Protein AF-0000000078945118 (afdb_homodimer)

pLDDT: mean 89.94, std 16.76, range [33.03, 98.94]

Structure (mmCIF, N/CA/C/O backbone):
data_AF-0000000078945118-model_v1
#
loop_
_entity.id
_entity.type
_entity.pdbx_description
1 polymer Dehydrogenase
#
loop_
_atom_site.group_PDB
_atom_site.id
_atom_site.type_symbol
_atom_site.label_atom_id
_atom_site.label_alt_id
_atom_site.label_comp_id
_atom_site.label_asym_id
_atom_site.label_entity_id
_atom_site.label_seq_id
_atom_site.pdbx_PDB_ins_code
_atom_site.Cartn_x
_atom_site.Cartn_y
_atom_site.Cartn_z
_atom_site.occupancy
_atom_site.B_iso_or_equiv
_atom_site.auth_seq_id
_atom_site.auth_comp_id
_atom_site.auth_asym_id
_atom_site.auth_atom_id
_atom_site.pdbx_PDB_model_num
ATOM 1 N N . MET A 1 1 ? 12.461 38.656 25.844 1 77.5 1 MET A N 1
ATOM 2 C CA . MET A 1 1 ? 11.203 39.312 25.469 1 77.5 1 MET A CA 1
ATOM 3 C C . MET A 1 1 ? 10.062 38.281 25.469 1 77.5 1 MET A C 1
ATOM 5 O O . MET A 1 1 ? 10.234 37.156 24.984 1 77.5 1 MET A O 1
ATOM 9 N N . GLU A 1 2 ? 9.047 38.625 26.172 1 94.38 2 GLU A N 1
ATOM 10 C CA . GLU A 1 2 ? 7.875 37.75 26.25 1 94.38 2 GLU A CA 1
ATOM 11 C C . GLU A 1 2 ? 6.895 38.031 25.125 1 94.38 2 GLU A C 1
ATOM 13 O O . GLU A 1 2 ? 6.5 39.188 24.891 1 94.38 2 GLU A O 1
ATOM 18 N N . LEU A 1 3 ? 6.543 37.125 24.328 1 98.25 3 LEU A N 1
ATOM 19 C CA . LEU A 1 3 ? 5.617 37.25 23.203 1 98.25 3 LEU A CA 1
ATOM 20 C C . LEU A 1 3 ? 4.172 37.219 23.688 1 98.25 3 LEU A C 1
ATOM 22 O O . LEU A 1 3 ? 3.801 36.344 24.484 1 98.25 3 LEU A O 1
ATOM 26 N N . ARG A 1 4 ? 3.391 38.188 23.281 1 98.56 4 ARG A N 1
ATOM 27 C CA . ARG A 1 4 ? 1.949 38.156 23.516 1 98.56 4 ARG A CA 1
ATOM 28 C C . ARG A 1 4 ? 1.236 37.375 22.438 1 98.56 4 ARG A C 1
ATOM 30 O O . ARG A 1 4 ? 1.329 37.688 21.25 1 98.56 4 ARG A O 1
ATOM 37 N N . VAL A 1 5 ? 0.536 36.375 22.891 1 98.75 5 VAL A N 1
ATOM 38 C CA . VAL A 1 5 ? -0.06 35.438 21.953 1 98.75 5 VAL A CA 1
ATOM 39 C C . VAL A 1 5 ? -1.582 35.531 22 1 98.75 5 VAL A C 1
ATOM 41 O O . VAL A 1 5 ? -2.17 35.594 23.078 1 98.75 5 VAL A O 1
ATOM 44 N N . GLY A 1 6 ? -2.205 35.656 20.875 1 98.88 6 GLY A N 1
ATOM 45 C CA . GLY A 1 6 ? -3.646 35.5 20.734 1 98.88 6 GLY A CA 1
ATOM 46 C C . GLY A 1 6 ? -4.051 34.219 20.031 1 98.88 6 GLY A C 1
ATOM 47 O O . GLY A 1 6 ? -3.455 33.844 19.016 1 98.88 6 GLY A O 1
ATOM 48 N N . VAL A 1 7 ? -5.102 33.562 20.547 1 98.81 7 VAL A N 1
ATOM 49 C CA . VAL A 1 7 ? -5.566 32.312 19.984 1 98.81 7 VAL A CA 1
ATOM 50 C C . VAL A 1 7 ? -6.926 32.5 19.328 1 98.81 7 VAL A C 1
ATOM 52 O O . VAL A 1 7 ? -7.84 33.062 19.922 1 98.81 7 VAL A O 1
ATOM 55 N N . ILE A 1 8 ? -7.008 32.125 18.047 1 98.81 8 ILE A N 1
ATOM 56 C CA . ILE A 1 8 ? -8.289 32.094 17.359 1 98.81 8 ILE A CA 1
ATOM 57 C C . ILE A 1 8 ? -8.742 30.656 17.156 1 98.81 8 ILE A C 1
ATOM 59 O O . ILE A 1 8 ? -8.109 29.906 16.406 1 98.81 8 ILE A O 1
ATOM 63 N N . GLY A 1 9 ? -9.867 30.281 17.688 1 98.38 9 GLY A N 1
ATOM 64 C CA . GLY A 1 9 ? -10.359 28.922 17.672 1 98.38 9 GLY A CA 1
ATOM 65 C C . GLY A 1 9 ? -10.078 28.172 18.969 1 98.38 9 GLY A C 1
ATOM 66 O O . GLY A 1 9 ? -8.945 27.75 19.219 1 98.38 9 GLY A O 1
ATOM 67 N N . CYS A 1 10 ? -11.102 27.969 19.766 1 97.44 10 CYS A N 1
ATOM 68 C CA . CYS A 1 10 ? -10.992 27.281 21.047 1 97.44 10 CYS A CA 1
ATOM 69 C C . CYS A 1 10 ? -11.773 25.969 21.031 1 97.44 10 CYS A C 1
ATOM 71 O O . CYS A 1 10 ? -12.508 25.672 21.969 1 97.44 10 CYS A O 1
ATOM 73 N N . GLY A 1 11 ? -11.648 25.297 19.906 1 93.12 11 GLY A N 1
ATOM 74 C CA . GLY A 1 11 ? -12.359 24.047 19.703 1 93.12 11 GLY A CA 1
ATOM 75 C C . GLY A 1 11 ? -11.562 22.828 20.125 1 93.12 11 GLY A C 1
ATOM 76 O O . GLY A 1 11 ? -10.844 22.859 21.125 1 93.12 11 GLY A O 1
ATOM 77 N N . ASN A 1 12 ? -11.711 21.688 19.406 1 86.06 12 ASN A N 1
ATOM 78 C CA . ASN A 1 12 ? -11.203 20.375 19.797 1 86.06 12 ASN A CA 1
ATOM 79 C C . ASN A 1 12 ? -9.68 20.375 19.875 1 86.06 12 ASN A C 1
ATOM 81 O O . ASN A 1 12 ? -9.109 19.984 20.891 1 86.06 12 ASN A O 1
ATOM 85 N N . ILE A 1 13 ? -9.008 20.812 18.828 1 90 13 ILE A N 1
ATOM 86 C CA . ILE A 1 13 ? -7.559 20.703 18.781 1 90 13 ILE A CA 1
ATOM 87 C C . ILE A 1 13 ? -6.938 21.641 19.812 1 90 13 ILE A C 1
ATOM 89 O O . ILE A 1 13 ? -5.875 21.359 20.375 1 90 13 ILE A O 1
ATOM 93 N N . PHE A 1 14 ? -7.594 22.766 20.078 1 93.81 14 PHE A N 1
ATOM 94 C CA . PHE A 1 14 ? -7.16 23.672 21.141 1 93.81 14 PHE A CA 1
ATOM 95 C C . PHE A 1 14 ? -7.152 22.953 22.484 1 93.81 14 PHE A C 1
ATOM 97 O O . PHE A 1 14 ? -6.145 22.969 23.188 1 93.81 14 PHE A O 1
ATOM 104 N N . ASN A 1 15 ? -8.227 22.312 22.75 1 90.25 15 ASN A N 1
ATOM 105 C CA . ASN A 1 15 ? -8.414 21.672 24.062 1 90.25 15 ASN A CA 1
ATOM 106 C C . ASN A 1 15 ? -7.609 20.375 24.172 1 90.25 15 ASN A C 1
ATOM 108 O O . ASN A 1 15 ? -7.148 20.031 25.266 1 90.25 15 ASN A O 1
ATOM 112 N N . LEU A 1 16 ? -7.422 19.781 23.078 1 85.31 16 LEU A N 1
ATOM 113 C CA . LEU A 1 16 ? -6.754 18.484 23.094 1 85.31 16 LEU A CA 1
ATOM 114 C C . LEU A 1 16 ? -5.242 18.641 23.188 1 85.31 16 LEU A C 1
ATOM 116 O O . LEU A 1 16 ? -4.559 17.812 23.797 1 85.31 16 LEU A O 1
ATOM 120 N N . ALA A 1 17 ? -4.746 19.75 22.578 1 90 17 ALA A N 1
ATOM 121 C CA . ALA A 1 17 ? -3.295 19.734 22.438 1 90 17 ALA A CA 1
ATOM 122 C C . ALA A 1 17 ? -2.709 21.125 22.688 1 90 17 ALA A C 1
ATOM 124 O O . ALA A 1 17 ? -1.807 21.281 23.516 1 90 17 ALA A O 1
ATOM 125 N N . HIS A 1 18 ? -3.24 22.156 22.156 1 94.56 18 HIS A N 1
ATOM 126 C CA . HIS A 1 18 ? -2.561 23.438 22.094 1 94.56 18 HIS A CA 1
ATOM 127 C C . HIS A 1 18 ? -2.641 24.172 23.438 1 94.56 18 HIS A C 1
ATOM 129 O O . HIS A 1 18 ? -1.677 24.812 23.844 1 94.56 18 HIS A O 1
ATOM 135 N N . LYS A 1 19 ? -3.762 23.984 24.109 1 95.31 19 LYS A N 1
ATOM 136 C CA . LYS A 1 19 ? -3.957 24.641 25.406 1 95.31 19 LYS A CA 1
ATOM 137 C C . LYS A 1 19 ? -2.881 24.219 26.406 1 95.31 19 LYS A C 1
ATOM 139 O O . LYS A 1 19 ? -2.246 25.062 27.031 1 95.31 19 LYS A O 1
ATOM 144 N N . ARG A 1 20 ? -2.658 22.984 26.531 1 94 20 ARG A N 1
ATOM 145 C CA . ARG A 1 20 ? -1.658 22.453 27.438 1 94 20 ARG A CA 1
ATOM 146 C C . ARG A 1 20 ? -0.254 22.875 27.031 1 94 20 ARG A C 1
ATOM 148 O O . ARG A 1 20 ? 0.563 23.234 27.891 1 94 20 ARG A O 1
ATOM 155 N N . ALA A 1 21 ? 0.028 22.844 25.781 1 95.31 21 ALA A N 1
ATOM 156 C CA . ALA A 1 21 ? 1.342 23.234 25.281 1 95.31 21 ALA A CA 1
ATOM 157 C C . ALA A 1 21 ? 1.631 24.703 25.594 1 95.31 21 ALA A C 1
ATOM 159 O O . ALA A 1 21 ? 2.703 25.031 26.094 1 95.31 21 ALA A O 1
ATOM 160 N N . LEU A 1 22 ? 0.697 25.578 25.359 1 97.25 22 LEU A N 1
ATOM 161 C CA . LEU A 1 22 ? 0.854 27.016 25.562 1 97.25 22 LEU A CA 1
ATOM 162 C C . LEU A 1 22 ? 1.095 27.328 27.031 1 97.25 22 LEU A C 1
ATOM 164 O O . LEU A 1 22 ? 1.83 28.266 27.359 1 97.25 22 LEU A O 1
ATOM 168 N N . ARG A 1 23 ? 0.552 26.516 27.891 1 95.75 23 ARG A N 1
ATOM 169 C CA . ARG A 1 23 ? 0.695 26.734 29.312 1 95.75 23 ARG A CA 1
ATOM 170 C C . ARG A 1 23 ? 2.102 26.391 29.797 1 95.75 23 ARG A C 1
ATOM 172 O O . ARG A 1 23 ? 2.582 26.922 30.781 1 95.75 23 ARG A O 1
ATOM 179 N N . ARG A 1 24 ? 2.754 25.562 29.062 1 94.5 24 ARG A N 1
ATOM 180 C CA . ARG A 1 24 ? 4.023 25.016 29.531 1 94.5 24 ARG A CA 1
ATOM 181 C C . ARG A 1 24 ? 5.203 25.766 28.922 1 94.5 24 ARG A C 1
ATOM 183 O O . ARG A 1 24 ? 6.336 25.641 29.391 1 94.5 24 ARG A O 1
ATOM 190 N N . ILE A 1 25 ? 4.938 26.516 27.953 1 96.44 25 ILE A N 1
ATOM 191 C CA . ILE A 1 25 ? 6.02 27.172 27.234 1 96.44 25 ILE A CA 1
ATOM 192 C C . ILE A 1 25 ? 6.363 28.5 27.922 1 96.44 25 ILE A C 1
ATOM 194 O O . ILE A 1 25 ? 5.484 29.328 28.156 1 96.44 25 ILE A O 1
ATOM 198 N N . GLU A 1 26 ? 7.625 28.625 28.219 1 95.5 26 GLU A N 1
ATOM 199 C CA . GLU A 1 26 ? 8.102 29.875 28.828 1 95.5 26 GLU A CA 1
ATOM 200 C C . GLU A 1 26 ? 8.375 30.938 27.75 1 95.5 26 GLU A C 1
ATOM 202 O O . GLU A 1 26 ? 8.602 30.594 26.594 1 95.5 26 GLU A O 1
ATOM 207 N N . GLY A 1 27 ? 8.289 32.156 28.156 1 96.12 27 GLY A N 1
ATOM 208 C CA . GLY A 1 27 ? 8.648 33.25 27.266 1 96.12 27 GLY A CA 1
ATOM 209 C C . GLY A 1 27 ? 7.492 33.719 26.391 1 96.12 27 GLY A C 1
ATOM 210 O O . GLY A 1 27 ? 7.688 34.469 25.438 1 96.12 27 GLY A O 1
ATOM 211 N N . ILE A 1 28 ? 6.305 33.219 26.766 1 97.94 28 ILE A N 1
ATOM 212 C CA . ILE A 1 28 ? 5.109 33.688 26.062 1 97.94 28 ILE A CA 1
ATOM 213 C C . ILE A 1 28 ? 3.992 33.938 27.062 1 97.94 28 ILE A C 1
ATOM 215 O O . ILE A 1 28 ? 4.055 33.469 28.203 1 97.94 28 ILE A O 1
ATOM 219 N N . ARG A 1 29 ? 3.047 34.719 26.656 1 97.94 29 ARG A N 1
ATOM 220 C CA . ARG A 1 29 ? 1.834 34.969 27.438 1 97.94 29 ARG A CA 1
ATOM 221 C C . ARG A 1 29 ? 0.608 35 26.531 1 97.94 29 ARG A C 1
ATOM 223 O O . ARG A 1 29 ? 0.537 35.844 25.609 1 97.94 29 ARG A O 1
ATOM 230 N N . VAL A 1 30 ? -0.349 34.125 26.797 1 98.62 30 VAL A N 1
ATOM 231 C CA . VAL A 1 30 ? -1.614 34.188 26.078 1 98.62 30 VAL A CA 1
ATOM 232 C C . VAL A 1 30 ? -2.469 35.344 26.641 1 98.62 30 VAL A C 1
ATOM 234 O O . VAL A 1 30 ? -2.812 35.344 27.812 1 98.62 30 VAL A O 1
ATOM 237 N N . VAL A 1 31 ? -2.877 36.219 25.781 1 98.44 31 VAL A N 1
ATOM 238 C CA . VAL A 1 31 ? -3.52 37.438 26.297 1 98.44 31 VAL A CA 1
ATOM 239 C C . VAL A 1 31 ? -4.973 37.469 25.844 1 98.44 31 VAL A C 1
ATOM 241 O O . VAL A 1 31 ? -5.777 38.25 26.391 1 98.44 31 VAL A O 1
ATOM 244 N N . ALA A 1 32 ? -5.258 36.688 24.812 1 98.69 32 ALA A N 1
ATOM 245 C CA . ALA A 1 32 ? -6.617 36.719 24.281 1 98.69 32 ALA A CA 1
ATOM 246 C C . ALA A 1 32 ? -6.977 35.406 23.609 1 98.69 32 ALA A C 1
ATOM 248 O O . ALA A 1 32 ? -6.113 34.75 23.016 1 98.69 32 ALA A O 1
ATOM 249 N N . CYS A 1 33 ? -8.195 35.062 23.734 1 98.75 33 CYS A N 1
ATOM 250 C CA . CYS A 1 33 ? -8.797 33.938 23 1 98.75 33 CYS A CA 1
ATOM 251 C C . CYS A 1 33 ? -10.055 34.375 22.266 1 98.75 33 CYS A C 1
ATOM 253 O O . CYS A 1 33 ? -10.883 35.125 22.812 1 98.75 33 CYS A O 1
ATOM 255 N N . MET A 1 34 ? -10.117 33.969 21.016 1 98.69 34 MET A N 1
ATOM 256 C CA . MET A 1 34 ? -11.289 34.281 20.203 1 98.69 34 MET A CA 1
ATOM 257 C C . MET A 1 34 ? -11.945 33.031 19.672 1 98.69 34 MET A C 1
ATOM 259 O O . MET A 1 34 ? -11.258 32.062 19.297 1 98.69 34 MET A O 1
ATOM 263 N N . ASP A 1 35 ? -13.234 32.969 19.641 1 98.44 35 ASP A N 1
ATOM 264 C CA . ASP A 1 35 ? -14.078 31.953 19.016 1 98.44 35 ASP A CA 1
ATOM 265 C C . ASP A 1 35 ? -15.438 32.531 18.625 1 98.44 35 ASP A C 1
ATOM 267 O O . ASP A 1 35 ? -15.922 33.469 19.266 1 98.44 35 ASP A O 1
ATOM 271 N N . ILE A 1 36 ? -15.961 31.984 17.562 1 97.25 36 ILE A N 1
ATOM 272 C CA . ILE A 1 36 ? -17.281 32.469 17.172 1 97.25 36 ILE A CA 1
ATOM 273 C C . ILE A 1 36 ? -18.312 32.062 18.219 1 97.25 36 ILE A C 1
ATOM 275 O O . ILE A 1 36 ? -19.344 32.719 18.359 1 97.25 36 ILE A O 1
ATOM 279 N N . ASP A 1 37 ? -18.062 30.953 18.891 1 97.31 37 ASP A N 1
ATOM 280 C CA . ASP A 1 37 ? -18.859 30.547 20.031 1 97.31 37 ASP A CA 1
ATOM 281 C C . ASP A 1 37 ? -18.375 31.219 21.312 1 97.31 37 ASP A C 1
ATOM 283 O O . ASP A 1 37 ? -17.297 30.906 21.812 1 97.31 37 ASP A O 1
ATOM 287 N N . GLU A 1 38 ? -19.172 32.031 21.891 1 97.62 38 GLU A N 1
ATOM 288 C CA . GLU A 1 38 ? -18.797 32.844 23.047 1 97.62 38 GLU A CA 1
ATOM 289 C C . GLU A 1 38 ? -18.375 31.969 24.219 1 97.62 38 GLU A C 1
ATOM 291 O O . GLU A 1 38 ? -17.453 32.312 24.953 1 97.62 38 GLU A O 1
ATOM 296 N N . GLU A 1 39 ? -19.094 30.953 24.438 1 97.81 39 GLU A N 1
ATOM 297 C CA . GLU A 1 39 ? -18.781 30.062 25.562 1 97.81 39 GLU A CA 1
ATOM 298 C C . GLU A 1 39 ? -17.406 29.422 25.391 1 97.81 39 GLU A C 1
ATOM 300 O O . GLU A 1 39 ? -16.641 29.328 26.359 1 97.81 39 GLU A O 1
ATOM 305 N N . ARG A 1 40 ? -17.094 29.047 24.172 1 97.5 40 ARG A N 1
ATOM 306 C CA . ARG A 1 40 ? -15.781 28.469 23.906 1 97.5 40 ARG A CA 1
ATOM 307 C C . ARG A 1 40 ? -14.672 29.484 24.094 1 97.5 40 ARG A C 1
ATOM 309 O O . ARG A 1 40 ? -13.609 29.172 24.625 1 97.5 40 ARG A O 1
ATOM 316 N N . ALA A 1 41 ? -14.938 30.688 23.641 1 98.25 41 ALA A N 1
ATOM 317 C CA . ALA A 1 41 ? -13.961 31.766 23.797 1 98.25 41 ALA A CA 1
ATOM 318 C C . ALA A 1 41 ? -13.672 32.031 25.281 1 98.25 41 ALA A C 1
ATOM 320 O O . ALA A 1 41 ? -12.516 32.156 25.672 1 98.25 41 ALA A O 1
ATOM 321 N N . ARG A 1 42 ? -14.719 32.062 26.078 1 98.25 42 ARG A N 1
ATOM 322 C CA . ARG A 1 42 ? -14.594 32.344 27.516 1 98.25 42 ARG A CA 1
ATOM 323 C C . ARG A 1 42 ? -13.852 31.25 28.234 1 98.25 42 ARG A C 1
ATOM 325 O O . ARG A 1 42 ? -12.984 31.516 29.078 1 98.25 42 ARG A O 1
ATOM 332 N N . GLU A 1 43 ? -14.227 30.094 27.953 1 97.62 43 GLU A N 1
ATOM 333 C CA . GLU A 1 43 ? -13.578 28.953 28.578 1 97.62 43 GLU A CA 1
ATOM 334 C C . GLU A 1 43 ? -12.094 28.891 28.234 1 97.62 43 GLU A C 1
ATOM 336 O O . GLU A 1 43 ? -11.25 28.609 29.094 1 97.62 43 GLU A O 1
ATOM 341 N N . GLY A 1 44 ? -11.812 29.109 26.953 1 97.62 44 GLY A N 1
ATOM 342 C CA . GLY A 1 44 ? -10.422 29.141 26.531 1 97.62 44 GLY A CA 1
ATOM 343 C C . GLY A 1 44 ? -9.625 30.234 27.219 1 97.62 44 GLY A C 1
ATOM 344 O O . GLY A 1 44 ? -8.508 30 27.688 1 97.62 44 GLY A O 1
ATOM 345 N N . ALA A 1 45 ? -10.203 31.359 27.281 1 98.19 45 ALA A N 1
ATOM 346 C CA . ALA A 1 45 ? -9.539 32.531 27.891 1 98.19 45 ALA A CA 1
ATOM 347 C C . ALA A 1 45 ? -9.297 32.281 29.375 1 98.19 45 ALA A C 1
ATOM 349 O O . ALA A 1 45 ? -8.266 32.719 29.922 1 98.19 45 ALA A O 1
ATOM 350 N N . ARG A 1 46 ? -10.18 31.672 30.047 1 97.5 46 ARG A N 1
ATOM 351 C CA . ARG A 1 46 ? -10.086 31.422 31.484 1 97.5 46 ARG A CA 1
ATOM 352 C C . ARG A 1 46 ? -8.836 30.625 31.828 1 97.5 46 ARG A C 1
ATOM 354 O O . ARG A 1 46 ? -8.211 30.844 32.875 1 97.5 46 ARG A O 1
ATOM 361 N N . ALA A 1 47 ? -8.539 29.766 30.969 1 95.38 47 ALA A N 1
ATOM 362 C CA . ALA A 1 47 ? -7.395 28.891 31.188 1 95.38 47 ALA A CA 1
ATOM 363 C C . ALA A 1 47 ? -6.098 29.688 31.281 1 95.38 47 ALA A C 1
ATOM 365 O O . ALA A 1 47 ? -5.109 29.219 31.844 1 95.38 47 ALA A O 1
ATOM 366 N N . PHE A 1 48 ? -6.094 30.922 30.734 1 97.81 48 PHE A N 1
ATOM 367 C CA . PHE A 1 48 ? -4.871 31.719 30.656 1 97.81 48 PHE A CA 1
ATOM 368 C C . PHE A 1 48 ? -5.039 33.062 31.344 1 97.81 48 PHE A C 1
ATOM 370 O O . PHE A 1 48 ? -4.164 33.938 31.25 1 97.81 48 PHE A O 1
ATOM 377 N N . LYS A 1 49 ? -6.176 33.25 32 1 97.44 49 LYS A N 1
ATOM 378 C CA . LYS A 1 49 ? -6.527 34.562 32.531 1 97.44 49 LYS A CA 1
ATOM 379 C C . LYS A 1 49 ? -6.43 35.625 31.453 1 97.44 49 LYS A C 1
ATOM 381 O O . LYS A 1 49 ? -5.879 36.719 31.672 1 97.44 49 LYS A O 1
ATOM 386 N N . ALA A 1 50 ? -6.824 35.281 30.297 1 98.44 50 ALA A N 1
ATOM 387 C CA . ALA A 1 50 ? -6.809 36.156 29.125 1 98.44 50 ALA A CA 1
ATOM 388 C C . ALA A 1 50 ? -8.195 36.719 28.844 1 98.44 50 ALA A C 1
ATOM 390 O O . ALA A 1 50 ? -9.133 36.469 29.609 1 98.44 50 ALA A O 1
ATOM 391 N N . LYS A 1 51 ? -8.312 37.531 27.844 1 98.38 51 LYS A N 1
ATOM 392 C CA . LYS A 1 51 ? -9.586 38.125 27.438 1 98.38 51 LYS A CA 1
ATOM 393 C C . LYS A 1 51 ? -10.258 37.281 26.359 1 98.38 51 LYS A C 1
ATOM 395 O O . LYS A 1 51 ? -9.586 36.719 25.5 1 98.38 51 LYS A O 1
ATOM 400 N N . ALA A 1 52 ? -11.57 37.25 26.406 1 98.56 52 ALA A N 1
ATOM 401 C CA . ALA A 1 52 ? -12.352 36.5 25.422 1 98.56 52 ALA A CA 1
ATOM 402 C C . ALA A 1 52 ? -12.953 37.438 24.391 1 98.56 52 ALA A C 1
ATOM 404 O O . ALA A 1 52 ? -13.422 38.531 24.719 1 98.56 52 ALA A O 1
ATOM 405 N N . PHE A 1 53 ? -12.914 37.062 23.141 1 98.56 53 PHE A N 1
ATOM 406 C CA . PHE A 1 53 ? -13.461 37.875 22.031 1 98.56 53 PHE A CA 1
ATOM 407 C C . PHE A 1 53 ? -14.305 37 21.109 1 98.56 53 PHE A C 1
ATOM 409 O O . PHE A 1 53 ? -14.055 35.781 20.984 1 98.56 53 PHE A O 1
ATOM 416 N N . THR A 1 54 ? -15.266 37.562 20.422 1 98.38 54 THR A N 1
ATOM 417 C CA . THR A 1 54 ? -16.031 36.875 19.375 1 98.38 54 THR A CA 1
ATOM 418 C C . THR A 1 54 ? -15.914 37.625 18.047 1 98.38 54 THR A C 1
ATOM 420 O O . THR A 1 54 ? -16.344 37.156 17 1 98.38 54 THR A O 1
ATOM 423 N N . ASN A 1 55 ? -15.32 38.75 18.172 1 97.62 55 ASN A N 1
ATOM 424 C CA . ASN A 1 55 ? -15.164 39.625 17 1 97.62 55 ASN A CA 1
ATOM 425 C C . ASN A 1 55 ? -13.703 39.719 16.578 1 97.62 55 ASN A C 1
ATOM 427 O O . ASN A 1 55 ? -12.844 40.094 17.375 1 97.62 55 ASN A O 1
ATOM 431 N N . LEU A 1 56 ? -13.492 39.531 15.289 1 98.31 56 LEU A N 1
ATOM 432 C CA . LEU A 1 56 ? -12.125 39.469 14.773 1 98.31 56 LEU A CA 1
ATOM 433 C C . LEU A 1 56 ? -11.461 40.844 14.828 1 98.31 56 LEU A C 1
ATOM 435 O O . LEU A 1 56 ? -10.297 40.969 15.219 1 98.31 56 LEU A O 1
ATOM 439 N N . ASP A 1 57 ? -12.172 41.906 14.438 1 97.62 57 ASP A N 1
ATOM 440 C CA . ASP A 1 57 ? -11.602 43.25 14.398 1 97.62 57 ASP A CA 1
ATOM 441 C C . ASP A 1 57 ? -11.148 43.688 15.789 1 97.62 57 ASP A C 1
ATOM 443 O O . ASP A 1 57 ? -10.055 44.219 15.945 1 97.62 57 ASP A O 1
ATOM 447 N N . GLU A 1 58 ? -12.023 43.438 16.781 1 98 58 GLU A N 1
ATOM 448 C CA . GLU A 1 58 ? -11.68 43.781 18.156 1 98 58 GLU A CA 1
ATOM 449 C C . GLU A 1 58 ? -10.469 43 18.625 1 98 58 GLU A C 1
ATOM 451 O O . GLU A 1 58 ? -9.602 43.531 19.328 1 98 58 GLU A O 1
ATOM 456 N N . PHE A 1 59 ? -10.461 41.75 18.266 1 98.44 59 PHE A N 1
ATOM 457 C CA . PHE A 1 59 ? -9.367 40.875 18.625 1 98.44 59 PHE A CA 1
ATOM 458 C C . PHE A 1 59 ? -8.055 41.344 18.016 1 98.44 59 PHE A C 1
ATOM 460 O O . PHE A 1 59 ? -7.031 41.406 18.703 1 98.44 59 PHE A O 1
ATOM 467 N N . LEU A 1 60 ? -8.031 41.75 16.719 1 98.19 60 LEU A N 1
ATOM 468 C CA . LEU A 1 60 ? -6.824 42.125 15.984 1 98.19 60 LEU A CA 1
ATOM 469 C C . LEU A 1 60 ? -6.344 43.5 16.375 1 98.19 60 LEU A C 1
ATOM 471 O O . LEU A 1 60 ? -5.215 43.906 16.062 1 98.19 60 LEU A O 1
ATOM 475 N N . ASP A 1 61 ? -7.16 44.25 17.094 1 97.5 61 ASP A N 1
ATOM 476 C CA . ASP A 1 61 ? -6.785 45.594 17.578 1 97.5 61 ASP A CA 1
ATOM 477 C C . ASP A 1 61 ? -5.887 45.5 18.797 1 97.5 61 ASP A C 1
ATOM 479 O O . ASP A 1 61 ? -5.246 46.469 19.188 1 97.5 61 ASP A O 1
ATOM 483 N N . LEU A 1 62 ? -5.836 44.375 19.375 1 97.38 62 LEU A N 1
ATOM 484 C CA . LEU A 1 62 ? -5.023 44.156 20.562 1 97.38 62 LEU A CA 1
ATOM 485 C C . LEU A 1 62 ? -3.537 44.188 20.234 1 97.38 62 LEU A C 1
ATOM 487 O O . LEU A 1 62 ? -3.158 43.969 19.078 1 97.38 62 LEU A O 1
ATOM 491 N N . ASP A 1 63 ? -2.773 44.5 21.281 1 96.62 63 ASP A N 1
ATOM 492 C CA . ASP A 1 63 ? -1.323 44.406 21.156 1 96.62 63 ASP A CA 1
ATOM 493 C C . ASP A 1 63 ? -0.856 42.969 21.297 1 96.62 63 ASP A C 1
ATOM 495 O O . ASP A 1 63 ? -0.453 42.531 22.375 1 96.62 63 ASP A O 1
ATOM 499 N N . ILE A 1 64 ? -0.87 42.25 20.203 1 97.38 64 ILE A N 1
ATOM 500 C CA . ILE A 1 64 ? -0.513 40.844 20.094 1 97.38 64 ILE A CA 1
ATOM 501 C C . ILE A 1 64 ? 0.664 40.688 19.125 1 97.38 64 ILE A C 1
ATOM 503 O O . ILE A 1 64 ? 0.72 41.375 18.094 1 97.38 64 ILE A O 1
ATOM 507 N N . ASP A 1 65 ? 1.625 39.875 19.531 1 98.56 65 ASP A N 1
ATOM 508 C CA . ASP A 1 65 ? 2.773 39.594 18.672 1 98.56 65 ASP A CA 1
ATOM 509 C C . ASP A 1 65 ? 2.484 38.469 17.703 1 98.56 65 ASP A C 1
ATOM 511 O O . ASP A 1 65 ? 2.916 38.5 16.547 1 98.56 65 ASP A O 1
ATOM 515 N N . VAL A 1 66 ? 1.81 37.469 18.156 1 98.81 66 VAL A N 1
ATOM 516 C CA . VAL A 1 66 ? 1.594 36.219 17.391 1 98.81 66 VAL A CA 1
ATOM 517 C C . VAL A 1 66 ? 0.126 35.812 17.484 1 98.81 66 VAL A C 1
ATOM 519 O O . VAL A 1 66 ? -0.466 35.844 18.578 1 98.81 66 VAL A O 1
ATOM 522 N N . VAL A 1 67 ? -0.43 35.469 16.391 1 98.88 67 VAL A N 1
ATOM 523 C CA . VAL A 1 67 ? -1.772 34.906 16.375 1 98.88 67 VAL A CA 1
ATOM 524 C C . VAL A 1 67 ? -1.695 33.438 16.016 1 98.88 67 VAL A C 1
ATOM 526 O O . VAL A 1 67 ? -1.1 33.062 15.008 1 98.88 67 VAL A O 1
ATOM 529 N N . GLU A 1 68 ? -2.221 32.594 16.859 1 98.81 68 GLU A N 1
ATOM 530 C CA . GLU A 1 68 ? -2.387 31.172 16.578 1 98.81 68 GLU A CA 1
ATOM 531 C C . GLU A 1 68 ? -3.803 30.859 16.094 1 98.81 68 GLU A C 1
ATOM 533 O O . GLU A 1 68 ? -4.777 31.172 16.781 1 98.81 68 GLU A O 1
ATOM 538 N N . ILE A 1 69 ? -3.877 30.281 14.938 1 98.81 69 ILE A N 1
ATOM 539 C CA . ILE A 1 69 ? -5.164 30 14.312 1 98.81 69 ILE A CA 1
ATOM 540 C C . ILE A 1 69 ? -5.457 28.5 14.367 1 98.81 69 ILE A C 1
ATOM 542 O O . ILE A 1 69 ? -4.75 27.703 13.758 1 98.81 69 ILE A O 1
ATOM 546 N N . LEU A 1 70 ? -6.523 28.094 15.055 1 97.62 70 LEU A N 1
ATOM 547 C CA . LEU A 1 70 ? -6.906 26.719 15.297 1 97.62 70 LEU A CA 1
ATOM 548 C C . LEU A 1 70 ? -8.352 26.469 14.875 1 97.62 70 LEU A C 1
ATOM 550 O O . LEU A 1 70 ? -9.078 25.719 15.539 1 97.62 70 LEU A O 1
ATOM 554 N N . THR A 1 71 ? -8.82 27.141 13.836 1 97.12 71 THR A N 1
ATOM 555 C CA . THR A 1 71 ? -10.188 27.094 13.336 1 97.12 71 THR A CA 1
ATOM 556 C C . THR A 1 71 ? -10.312 26.094 12.188 1 97.12 71 THR A C 1
ATOM 558 O O . THR A 1 71 ? -9.32 25.484 11.789 1 97.12 71 THR A O 1
ATOM 561 N N . PRO A 1 72 ? -11.523 25.844 11.688 1 95.44 72 PRO A N 1
ATOM 562 C CA . PRO A 1 72 ? -11.688 24.969 10.531 1 95.44 72 PRO A CA 1
ATOM 563 C C . PRO A 1 72 ? -10.883 25.422 9.32 1 95.44 72 PRO A C 1
ATOM 565 O O . PRO A 1 72 ? -10.672 26.625 9.133 1 95.44 72 PRO A O 1
ATOM 568 N N . THR A 1 73 ? -10.555 24.531 8.469 1 96.94 73 THR A N 1
ATOM 569 C CA . THR A 1 73 ? -9.602 24.703 7.383 1 96.94 73 THR A CA 1
ATOM 570 C C . THR A 1 73 ? -10.039 25.844 6.465 1 96.94 73 THR A C 1
ATOM 572 O O . THR A 1 73 ? -9.219 26.672 6.062 1 96.94 73 THR A O 1
ATOM 575 N N . TYR A 1 74 ? -11.312 25.938 6.199 1 97.12 74 TYR A N 1
ATOM 576 C CA . TYR A 1 74 ? -11.82 26.875 5.211 1 97.12 74 TYR A CA 1
ATOM 577 C C . TYR A 1 74 ? -11.688 28.312 5.711 1 97.12 74 TYR A C 1
ATOM 579 O O . TYR A 1 74 ? -11.852 29.266 4.941 1 97.12 74 TYR A O 1
ATOM 587 N N . THR A 1 75 ? -11.312 28.531 6.992 1 97.88 75 THR A N 1
ATOM 588 C CA . THR A 1 75 ? -11.211 29.875 7.57 1 97.88 75 THR A CA 1
ATOM 589 C C . THR A 1 75 ? -9.75 30.312 7.641 1 97.88 75 THR A C 1
ATOM 591 O O . THR A 1 75 ? -9.461 31.484 7.863 1 97.88 75 THR A O 1
ATOM 594 N N . HIS A 1 76 ? -8.797 29.422 7.441 1 98.69 76 HIS A N 1
ATOM 595 C CA . HIS A 1 76 ? -7.379 29.656 7.707 1 98.69 76 HIS A CA 1
ATOM 596 C C . HIS A 1 76 ? -6.871 30.875 6.945 1 98.69 76 HIS A C 1
ATOM 598 O O . HIS A 1 76 ? -6.297 31.781 7.543 1 98.69 76 HIS A O 1
ATOM 604 N N . ALA A 1 77 ? -7.16 30.859 5.68 1 98.75 77 ALA A N 1
ATOM 605 C CA . ALA A 1 77 ? -6.547 31.859 4.809 1 98.75 77 ALA A CA 1
ATOM 606 C C . ALA A 1 77 ? -7.004 33.281 5.184 1 98.75 77 ALA A C 1
ATOM 608 O O . ALA A 1 77 ? -6.18 34.156 5.359 1 98.75 77 ALA A O 1
ATOM 609 N N . GLU A 1 78 ? -8.289 33.406 5.332 1 98.62 78 GLU A N 1
ATOM 610 C CA . GLU A 1 78 ? -8.836 34.719 5.648 1 98.62 78 GLU A CA 1
ATOM 611 C C . GLU A 1 78 ? -8.32 35.25 6.992 1 98.62 78 GLU A C 1
ATOM 613 O O . GLU A 1 78 ? -7.906 36.406 7.109 1 98.62 78 GLU A O 1
ATOM 618 N N . LEU A 1 79 ? -8.32 34.406 7.949 1 98.81 79 LEU A N 1
ATOM 619 C CA . LEU A 1 79 ? -7.879 34.781 9.289 1 98.81 79 LEU A CA 1
ATOM 620 C C . LEU A 1 79 ? -6.387 35.094 9.305 1 98.81 79 LEU A C 1
ATOM 622 O O . LEU A 1 79 ? -5.957 36.094 9.914 1 98.81 79 LEU A O 1
ATOM 626 N N . ALA A 1 80 ? -5.621 34.281 8.633 1 98.88 80 ALA A N 1
ATOM 627 C CA . ALA A 1 80 ? -4.172 34.469 8.609 1 98.88 80 ALA A CA 1
ATOM 628 C C . ALA A 1 80 ? -3.793 35.75 7.902 1 98.88 80 ALA A C 1
ATOM 630 O O . ALA A 1 80 ? -2.973 36.531 8.406 1 98.88 80 ALA A O 1
ATOM 631 N N . VAL A 1 81 ? -4.402 35.969 6.777 1 98.88 81 VAL A N 1
ATOM 632 C CA . VAL A 1 81 ? -4.105 37.156 6.004 1 98.88 81 VAL A CA 1
ATOM 633 C C . VAL A 1 81 ? -4.473 38.406 6.816 1 98.88 81 VAL A C 1
ATOM 635 O O . VAL A 1 81 ? -3.717 39.375 6.855 1 98.88 81 VAL A O 1
ATOM 638 N N . ALA A 1 82 ? -5.629 38.406 7.434 1 98.81 82 ALA A N 1
ATOM 639 C CA . ALA A 1 82 ? -6.059 39.531 8.266 1 98.81 82 ALA A CA 1
ATOM 640 C C . ALA A 1 82 ? -5.059 39.781 9.383 1 98.81 82 ALA A C 1
ATOM 642 O O . ALA A 1 82 ? -4.699 40.938 9.641 1 98.81 82 ALA A O 1
ATOM 643 N N . ALA A 1 83 ? -4.609 38.781 10.047 1 98.88 83 ALA A N 1
ATOM 644 C CA . ALA A 1 83 ? -3.65 38.906 11.141 1 98.88 83 ALA A CA 1
ATOM 645 C C . ALA A 1 83 ? -2.318 39.469 10.633 1 98.88 83 ALA A C 1
ATOM 647 O O . ALA A 1 83 ? -1.751 40.375 11.227 1 98.88 83 ALA A O 1
ATOM 648 N N . LEU A 1 84 ? -1.836 38.938 9.562 1 98.81 84 LEU A N 1
ATOM 649 C CA . LEU A 1 84 ? -0.57 39.375 8.977 1 98.81 84 LEU A CA 1
ATOM 650 C C . LEU A 1 84 ? -0.625 40.844 8.578 1 98.81 84 LEU A C 1
ATOM 652 O O . LEU A 1 84 ? 0.315 41.594 8.844 1 98.81 84 LEU A O 1
ATOM 656 N N . LYS A 1 85 ? -1.694 41.219 8.039 1 98.56 85 LYS A N 1
ATOM 657 C CA . LYS A 1 85 ? -1.838 42.594 7.566 1 98.56 85 LYS A CA 1
ATOM 658 C C . LYS A 1 85 ? -1.845 43.562 8.727 1 98.56 85 LYS A C 1
ATOM 660 O O . LYS A 1 85 ? -1.61 44.75 8.539 1 98.56 85 LYS A O 1
ATOM 665 N N . THR A 1 86 ? -2.158 43.125 9.891 1 98.31 86 THR A N 1
ATOM 666 C CA . THR A 1 86 ? -2.168 43.969 11.07 1 98.31 86 THR A CA 1
ATOM 667 C C . THR A 1 86 ? -0.838 43.875 11.812 1 98.31 86 THR A C 1
ATOM 669 O O . THR A 1 86 ? -0.727 44.344 12.953 1 98.31 86 THR A O 1
ATOM 672 N N . GLY A 1 87 ? 0.157 43.219 11.234 1 98.44 87 GLY A N 1
ATOM 673 C CA . GLY A 1 87 ? 1.516 43.219 11.758 1 98.44 87 GLY A CA 1
ATOM 674 C C . GLY A 1 87 ? 1.794 42.125 12.734 1 98.44 87 GLY A C 1
ATOM 675 O O . GLY A 1 87 ? 2.727 42.188 13.539 1 98.44 87 GLY A O 1
ATOM 676 N N . LYS A 1 88 ? 1.05 41.094 12.719 1 98.81 88 LYS A N 1
ATOM 677 C CA . LYS A 1 88 ? 1.198 40 13.672 1 98.81 88 LYS A CA 1
ATOM 678 C C . LYS A 1 88 ? 1.728 38.75 12.984 1 98.81 88 LYS A C 1
ATOM 680 O O . LYS A 1 88 ? 1.307 38.406 11.875 1 98.81 88 LYS A O 1
ATOM 685 N N . HIS A 1 89 ? 2.736 38.031 13.602 1 98.88 89 HIS A N 1
ATOM 686 C CA . HIS A 1 89 ? 3.123 36.719 13.133 1 98.88 89 HIS A CA 1
ATOM 687 C C . HIS A 1 89 ? 1.965 35.719 13.25 1 98.88 89 HIS A C 1
ATOM 689 O O . HIS A 1 89 ? 1.052 35.906 14.055 1 98.88 89 HIS A O 1
ATOM 695 N N . VAL A 1 90 ? 2.021 34.688 12.422 1 98.94 90 VAL A N 1
ATOM 696 C CA . VAL A 1 90 ? 0.903 33.75 12.422 1 98.94 90 VAL A CA 1
ATOM 697 C C . VAL A 1 90 ? 1.427 32.344 12.547 1 98.94 90 VAL A C 1
ATOM 699 O O . VAL A 1 90 ? 2.402 31.969 11.891 1 98.94 90 VAL A O 1
ATOM 702 N N . ILE A 1 91 ? 0.831 31.562 13.422 1 98.81 91 ILE A N 1
ATOM 703 C CA . ILE A 1 91 ? 0.904 30.094 13.492 1 98.81 91 ILE A CA 1
ATOM 704 C C . ILE A 1 91 ? -0.467 29.5 13.188 1 98.81 91 ILE A C 1
ATOM 706 O O . ILE A 1 91 ? -1.449 29.797 13.875 1 98.81 91 ILE A O 1
ATOM 710 N N . VAL A 1 92 ? -0.525 28.719 12.148 1 98.56 92 VAL A N 1
ATOM 711 C CA . VAL A 1 92 ? -1.808 28.141 11.766 1 98.56 92 VAL A CA 1
ATOM 712 C C . VAL A 1 92 ? -1.705 26.625 11.758 1 98.56 92 VAL A C 1
ATOM 714 O O . VAL A 1 92 ? -0.675 26.062 11.367 1 98.56 92 VAL A O 1
ATOM 717 N N . GLU A 1 93 ? -2.695 25.953 12.219 1 96 93 GLU A N 1
ATOM 718 C CA . GLU A 1 93 ? -2.75 24.5 12.148 1 96 93 GLU A CA 1
ATOM 719 C C . GLU A 1 93 ? -2.785 24.016 10.703 1 96 93 GLU A C 1
ATOM 721 O O . GLU A 1 93 ? -3.141 24.766 9.797 1 96 93 GLU A O 1
ATOM 726 N N . LYS A 1 94 ? -2.391 22.812 10.523 1 96.31 94 LYS A N 1
ATOM 727 C CA . LYS A 1 94 ? -2.498 22.219 9.195 1 96.31 94 LYS A CA 1
ATOM 728 C C . LYS A 1 94 ? -3.953 21.922 8.844 1 96.31 94 LYS A C 1
ATOM 730 O O . LYS A 1 94 ? -4.781 21.703 9.734 1 96.31 94 LYS A O 1
ATOM 735 N N . PRO A 1 95 ? -4.309 21.812 7.641 1 97.88 95 PRO A N 1
ATOM 736 C CA . PRO A 1 95 ? -3.537 22.25 6.469 1 97.88 95 PRO A CA 1
ATOM 737 C C . PRO A 1 95 ? -3.375 23.766 6.398 1 97.88 95 PRO A C 1
ATOM 739 O O . PRO A 1 95 ? -4.125 24.5 7.043 1 97.88 95 PRO A O 1
ATOM 742 N N . ILE A 1 96 ? -2.418 24.234 5.637 1 98.69 96 ILE A N 1
ATOM 743 C CA . ILE A 1 96 ? -2.146 25.656 5.551 1 98.69 96 ILE A CA 1
ATOM 744 C C . ILE A 1 96 ? -3.41 26.406 5.121 1 98.69 96 ILE A C 1
ATOM 746 O O . ILE A 1 96 ? -3.76 27.438 5.699 1 98.69 96 ILE A O 1
ATOM 750 N N . ALA A 1 97 ? -4.102 25.875 4.172 1 98.44 97 ALA A N 1
ATOM 751 C CA . ALA A 1 97 ? -5.328 26.453 3.619 1 98.44 97 ALA A CA 1
ATOM 752 C C . ALA A 1 97 ? -6.156 25.375 2.908 1 98.44 97 ALA A C 1
ATOM 754 O O . ALA A 1 97 ? -5.754 24.219 2.846 1 98.44 97 ALA A O 1
ATOM 755 N N . LEU A 1 98 ? -7.309 25.797 2.441 1 97.75 98 LEU A N 1
ATOM 756 C CA . LEU A 1 98 ? -8.18 24.875 1.726 1 97.75 98 LEU A CA 1
ATOM 757 C C . LEU A 1 98 ? -7.672 24.625 0.309 1 97.75 98 LEU A C 1
ATOM 759 O O . LEU A 1 98 ? -7.805 23.531 -0.221 1 97.75 98 LEU A O 1
ATOM 763 N N . THR A 1 99 ? -7.117 25.672 -0.285 1 98 99 THR A N 1
ATOM 764 C CA . THR A 1 99 ? -6.613 25.562 -1.65 1 98 99 THR A CA 1
ATOM 765 C C . THR A 1 99 ? -5.176 26.078 -1.739 1 98 99 THR A C 1
ATOM 767 O O . THR A 1 99 ? -4.73 26.844 -0.89 1 98 99 THR A O 1
ATOM 770 N N . VAL A 1 100 ? -4.543 25.578 -2.771 1 98.56 100 VAL A N 1
ATOM 771 C CA . VAL A 1 100 ? -3.168 26 -3.016 1 98.56 100 VAL A CA 1
ATOM 772 C C . VAL A 1 100 ? -3.123 27.5 -3.25 1 98.56 100 VAL A C 1
ATOM 774 O O . VAL A 1 100 ? -2.219 28.188 -2.766 1 98.56 100 VAL A O 1
ATOM 777 N N . GLU A 1 101 ? -4.066 28.031 -3.916 1 98.5 101 GLU A N 1
ATOM 778 C CA . GLU A 1 101 ? -4.133 29.469 -4.184 1 98.5 101 GLU A CA 1
ATOM 779 C C . GLU A 1 101 ? -4.215 30.266 -2.891 1 98.5 101 GLU A C 1
ATOM 781 O O . GLU A 1 101 ? -3.539 31.297 -2.742 1 98.5 101 GLU A O 1
ATOM 786 N N . GLU A 1 102 ? -5.023 29.828 -1.998 1 98.75 102 GLU A N 1
ATOM 787 C CA . GLU A 1 102 ? -5.152 30.484 -0.701 1 98.75 102 GLU A CA 1
ATOM 788 C C . GLU A 1 102 ? -3.84 30.438 0.079 1 98.75 102 GLU A C 1
ATOM 790 O O . GLU A 1 102 ? -3.436 31.422 0.699 1 98.75 102 GLU A O 1
ATOM 795 N N . GLY A 1 103 ? -3.217 29.281 0.054 1 98.81 103 GLY A N 1
ATOM 796 C CA . GLY A 1 103 ? -1.926 29.141 0.711 1 98.81 103 GLY A CA 1
ATOM 797 C C . GLY A 1 103 ? -0.875 30.094 0.164 1 98.81 103 GLY A C 1
ATOM 798 O O . GLY A 1 103 ? -0.108 30.688 0.926 1 98.81 103 GLY A O 1
ATOM 799 N N . GLU A 1 104 ? -0.845 30.203 -1.151 1 98.81 104 GLU A N 1
ATOM 800 C CA . GLU A 1 104 ? 0.087 31.109 -1.799 1 98.81 104 GLU A CA 1
ATOM 801 C C . GLU A 1 104 ? -0.16 32.562 -1.357 1 98.81 104 GLU A C 1
ATOM 803 O O . GLU A 1 104 ? 0.787 33.312 -1.127 1 98.81 104 GLU A O 1
ATOM 808 N N . ARG A 1 105 ? -1.408 32.875 -1.276 1 98.81 105 ARG A N 1
ATOM 809 C CA . ARG A 1 105 ? -1.775 34.219 -0.822 1 98.81 105 ARG A CA 1
ATOM 810 C C . ARG A 1 105 ? -1.28 34.469 0.598 1 98.81 105 ARG A C 1
ATOM 812 O O . ARG A 1 105 ? -0.781 35.562 0.904 1 98.81 105 ARG A O 1
ATOM 819 N N . MET A 1 106 ? -1.419 33.531 1.433 1 98.88 106 MET A N 1
ATOM 820 C CA . MET A 1 106 ? -0.94 33.625 2.809 1 98.88 106 MET A CA 1
ATOM 821 C C . MET A 1 106 ? 0.565 33.844 2.846 1 98.88 106 MET A C 1
ATOM 823 O O . MET A 1 106 ? 1.037 34.75 3.547 1 98.88 106 MET A O 1
ATOM 827 N N . ILE A 1 107 ? 1.28 33.062 2.094 1 98.88 107 ILE A N 1
ATOM 828 C CA . ILE A 1 107 ? 2.738 33.156 2.072 1 98.88 107 ILE A CA 1
ATOM 829 C C . ILE A 1 107 ? 3.18 34.5 1.528 1 98.88 107 ILE A C 1
ATOM 831 O O . ILE A 1 107 ? 4.051 35.156 2.105 1 98.88 107 ILE A O 1
ATOM 835 N N . ARG A 1 108 ? 2.572 34.906 0.452 1 98.81 108 ARG A N 1
ATOM 836 C CA . ARG A 1 108 ? 2.902 36.188 -0.146 1 98.81 108 ARG A CA 1
ATOM 837 C C . ARG A 1 108 ? 2.672 37.344 0.843 1 98.81 108 ARG A C 1
ATOM 839 O O . ARG A 1 108 ? 3.471 38.281 0.917 1 98.81 108 ARG A O 1
ATOM 846 N N . THR A 1 109 ? 1.567 37.281 1.529 1 98.88 109 THR A N 1
ATOM 847 C CA . THR A 1 109 ? 1.254 38.312 2.51 1 98.88 109 THR A CA 1
ATOM 848 C C . THR A 1 109 ? 2.299 38.344 3.621 1 98.88 109 THR A C 1
ATOM 850 O O . THR A 1 109 ? 2.742 39.406 4.035 1 98.88 109 THR A O 1
ATOM 853 N N . ALA A 1 110 ? 2.666 37.219 4.148 1 98.88 110 ALA A N 1
ATOM 854 C CA . ALA A 1 110 ? 3.691 37.125 5.188 1 98.88 110 ALA A CA 1
ATOM 855 C C . ALA A 1 110 ? 5.004 37.75 4.711 1 98.88 110 ALA A C 1
ATOM 857 O O . ALA A 1 110 ? 5.648 38.5 5.449 1 98.88 110 ALA A O 1
ATOM 858 N N . GLU A 1 111 ? 5.363 37.406 3.5 1 98.62 111 GLU A N 1
ATOM 859 C CA . GLU A 1 111 ? 6.594 37.938 2.914 1 98.62 111 GLU A CA 1
ATOM 860 C C . GLU A 1 111 ? 6.523 39.469 2.773 1 98.62 111 GLU A C 1
ATOM 862 O O . GLU A 1 111 ? 7.477 40.156 3.113 1 98.62 111 GLU A O 1
ATOM 867 N N . LYS A 1 112 ? 5.465 39.906 2.27 1 98.44 112 LYS A N 1
ATOM 868 C CA . LYS A 1 112 ? 5.273 41.344 2.061 1 98.44 112 LYS A CA 1
ATOM 869 C C . LYS A 1 112 ? 5.387 42.125 3.375 1 98.44 112 LYS A C 1
ATOM 871 O O . LYS A 1 112 ? 5.957 43.219 3.418 1 98.44 112 LYS A O 1
ATOM 876 N N . GLU A 1 113 ? 4.805 41.594 4.422 1 98.5 113 GLU A N 1
ATOM 877 C CA . GLU A 1 113 ? 4.773 42.25 5.719 1 98.5 113 GLU A CA 1
ATOM 878 C C . GLU A 1 113 ? 6.027 41.938 6.531 1 98.5 113 GLU A C 1
ATOM 880 O O . GLU A 1 113 ? 6.207 42.469 7.629 1 98.5 113 GLU A O 1
ATOM 885 N N . ASP A 1 114 ? 6.918 41.125 5.965 1 98.44 114 ASP A N 1
ATOM 886 C CA . ASP A 1 114 ? 8.141 40.688 6.629 1 98.44 114 ASP A CA 1
ATOM 887 C C . ASP A 1 114 ? 7.832 40.062 7.984 1 98.44 114 ASP A C 1
ATOM 889 O O . ASP A 1 114 ? 8.391 40.469 9.008 1 98.44 114 ASP A O 1
ATOM 893 N N . LEU A 1 115 ? 6.898 39.156 7.992 1 98.75 115 LEU A N 1
ATOM 894 C CA . LEU A 1 115 ? 6.461 38.438 9.188 1 98.75 115 LEU A CA 1
ATOM 895 C C . LEU A 1 115 ? 6.578 36.938 8.992 1 98.75 115 LEU A C 1
ATOM 897 O O . LEU A 1 115 ? 6.688 36.438 7.859 1 98.75 115 LEU A O 1
ATOM 901 N N . HIS A 1 116 ? 6.559 36.156 10.078 1 98.69 116 HIS A N 1
ATOM 902 C CA . HIS A 1 116 ? 6.605 34.719 10.039 1 98.69 116 HIS A CA 1
ATOM 903 C C . HIS A 1 116 ? 5.211 34.125 9.867 1 98.69 116 HIS A C 1
ATOM 905 O O . HIS A 1 116 ? 4.246 34.625 10.445 1 98.69 116 HIS A O 1
ATOM 911 N N . LEU A 1 117 ? 5.121 33.156 9.023 1 98.88 117 LEU A N 1
ATOM 912 C CA . LEU A 1 117 ? 3.979 32.281 8.867 1 98.88 117 LEU A CA 1
ATOM 913 C C . LEU A 1 117 ? 4.395 30.812 9.062 1 98.88 117 LEU A C 1
ATOM 915 O O . LEU A 1 117 ? 5.18 30.281 8.281 1 98.88 117 LEU A O 1
ATOM 919 N N . PHE A 1 118 ? 3.877 30.203 10.148 1 98.75 118 PHE A N 1
ATOM 920 C CA . PHE A 1 118 ? 4.191 28.812 10.422 1 98.75 118 PHE A CA 1
ATOM 921 C C . PHE A 1 118 ? 2.936 27.953 10.344 1 98.75 118 PHE A C 1
ATOM 923 O O . PHE A 1 118 ? 1.847 28.391 10.711 1 98.75 118 PHE A O 1
ATOM 930 N N . VAL A 1 119 ? 3.078 26.766 9.805 1 98.56 119 VAL A N 1
ATOM 931 C CA . VAL A 1 119 ? 1.994 25.797 9.68 1 98.56 119 VAL A CA 1
ATOM 932 C C . VAL A 1 119 ? 2.299 24.562 10.531 1 98.56 119 VAL A C 1
ATOM 934 O O . VAL A 1 119 ? 3.416 24.047 10.508 1 98.56 119 VAL A O 1
ATOM 937 N N . GLY A 1 120 ? 1.313 24.109 11.203 1 96.38 120 GLY A N 1
ATOM 938 C CA . GLY A 1 120 ? 1.47 23.062 12.219 1 96.38 120 GLY A CA 1
ATOM 939 C C . GLY A 1 120 ? 1.551 21.672 11.633 1 96.38 120 GLY A C 1
ATOM 940 O O . GLY A 1 120 ? 0.651 20.859 11.836 1 96.38 120 GLY A O 1
ATOM 941 N N . HIS A 1 121 ? 2.605 21.297 10.992 1 96.12 121 HIS A N 1
ATOM 942 C CA . HIS A 1 121 ? 2.895 19.922 10.625 1 96.12 121 HIS A CA 1
ATOM 943 C C . HIS A 1 121 ? 3.562 19.172 11.773 1 96.12 121 HIS A C 1
ATOM 945 O O . HIS A 1 121 ? 4.758 18.875 11.711 1 96.12 121 HIS A O 1
ATOM 951 N N . VAL A 1 122 ? 2.801 18.719 12.688 1 94.5 122 VAL A N 1
ATOM 952 C CA . VAL A 1 122 ? 3.223 18.266 14.016 1 94.5 122 VAL A CA 1
ATOM 953 C C . VAL A 1 122 ? 4.062 16.984 13.875 1 94.5 122 VAL A C 1
ATOM 955 O O . VAL A 1 122 ? 4.891 16.688 14.742 1 94.5 122 VAL A O 1
ATOM 958 N N . ARG A 1 123 ? 3.918 16.25 12.773 1 92.75 123 ARG A N 1
ATOM 959 C CA . ARG A 1 123 ? 4.684 15.023 12.578 1 92.75 123 ARG A CA 1
ATOM 960 C C . ARG A 1 123 ? 6.18 15.312 12.547 1 92.75 123 ARG A C 1
ATOM 962 O O . ARG A 1 123 ? 6.988 14.461 12.945 1 92.75 123 ARG A O 1
ATOM 969 N N . ARG A 1 124 ? 6.547 16.469 12.125 1 95.38 124 ARG A N 1
ATOM 970 C CA . ARG A 1 124 ? 7.949 16.859 12.047 1 95.38 124 ARG A CA 1
ATOM 971 C C . ARG A 1 124 ? 8.555 17 13.445 1 95.38 124 ARG A C 1
ATOM 973 O O . ARG A 1 124 ? 9.773 17.047 13.594 1 95.38 124 ARG A O 1
ATOM 980 N N . PHE A 1 125 ? 7.711 17.031 14.414 1 94.75 125 PHE A N 1
ATOM 981 C CA . PHE A 1 125 ? 8.172 17.25 15.781 1 94.75 125 PHE A CA 1
ATOM 982 C C . PHE A 1 125 ? 7.895 16.031 16.641 1 94.75 125 PHE A C 1
ATOM 984 O O . PHE A 1 125 ? 8.07 16.078 17.859 1 94.75 125 PHE A O 1
ATOM 991 N N . ASP A 1 126 ? 7.363 14.977 16.078 1 89.62 126 ASP A N 1
ATOM 992 C CA . ASP A 1 126 ? 7.172 13.688 16.734 1 89.62 126 ASP A CA 1
ATOM 993 C C . ASP A 1 126 ? 8.477 12.898 16.781 1 89.62 126 ASP A C 1
ATOM 995 O O . ASP A 1 126 ? 9.055 12.578 15.734 1 89.62 126 ASP A O 1
ATOM 999 N N . LYS A 1 127 ? 8.922 12.531 17.953 1 86.38 127 LYS A N 1
ATOM 1000 C CA . LYS A 1 127 ? 10.227 11.906 18.141 1 86.38 127 LYS A CA 1
ATOM 1001 C C . LYS A 1 127 ? 10.312 10.578 17.406 1 86.38 127 LYS A C 1
ATOM 1003 O O . LYS A 1 127 ? 11.406 10.156 17 1 86.38 127 LYS A O 1
ATOM 1008 N N . ARG A 1 128 ? 9.219 9.867 17.172 1 84.38 128 ARG A N 1
ATOM 1009 C CA . ARG A 1 128 ? 9.211 8.625 16.406 1 84.38 128 ARG A CA 1
ATOM 1010 C C . ARG A 1 128 ? 9.781 8.836 15.008 1 84.38 128 ARG A C 1
ATOM 1012 O O . ARG A 1 128 ? 10.625 8.062 14.555 1 84.38 128 ARG A O 1
ATOM 1019 N N . TRP A 1 129 ? 9.344 9.906 14.445 1 90.19 129 TRP A N 1
ATOM 1020 C CA . TRP A 1 129 ? 9.695 10.141 13.047 1 90.19 129 TRP A CA 1
ATOM 1021 C C . TRP A 1 129 ? 11.055 10.836 12.938 1 90.19 129 TRP A C 1
ATOM 1023 O O . TRP A 1 129 ? 11.852 10.516 12.047 1 90.19 129 TRP A O 1
ATOM 1033 N N . THR A 1 130 ? 11.305 11.797 13.898 1 90.94 130 THR A N 1
ATOM 1034 C CA . THR A 1 130 ? 12.594 12.477 13.852 1 90.94 130 THR A CA 1
ATOM 1035 C C . THR A 1 130 ? 13.734 11.5 14.109 1 90.94 130 THR A C 1
ATOM 1037 O O . THR A 1 130 ? 14.773 11.562 13.453 1 90.94 130 THR A O 1
ATOM 1040 N N . GLN A 1 131 ? 13.539 10.594 15 1 86.62 131 GLN A N 1
ATOM 1041 C CA . GLN A 1 131 ? 14.555 9.586 15.289 1 86.62 131 GLN A CA 1
ATOM 1042 C C . GLN A 1 131 ? 14.711 8.617 14.125 1 86.62 131 GLN A C 1
ATOM 1044 O O . GLN A 1 131 ? 15.836 8.211 13.797 1 86.62 131 GLN A O 1
ATOM 1049 N N . MET A 1 132 ? 13.625 8.227 13.562 1 87.62 132 MET A N 1
ATOM 1050 C CA . MET A 1 132 ? 13.688 7.355 12.383 1 87.62 132 MET A CA 1
ATOM 1051 C C . MET A 1 132 ? 14.492 8.008 11.266 1 87.62 132 MET A C 1
ATOM 1053 O O . MET A 1 132 ? 15.32 7.355 10.633 1 87.62 132 MET A O 1
ATOM 1057 N N . LYS A 1 133 ? 14.219 9.219 11.031 1 91.38 133 LYS A N 1
ATOM 1058 C CA . LYS A 1 133 ? 14.938 9.945 10 1 91.38 133 LYS A CA 1
ATOM 1059 C C . LYS A 1 133 ? 16.438 9.992 10.297 1 91.38 133 LYS A C 1
ATOM 1061 O O . LYS A 1 133 ? 17.266 9.867 9.391 1 91.38 133 LYS A O 1
ATOM 1066 N N . GLU A 1 134 ? 16.766 10.211 11.578 1 89.06 134 GLU A N 1
ATOM 1067 C CA . GLU A 1 134 ? 18.156 10.203 11.984 1 89.06 134 GLU A CA 1
ATOM 1068 C C . GLU A 1 134 ? 18.812 8.859 11.703 1 89.06 134 GLU A C 1
ATOM 1070 O O . GLU A 1 134 ? 19.953 8.805 11.234 1 89.06 134 GLU A O 1
ATOM 1075 N N . VAL A 1 135 ? 18.109 7.836 11.938 1 85.19 135 VAL A N 1
ATOM 1076 C CA . VAL A 1 135 ? 18.625 6.492 11.695 1 85.19 135 VAL A CA 1
ATOM 1077 C C . VAL A 1 135 ? 18.844 6.281 10.195 1 85.19 135 VAL A C 1
ATOM 1079 O O . VAL A 1 135 ? 19.844 5.699 9.781 1 85.19 135 VAL A O 1
ATOM 1082 N N . ILE A 1 136 ? 17.922 6.723 9.43 1 89.56 136 ILE A N 1
ATOM 1083 C CA . ILE A 1 136 ? 18.016 6.609 7.977 1 89.56 136 ILE A CA 1
ATOM 1084 C C . ILE A 1 136 ? 19.312 7.266 7.484 1 89.56 136 ILE A C 1
ATOM 1086 O O . ILE A 1 136 ? 20.031 6.695 6.664 1 89.56 136 ILE A O 1
ATOM 1090 N N . LYS A 1 137 ? 19.594 8.422 8.039 1 91.31 137 LYS A N 1
ATOM 1091 C CA . LYS A 1 137 ? 20.781 9.156 7.652 1 91.31 137 LYS A CA 1
ATOM 1092 C C . LYS A 1 137 ? 22.047 8.461 8.156 1 91.31 137 LYS A C 1
ATOM 1094 O O . LYS A 1 137 ? 22.984 8.227 7.395 1 91.31 137 LYS A O 1
ATOM 1099 N N . LYS A 1 138 ? 22.062 8.133 9.391 1 88.56 138 LYS A N 1
ATOM 1100 C CA . LYS A 1 138 ? 23.234 7.535 10.039 1 88.56 138 LYS A CA 1
ATOM 1101 C C . LYS A 1 138 ? 23.594 6.203 9.391 1 88.56 138 LYS A C 1
ATOM 1103 O O . LYS A 1 138 ? 24.781 5.879 9.242 1 88.56 138 LYS A O 1
ATOM 1108 N N . ARG A 1 139 ? 22.594 5.5 8.977 1 85.81 139 ARG A N 1
ATOM 1109 C CA . ARG A 1 139 ? 22.828 4.156 8.445 1 85.81 139 ARG A CA 1
ATOM 1110 C C . ARG A 1 139 ? 22.828 4.16 6.926 1 85.81 139 ARG A C 1
ATOM 1112 O O . ARG A 1 139 ? 22.891 3.1 6.297 1 85.81 139 ARG A O 1
ATOM 1119 N N . ASN A 1 140 ? 22.688 5.289 6.375 1 91.25 140 ASN A N 1
ATOM 1120 C CA . ASN A 1 140 ? 22.734 5.445 4.926 1 91.25 140 ASN A CA 1
ATOM 1121 C C . ASN A 1 140 ? 21.75 4.508 4.234 1 91.25 140 ASN A C 1
ATOM 1123 O O . ASN A 1 140 ? 22.109 3.777 3.311 1 91.25 140 ASN A O 1
ATOM 1127 N N . ILE A 1 141 ? 20.531 4.469 4.684 1 89.25 141 ILE A N 1
ATOM 1128 C CA . ILE A 1 141 ? 19.5 3.566 4.172 1 89.25 141 ILE A CA 1
ATOM 1129 C C . ILE A 1 141 ? 19.172 3.932 2.729 1 89.25 141 ILE A C 1
ATOM 1131 O O . ILE A 1 141 ? 18.891 3.053 1.91 1 89.25 141 ILE A O 1
ATOM 1135 N N . LEU A 1 142 ? 19.188 5.234 2.295 1 92.81 142 LEU A N 1
ATOM 1136 C CA . LEU A 1 142 ? 18.875 5.762 0.971 1 92.81 142 LEU A CA 1
ATOM 1137 C C . LEU A 1 142 ? 17.516 5.277 0.5 1 92.81 142 LEU A C 1
ATOM 1139 O O . LEU A 1 142 ? 17.422 4.508 -0.459 1 92.81 142 LEU A O 1
ATOM 1143 N N . PRO A 1 143 ? 16.438 5.836 1.089 1 94.81 143 PRO A N 1
ATOM 1144 C CA . PRO A 1 143 ? 15.07 5.383 0.797 1 94.81 143 PRO A CA 1
ATOM 1145 C C . PRO A 1 143 ? 14.719 5.496 -0.684 1 94.81 143 PRO A C 1
ATOM 1147 O O . PRO A 1 143 ? 15.023 6.508 -1.319 1 94.81 143 PRO A O 1
ATOM 1150 N N . MET A 1 144 ? 14.086 4.43 -1.26 1 96.06 144 MET A N 1
ATOM 1151 C CA . MET A 1 144 ? 13.602 4.402 -2.637 1 96.06 144 MET A CA 1
ATOM 1152 C C . MET A 1 144 ? 12.078 4.285 -2.678 1 96.06 144 MET A C 1
ATOM 1154 O O . MET A 1 144 ? 11.445 4.75 -3.621 1 96.06 144 MET A O 1
ATOM 1158 N N . HIS A 1 145 ? 11.562 3.596 -1.72 1 96.38 145 HIS A N 1
ATOM 1159 C CA . HIS A 1 145 ? 10.125 3.385 -1.587 1 96.38 145 HIS A CA 1
ATOM 1160 C C . HIS A 1 145 ? 9.68 3.527 -0.135 1 96.38 145 HIS A C 1
ATOM 1162 O O . HIS A 1 145 ? 10.273 2.922 0.763 1 96.38 145 HIS A O 1
ATOM 1168 N N . ILE A 1 146 ? 8.68 4.367 0.096 1 97 146 ILE A N 1
ATOM 1169 C CA . ILE A 1 146 ? 8.117 4.543 1.434 1 97 146 ILE A CA 1
ATOM 1170 C C . ILE A 1 146 ? 6.602 4.371 1.386 1 97 146 ILE A C 1
ATOM 1172 O O . ILE A 1 146 ? 5.93 4.965 0.536 1 97 146 ILE A O 1
ATOM 1176 N N . ARG A 1 147 ? 6.125 3.559 2.217 1 95.12 147 ARG A N 1
ATOM 1177 C CA . ARG A 1 147 ? 4.691 3.482 2.479 1 95.12 147 ARG A CA 1
ATOM 1178 C C . ARG A 1 147 ? 4.352 4.07 3.844 1 95.12 147 ARG A C 1
ATOM 1180 O O . ARG A 1 147 ? 4.949 3.691 4.855 1 95.12 147 ARG A O 1
ATOM 1187 N N . LYS A 1 148 ? 3.479 4.973 3.846 1 95.25 148 LYS A N 1
ATOM 1188 C CA . LYS A 1 148 ? 3.006 5.602 5.074 1 95.25 148 LYS A CA 1
ATOM 1189 C C . LYS A 1 148 ? 1.48 5.613 5.133 1 95.25 148 LYS A C 1
ATOM 1191 O O . LYS A 1 148 ? 0.822 6.09 4.207 1 95.25 148 LYS A O 1
ATOM 1196 N N . ALA A 1 149 ? 0.961 5.027 6.215 1 91.81 149 ALA A N 1
ATOM 1197 C CA . ALA A 1 149 ? -0.484 5.035 6.426 1 91.81 149 ALA A CA 1
ATOM 1198 C C . ALA A 1 149 ? -0.846 5.762 7.719 1 91.81 149 ALA A C 1
ATOM 1200 O O . ALA A 1 149 ? -0.158 5.613 8.734 1 91.81 149 ALA A O 1
ATOM 1201 N N . GLU A 1 150 ? -1.752 6.629 7.656 1 90.75 150 GLU A N 1
ATOM 1202 C CA . GLU A 1 150 ? -2.441 7.203 8.805 1 90.75 150 GLU A CA 1
ATOM 1203 C C . GLU A 1 150 ? -3.951 7.012 8.703 1 90.75 150 GLU A C 1
ATOM 1205 O O . GLU A 1 150 ? -4.609 7.656 7.883 1 90.75 150 GLU A O 1
ATOM 1210 N N . VAL A 1 151 ? -4.441 6.16 9.531 1 87.25 151 VAL A N 1
ATOM 1211 C CA . VAL A 1 151 ? -5.832 5.75 9.375 1 87.25 151 VAL A CA 1
ATOM 1212 C C . VAL A 1 151 ? -6.555 5.84 10.719 1 87.25 151 VAL A C 1
ATOM 1214 O O . VAL A 1 151 ? -5.949 5.629 11.766 1 87.25 151 VAL A O 1
ATOM 1217 N N . GLN A 1 152 ? -7.785 6.281 10.609 1 83.5 152 GLN A N 1
ATOM 1218 C CA . GLN A 1 152 ? -8.633 6.418 11.789 1 83.5 152 GLN A CA 1
ATOM 1219 C C . GLN A 1 152 ? -10.102 6.238 11.43 1 83.5 152 GLN A C 1
ATOM 1221 O O . GLN A 1 152 ? -10.445 6.062 10.258 1 83.5 152 GLN A O 1
ATOM 1226 N N . ASN A 1 153 ? -10.883 6.129 12.492 1 82.75 153 ASN A N 1
ATOM 1227 C CA . ASN A 1 153 ? -12.328 6.246 12.352 1 82.75 153 ASN A CA 1
ATOM 1228 C C . ASN A 1 153 ? -12.812 7.652 12.688 1 82.75 153 ASN A C 1
ATOM 1230 O O . ASN A 1 153 ? -12.562 8.156 13.781 1 82.75 153 ASN A O 1
ATOM 1234 N N . LEU A 1 154 ? -13.422 8.289 11.742 1 81.81 154 LEU A N 1
ATOM 1235 C CA . LEU A 1 154 ? -14.031 9.586 12.031 1 81.81 154 LEU A CA 1
ATOM 1236 C C . LEU A 1 154 ? -15.414 9.414 12.641 1 81.81 154 LEU A C 1
ATOM 1238 O O . LEU A 1 154 ? -16.359 9.008 11.953 1 81.81 154 LEU A O 1
ATOM 1242 N N . PRO A 1 155 ? -15.5 9.75 13.922 1 80.19 155 PRO A N 1
ATOM 1243 C CA . PRO A 1 155 ? -16.75 9.469 14.633 1 80.19 155 PRO A CA 1
ATOM 1244 C C . PRO A 1 155 ? -17.734 10.625 14.562 1 80.19 155 PRO A C 1
ATOM 1246 O O . PRO A 1 155 ? -18.328 10.992 15.578 1 80.19 155 PRO A O 1
ATOM 1249 N N . PHE A 1 156 ? -17.969 11.242 13.398 1 85.94 156 PHE A N 1
ATOM 1250 C CA . PHE A 1 156 ? -18.859 12.383 13.289 1 85.94 156 PHE A CA 1
ATOM 1251 C C . PHE A 1 156 ? -20.062 12.047 12.414 1 85.94 156 PHE A C 1
ATOM 1253 O O . PHE A 1 156 ? -19.953 11.25 11.484 1 85.94 156 PHE A O 1
ATOM 1260 N N . PRO A 1 157 ? -21.203 12.633 12.781 1 90 157 PRO A N 1
ATOM 1261 C CA . PRO A 1 157 ? -22.391 12.422 11.938 1 90 157 PRO A CA 1
ATOM 1262 C C . PRO A 1 157 ? -22.234 13.039 10.555 1 90 157 PRO A C 1
ATOM 1264 O O . PRO A 1 157 ? -21.344 13.852 10.328 1 90 157 PRO A O 1
ATOM 1267 N N . LYS A 1 158 ? -23.125 12.641 9.656 1 91.31 158 LYS A N 1
ATOM 1268 C CA . LYS A 1 158 ? -23.016 12.984 8.242 1 91.31 158 LYS A CA 1
ATOM 1269 C C . LYS A 1 158 ? -23.078 14.492 8.031 1 91.31 158 LYS A C 1
ATOM 1271 O O . LYS A 1 158 ? -22.562 15.008 7.031 1 91.31 158 LYS A O 1
ATOM 1276 N N . ASP A 1 159 ? -23.609 15.211 8.992 1 92.31 159 ASP A N 1
ATOM 1277 C CA . ASP A 1 159 ? -23.797 16.641 8.797 1 92.31 159 ASP A CA 1
ATOM 1278 C C . ASP A 1 159 ? -22.625 17.438 9.359 1 92.31 159 ASP A C 1
ATOM 1280 O O . ASP A 1 159 ? -22.578 18.656 9.234 1 92.31 159 ASP A O 1
ATOM 1284 N N . TYR A 1 160 ? -21.719 16.781 9.906 1 90.12 160 TYR A N 1
ATOM 1285 C CA . TYR A 1 160 ? -20.531 17.453 10.43 1 90.12 160 TYR A CA 1
ATOM 1286 C C . TYR A 1 160 ? -19.672 18 9.297 1 90.12 160 TYR A C 1
ATOM 1288 O O . TYR A 1 160 ? -19.547 17.375 8.242 1 90.12 160 TYR A O 1
ATOM 1296 N N . TRP A 1 161 ? -19 19.109 9.523 1 89.12 161 TRP A N 1
ATOM 1297 C CA . TRP A 1 161 ? -18.359 19.891 8.461 1 89.12 161 TRP A CA 1
ATOM 1298 C C . TRP A 1 161 ? -17.203 19.109 7.836 1 89.12 161 TRP A C 1
ATOM 1300 O O . TRP A 1 161 ? -16.812 19.375 6.699 1 89.12 161 TRP A O 1
ATOM 1310 N N . TYR A 1 162 ? -16.641 18.141 8.484 1 89.62 162 TYR A N 1
ATOM 1311 C CA . TYR A 1 162 ? -15.539 17.344 7.977 1 89.62 162 TYR A CA 1
ATOM 1312 C C . TYR A 1 162 ? -15.922 16.609 6.699 1 89.62 162 TYR A C 1
ATOM 1314 O O . TYR A 1 162 ? -15.086 16.375 5.824 1 89.62 162 TYR A O 1
ATOM 1322 N N . TRP A 1 163 ? -17.188 16.281 6.641 1 93.75 163 TRP A N 1
ATOM 1323 C CA . TRP A 1 163 ? -17.641 15.484 5.504 1 93.75 163 TRP A CA 1
ATOM 1324 C C . TRP A 1 163 ? -17.875 16.375 4.281 1 93.75 163 TRP A C 1
ATOM 1326 O O . TRP A 1 163 ? -18.031 15.867 3.168 1 93.75 163 TRP A O 1
ATOM 1336 N N . ASP A 1 164 ? -17.891 17.688 4.488 1 95.69 164 ASP A N 1
ATOM 1337 C CA . ASP A 1 164 ? -18.031 18.656 3.404 1 95.69 164 ASP A CA 1
ATOM 1338 C C . ASP A 1 164 ? -16.672 19.078 2.867 1 95.69 164 ASP A C 1
ATOM 1340 O O . ASP A 1 164 ? -15.953 19.859 3.504 1 95.69 164 ASP A O 1
ATOM 1344 N N . GLU A 1 165 ? -16.344 18.625 1.686 1 94.69 165 GLU A N 1
ATOM 1345 C CA . GLU A 1 165 ? -15.016 18.891 1.114 1 94.69 165 GLU A CA 1
ATOM 1346 C C . GLU A 1 165 ? -14.797 20.375 0.896 1 94.69 165 GLU A C 1
ATOM 1348 O O . GLU A 1 165 ? -13.648 20.844 0.853 1 94.69 165 GLU A O 1
ATOM 1353 N N . ARG A 1 166 ? -15.875 21.172 0.804 1 95.12 166 ARG A N 1
ATOM 1354 C CA . ARG A 1 166 ? -15.758 22.609 0.628 1 95.12 166 ARG A CA 1
ATOM 1355 C C . ARG A 1 166 ? -15.305 23.281 1.918 1 95.12 166 ARG A C 1
ATOM 1357 O O . ARG A 1 166 ? -14.914 24.453 1.909 1 95.12 166 ARG A O 1
ATOM 1364 N N . LYS A 1 167 ? -15.234 22.484 2.93 1 96.06 167 LYS A N 1
ATOM 1365 C CA . LYS A 1 167 ? -14.836 23.031 4.223 1 96.06 167 LYS A CA 1
ATOM 1366 C C . LYS A 1 167 ? -13.562 22.359 4.734 1 96.06 167 LYS A C 1
ATOM 1368 O O . LYS A 1 167 ? -12.648 23.031 5.207 1 96.06 167 LYS A O 1
ATOM 1373 N N . SER A 1 168 ? -13.477 21.078 4.613 1 94.88 168 SER A N 1
ATOM 1374 C CA . SER A 1 168 ? -12.375 20.328 5.215 1 94.88 168 SER A CA 1
ATOM 1375 C C . SER A 1 168 ? -11.312 19.984 4.184 1 94.88 168 SER A C 1
ATOM 1377 O O . SER A 1 168 ? -10.18 19.656 4.539 1 94.88 168 SER A O 1
ATOM 1379 N N . GLY A 1 169 ? -11.672 20.031 2.885 1 96.5 169 GLY A N 1
ATOM 1380 C CA . GLY A 1 169 ? -10.805 19.531 1.83 1 96.5 169 GLY A CA 1
ATOM 1381 C C . GLY A 1 169 ? -10.859 18.016 1.67 1 96.5 169 GLY A C 1
ATOM 1382 O O . GLY A 1 169 ? -10.289 17.469 0.728 1 96.5 169 GLY A O 1
ATOM 1383 N N . GLY A 1 170 ? -11.648 17.344 2.559 1 96.88 170 GLY A N 1
ATOM 1384 C CA . GLY A 1 170 ? -11.75 15.898 2.504 1 96.88 170 GLY A CA 1
ATOM 1385 C C . GLY A 1 170 ? -10.57 15.195 3.158 1 96.88 170 GLY A C 1
ATOM 1386 O O . GLY A 1 170 ? -9.594 15.844 3.549 1 96.88 170 GLY A O 1
ATOM 1387 N N . VAL A 1 171 ? -10.641 13.875 3.197 1 96.75 171 VAL A N 1
ATOM 1388 C CA . VAL A 1 171 ? -9.648 13.07 3.893 1 96.75 171 VAL A CA 1
ATOM 1389 C C . VAL A 1 171 ? -8.281 13.242 3.229 1 96.75 171 VAL A C 1
ATOM 1391 O O . VAL A 1 171 ? -7.25 13.227 3.902 1 96.75 171 VAL A O 1
ATOM 1394 N N . ALA A 1 172 ? -8.258 13.445 1.924 1 97.69 172 ALA A N 1
ATOM 1395 C CA . ALA A 1 172 ? -7.023 13.602 1.163 1 97.69 172 ALA A CA 1
ATOM 1396 C C . ALA A 1 172 ? -6.27 14.852 1.599 1 97.69 172 ALA A C 1
ATOM 1398 O O . ALA A 1 172 ? -5.035 14.898 1.533 1 97.69 172 ALA A O 1
ATOM 1399 N N . VAL A 1 173 ? -7.004 15.836 2.041 1 97.81 173 VAL A N 1
ATOM 1400 C CA . VAL A 1 173 ? -6.371 17.078 2.471 1 97.81 173 VAL A CA 1
ATOM 1401 C C . VAL A 1 173 ? -6.191 17.078 3.986 1 97.81 173 VAL A C 1
ATOM 1403 O O . VAL A 1 173 ? -5.082 17.25 4.488 1 97.81 173 VAL A O 1
ATOM 1406 N N . ASP A 1 174 ? -7.215 16.766 4.66 1 94.88 174 ASP A N 1
ATOM 1407 C CA . ASP A 1 174 ? -7.195 16.859 6.117 1 94.88 174 ASP A CA 1
ATOM 1408 C C . ASP A 1 174 ? -6.133 15.938 6.711 1 94.88 174 ASP A C 1
ATOM 1410 O O . ASP A 1 174 ? -5.301 16.375 7.508 1 94.88 174 ASP A O 1
ATOM 1414 N N . LEU A 1 175 ? -6.176 14.688 6.34 1 93.81 175 LEU A N 1
ATOM 1415 C CA . LEU A 1 175 ? -5.191 13.727 6.828 1 93.81 175 LEU A CA 1
ATOM 1416 C C . LEU A 1 175 ? -4.023 13.602 5.859 1 93.81 175 LEU A C 1
ATOM 1418 O O . LEU A 1 175 ? -2.893 13.328 6.27 1 93.81 175 LEU A O 1
ATOM 1422 N N . GLY A 1 176 ? -4.332 13.773 4.625 1 97.62 176 GLY A N 1
ATOM 1423 C CA . GLY A 1 176 ? -3.355 13.523 3.576 1 97.62 176 GLY A CA 1
ATOM 1424 C C . GLY A 1 176 ? -2.129 14.414 3.678 1 97.62 176 GLY A C 1
ATOM 1425 O O . GLY A 1 176 ? -1.013 13.969 3.396 1 97.62 176 GLY A O 1
ATOM 1426 N N . VAL A 1 177 ? -2.309 15.617 4.109 1 98.19 177 VAL A N 1
ATOM 1427 C CA . VAL A 1 177 ? -1.196 16.562 4.121 1 98.19 177 VAL A CA 1
ATOM 1428 C C . VAL A 1 177 ? -0.152 16.125 5.145 1 98.19 177 VAL A C 1
ATOM 1430 O O . VAL A 1 177 ? 1.035 16.422 4.996 1 98.19 177 VAL A O 1
ATOM 1433 N N . HIS A 1 178 ? -0.578 15.398 6.215 1 96.56 178 HIS A N 1
ATOM 1434 C CA . HIS A 1 178 ? 0.387 14.828 7.145 1 96.56 178 HIS A CA 1
ATOM 1435 C C . HIS A 1 178 ? 1.325 13.852 6.434 1 96.56 178 HIS A C 1
ATOM 1437 O O . HIS A 1 178 ? 2.539 13.891 6.648 1 96.56 178 HIS A O 1
ATOM 1443 N N . VAL A 1 179 ? 0.775 13.086 5.551 1 98 179 VAL A N 1
ATOM 1444 C CA . VAL A 1 179 ? 1.528 12 4.93 1 98 179 VAL A CA 1
ATOM 1445 C C . VAL A 1 179 ? 2.33 12.539 3.748 1 98 179 VAL A C 1
ATOM 1447 O O . VAL A 1 179 ? 3.479 12.141 3.535 1 98 179 VAL A O 1
ATOM 1450 N N . THR A 1 180 ? 1.682 13.453 2.99 1 98.75 180 THR A N 1
ATOM 1451 C CA . THR A 1 180 ? 2.408 14.031 1.864 1 98.75 180 THR A CA 1
ATOM 1452 C C . THR A 1 180 ? 3.609 14.836 2.352 1 98.75 180 THR A C 1
ATOM 1454 O O . THR A 1 180 ? 4.688 14.773 1.758 1 98.75 180 THR A O 1
ATOM 1457 N N . ASP A 1 181 ? 3.439 15.562 3.455 1 98.62 181 ASP A N 1
ATOM 1458 C CA . ASP A 1 181 ? 4.566 16.266 4.055 1 98.62 181 ASP A CA 1
ATOM 1459 C C . ASP A 1 181 ? 5.625 15.289 4.555 1 98.62 181 ASP A C 1
ATOM 1461 O O . ASP A 1 181 ? 6.824 15.5 4.348 1 98.62 181 ASP A O 1
ATOM 1465 N N . PHE A 1 182 ? 5.176 14.258 5.191 1 97.81 182 PHE A N 1
ATOM 1466 C CA . PHE A 1 182 ? 6.055 13.219 5.723 1 97.81 182 PHE A CA 1
ATOM 1467 C C . PHE A 1 182 ? 6.922 12.625 4.621 1 97.81 182 PHE A C 1
ATOM 1469 O O . PHE A 1 182 ? 8.141 12.516 4.77 1 97.81 182 PHE A O 1
ATOM 1476 N N . LEU A 1 183 ? 6.312 12.242 3.561 1 98.69 183 LEU A N 1
ATOM 1477 C CA . LEU A 1 183 ? 7.02 11.602 2.459 1 98.69 183 LEU A CA 1
ATOM 1478 C C . LEU A 1 183 ? 8.055 12.539 1.856 1 98.69 183 LEU A C 1
ATOM 1480 O O . LEU A 1 183 ? 9.195 12.141 1.609 1 98.69 183 LEU A O 1
ATOM 1484 N N . ARG A 1 184 ? 7.66 13.773 1.608 1 98.62 184 ARG A N 1
ATOM 1485 C CA . ARG A 1 184 ? 8.602 14.75 1.073 1 98.62 184 ARG A CA 1
ATOM 1486 C C . ARG A 1 184 ? 9.773 14.961 2.029 1 98.62 184 ARG A C 1
ATOM 1488 O O . ARG A 1 184 ? 10.93 15.031 1.6 1 98.62 184 ARG A O 1
ATOM 1495 N N . TRP A 1 185 ? 9.484 15.039 3.314 1 98.31 185 TRP A N 1
ATOM 1496 C CA . TRP A 1 185 ? 10.469 15.242 4.367 1 98.31 185 TRP A CA 1
ATOM 1497 C C . TRP A 1 185 ? 11.453 14.078 4.426 1 98.31 185 TRP A C 1
ATOM 1499 O O . TRP A 1 185 ? 12.672 14.289 4.488 1 98.31 185 TRP A O 1
ATOM 1509 N N . PHE A 1 186 ? 10.961 12.867 4.305 1 97.5 186 PHE A N 1
ATOM 1510 C CA . PHE A 1 186 ? 11.797 11.68 4.426 1 97.5 186 PHE A CA 1
ATOM 1511 C C . PHE A 1 186 ? 12.625 11.461 3.162 1 97.5 186 PHE A C 1
ATOM 1513 O O . PHE A 1 186 ? 13.781 11.055 3.234 1 97.5 186 PHE A O 1
ATOM 1520 N N . PHE A 1 187 ? 12.016 11.742 2.033 1 97.94 187 PHE A N 1
ATOM 1521 C CA . PHE A 1 187 ? 12.727 11.555 0.772 1 97.94 187 PHE A CA 1
ATOM 1522 C C . PHE A 1 187 ? 13.719 12.688 0.536 1 97.94 187 PHE A C 1
ATOM 1524 O O . PHE A 1 187 ? 14.68 12.531 -0.218 1 97.94 187 PHE A O 1
ATOM 1531 N N . GLU A 1 188 ? 13.453 13.859 1.179 1 97.06 188 GLU A N 1
ATOM 1532 C CA . GLU A 1 188 ? 14.188 15.078 0.837 1 97.06 188 GLU A CA 1
ATOM 1533 C C . GLU A 1 188 ? 14.219 15.297 -0.673 1 97.06 188 GLU A C 1
ATOM 1535 O O . GLU A 1 188 ? 15.289 15.5 -1.253 1 97.06 188 GLU A O 1
ATOM 1540 N N . SER A 1 189 ? 13.109 15.203 -1.303 1 97.56 189 SER A N 1
ATOM 1541 C CA . SER A 1 189 ? 12.93 15.281 -2.748 1 97.56 189 SER A CA 1
ATOM 1542 C C . SER A 1 189 ? 11.594 15.914 -3.109 1 97.56 189 SER A C 1
ATOM 1544 O O . SER A 1 189 ? 10.648 15.875 -2.318 1 97.56 189 SER A O 1
ATOM 1546 N N . GLU A 1 190 ? 11.531 16.5 -4.277 1 98.56 190 GLU A N 1
ATOM 1547 C CA . GLU A 1 190 ? 10.312 17.172 -4.715 1 98.56 190 GLU A CA 1
ATOM 1548 C C . GLU A 1 190 ? 9.398 16.219 -5.469 1 98.56 190 GLU A C 1
ATOM 1550 O O . GLU A 1 190 ? 9.875 15.328 -6.184 1 98.56 190 GLU A O 1
ATOM 1555 N N . PRO A 1 191 ? 8.102 16.344 -5.285 1 98.75 191 PRO A N 1
ATOM 1556 C CA . PRO A 1 191 ? 7.141 15.484 -5.977 1 98.75 191 PRO A CA 1
ATOM 1557 C C . PRO A 1 191 ? 7.031 15.805 -7.469 1 98.75 191 PRO A C 1
ATOM 1559 O O . PRO A 1 191 ? 7.148 16.969 -7.863 1 98.75 191 PRO A O 1
ATOM 1562 N N . LEU A 1 192 ? 6.793 14.812 -8.289 1 98.62 192 LEU A N 1
ATOM 1563 C CA . LEU A 1 192 ? 6.695 14.977 -9.734 1 98.62 192 LEU A CA 1
ATOM 1564 C C . LEU A 1 192 ? 5.27 14.727 -10.211 1 98.62 192 LEU A C 1
ATOM 1566 O O . LEU A 1 192 ? 4.707 15.547 -10.945 1 98.62 192 LEU A O 1
ATOM 1570 N N . SER A 1 193 ? 4.656 13.617 -9.852 1 98.69 193 SER A N 1
ATOM 1571 C CA . SER A 1 193 ? 3.316 13.227 -10.281 1 98.69 193 SER A CA 1
ATOM 1572 C C . SER A 1 193 ? 2.635 12.344 -9.234 1 98.69 193 SER A C 1
ATOM 1574 O O . SER A 1 193 ? 3.275 11.883 -8.289 1 98.69 193 SER A O 1
ATOM 1576 N N . VAL A 1 194 ? 1.312 12.234 -9.414 1 98.81 194 VAL A N 1
ATOM 1577 C CA . VAL A 1 194 ? 0.547 11.438 -8.461 1 98.81 194 VAL A CA 1
ATOM 1578 C C . VAL A 1 194 ? -0.579 10.703 -9.188 1 98.81 194 VAL A C 1
ATOM 1580 O O . VAL A 1 194 ? -1.191 11.25 -10.109 1 98.81 194 VAL A O 1
ATOM 1583 N N . TYR A 1 195 ? -0.763 9.484 -8.898 1 98.88 195 TYR A N 1
ATOM 1584 C CA . TYR A 1 195 ? -1.971 8.711 -9.18 1 98.88 195 TYR A CA 1
ATOM 1585 C C . TYR A 1 195 ? -2.688 8.336 -7.887 1 98.88 195 TYR A C 1
ATOM 1587 O O . TYR A 1 195 ? -2.061 7.855 -6.941 1 98.88 195 TYR A O 1
ATOM 1595 N N . ALA A 1 196 ? -3.977 8.602 -7.848 1 98.81 196 ALA A N 1
ATOM 1596 C CA . ALA A 1 196 ? -4.684 8.383 -6.586 1 98.81 196 ALA A CA 1
ATOM 1597 C C . ALA A 1 196 ? -6.059 7.766 -6.824 1 98.81 196 ALA A C 1
ATOM 1599 O O . ALA A 1 196 ? -6.625 7.895 -7.91 1 98.81 196 ALA A O 1
ATOM 1600 N N . VAL A 1 197 ? -6.504 7.039 -5.801 1 98.19 197 VAL A N 1
ATOM 1601 C CA . VAL A 1 197 ? -7.832 6.438 -5.809 1 98.19 197 VAL A CA 1
ATOM 1602 C C . VAL A 1 197 ? -8.539 6.723 -4.484 1 98.19 197 VAL A C 1
ATOM 1604 O O . VAL A 1 197 ? -7.91 6.695 -3.424 1 98.19 197 VAL A O 1
ATOM 1607 N N . GLY A 1 198 ? -9.797 7.082 -4.574 1 97.44 198 GLY A N 1
ATOM 1608 C CA . GLY A 1 198 ? -10.617 7.32 -3.395 1 97.44 198 GLY A CA 1
ATOM 1609 C C . GLY A 1 198 ? -11.82 6.398 -3.309 1 97.44 198 GLY A C 1
ATOM 1610 O O . GLY A 1 198 ? -12.312 5.914 -4.332 1 97.44 198 GLY A O 1
ATOM 1611 N N . LYS A 1 199 ? -12.156 6.141 -2.018 1 96.88 199 LYS A N 1
ATOM 1612 C CA . LYS A 1 199 ? -13.352 5.348 -1.758 1 96.88 199 LYS A CA 1
ATOM 1613 C C . LYS A 1 199 ? -14.289 6.066 -0.792 1 96.88 199 LYS A C 1
ATOM 1615 O O . LYS A 1 199 ? -13.852 6.875 0.028 1 96.88 199 LYS A O 1
ATOM 1620 N N . SER A 1 200 ? -15.578 5.824 -1.047 1 96.19 200 SER A N 1
ATOM 1621 C CA . SER A 1 200 ? -16.609 6.211 -0.095 1 96.19 200 SER A CA 1
ATOM 1622 C C . SER A 1 200 ? -17.188 4.992 0.625 1 96.19 200 SER A C 1
ATOM 1624 O O . SER A 1 200 ? -18.188 4.414 0.187 1 96.19 200 SER A O 1
ATOM 1626 N N . ILE A 1 201 ? -16.562 4.688 1.756 1 94.31 201 ILE A N 1
ATOM 1627 C CA . ILE A 1 201 ? -16.875 3.43 2.428 1 94.31 201 ILE A CA 1
ATOM 1628 C C . ILE A 1 201 ? -18.047 3.635 3.385 1 94.31 201 ILE A C 1
ATOM 1630 O O . ILE A 1 201 ? -19.062 2.934 3.299 1 94.31 201 ILE A O 1
ATOM 1634 N N . LYS A 1 202 ? -17.953 4.598 4.215 1 91.62 202 LYS A N 1
ATOM 1635 C CA . LYS A 1 202 ? -18.969 4.871 5.219 1 91.62 202 LYS A CA 1
ATOM 1636 C C . LYS A 1 202 ? -20.203 5.523 4.594 1 91.62 202 LYS A C 1
ATOM 1638 O O . LYS A 1 202 ? -20.094 6.227 3.586 1 91.62 202 LYS A O 1
ATOM 1643 N N . ALA A 1 203 ? -21.312 5.348 5.266 1 93.5 203 ALA A N 1
ATOM 1644 C CA . ALA A 1 203 ? -22.547 5.969 4.812 1 93.5 203 ALA A CA 1
ATOM 1645 C C . ALA A 1 203 ? -22.438 7.492 4.836 1 93.5 203 ALA A C 1
ATOM 1647 O O . ALA A 1 203 ? -22.984 8.172 3.967 1 93.5 203 ALA A O 1
ATOM 1648 N N . GLU A 1 204 ? -21.766 8.008 5.785 1 93.88 204 GLU A N 1
ATOM 1649 C CA . GLU A 1 204 ? -21.578 9.453 5.914 1 93.88 204 GLU A CA 1
ATOM 1650 C C . GLU A 1 204 ? -20.828 10.023 4.707 1 93.88 204 GLU A C 1
ATOM 1652 O O . GLU A 1 204 ? -21.188 11.086 4.199 1 93.88 204 GLU A O 1
ATOM 1657 N N . ALA A 1 205 ? -19.844 9.312 4.27 1 95.88 205 ALA A N 1
ATOM 1658 C CA . ALA A 1 205 ? -19.078 9.742 3.105 1 95.88 205 ALA A CA 1
ATOM 1659 C C . ALA A 1 205 ? -19.922 9.695 1.839 1 95.88 205 ALA A C 1
ATOM 1661 O O . ALA A 1 205 ? -19.906 10.633 1.037 1 95.88 205 ALA A O 1
ATOM 1662 N N . ARG A 1 206 ? -20.641 8.656 1.692 1 95.06 206 ARG A N 1
ATOM 1663 C CA . ARG A 1 206 ? -21.5 8.508 0.523 1 95.06 206 ARG A CA 1
ATOM 1664 C C . ARG A 1 206 ? -22.547 9.602 0.474 1 95.06 206 ARG A C 1
ATOM 1666 O O . ARG A 1 206 ? -22.828 10.164 -0.589 1 95.06 206 ARG A O 1
ATOM 1673 N N . ALA A 1 207 ? -23.078 9.875 1.597 1 95.94 207 ALA A N 1
ATOM 1674 C CA . ALA A 1 207 ? -24.125 10.875 1.678 1 95.94 207 ALA A CA 1
ATOM 1675 C C . ALA A 1 207 ? -23.609 12.258 1.27 1 95.94 207 ALA A C 1
ATOM 1677 O O . ALA A 1 207 ? -24.391 13.102 0.819 1 95.94 207 ALA A O 1
ATOM 1678 N N . ASN A 1 208 ? -22.359 12.516 1.427 1 96.62 208 ASN A N 1
ATOM 1679 C CA . ASN A 1 208 ? -21.781 13.82 1.154 1 96.62 208 ASN A CA 1
ATOM 1680 C C . ASN A 1 208 ? -20.922 13.805 -0.11 1 96.62 208 ASN A C 1
ATOM 1682 O O . ASN A 1 208 ? -20.203 14.758 -0.391 1 96.62 208 ASN A O 1
ATOM 1686 N N . ASP A 1 209 ? -20.922 12.711 -0.824 1 95.62 209 ASP 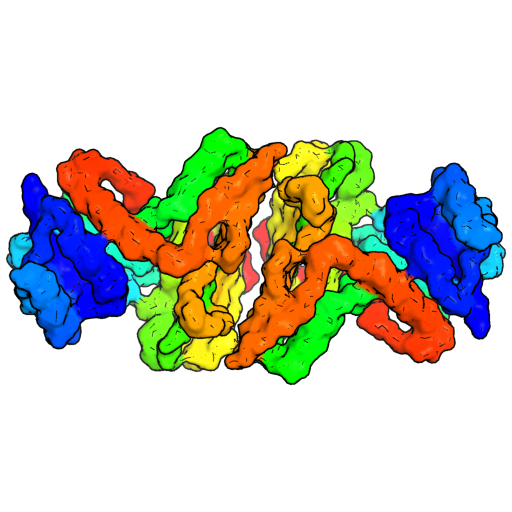A N 1
ATOM 1687 C CA . ASP A 1 209 ? -20.188 12.539 -2.074 1 95.62 209 ASP A CA 1
ATOM 1688 C C . ASP A 1 209 ? -18.703 12.883 -1.896 1 95.62 209 ASP A C 1
ATOM 1690 O O . ASP A 1 209 ? -18.156 13.695 -2.643 1 95.62 209 ASP A O 1
ATOM 1694 N N . THR A 1 210 ? -18.125 12.367 -0.809 1 96.69 210 THR A N 1
ATOM 1695 C CA . THR A 1 210 ? -16.703 12.57 -0.512 1 96.69 210 THR A CA 1
ATOM 1696 C C . THR A 1 210 ? -16 11.234 -0.275 1 96.69 210 THR A C 1
ATOM 1698 O O . THR A 1 210 ? -16.656 10.188 -0.219 1 96.69 210 THR A O 1
ATOM 1701 N N . PHE A 1 211 ? -14.719 11.281 -0.297 1 97.31 211 PHE A N 1
ATOM 1702 C CA . PHE A 1 211 ? -13.938 10.086 0.005 1 97.31 211 PHE A CA 1
ATOM 1703 C C . PHE A 1 211 ? -13.648 9.992 1.498 1 97.31 211 PHE A C 1
ATOM 1705 O O . PHE A 1 211 ? -13.539 11.016 2.18 1 97.31 211 PHE A O 1
ATOM 1712 N N . ASP A 1 212 ? -13.586 8.766 2.016 1 96.56 212 ASP A N 1
ATOM 1713 C CA . ASP A 1 212 ? -13.164 8.578 3.398 1 96.56 212 ASP A CA 1
ATOM 1714 C C . ASP A 1 212 ? -12.039 7.547 3.49 1 96.56 212 ASP A C 1
ATOM 1716 O O . ASP A 1 212 ? -11.555 7.238 4.582 1 96.56 212 ASP A O 1
ATOM 1720 N N . HIS A 1 213 ? -11.664 7.016 2.406 1 96.69 213 HIS A N 1
ATOM 1721 C CA . HIS A 1 213 ? -10.469 6.207 2.225 1 96.69 213 HIS A CA 1
ATOM 1722 C C . HIS A 1 213 ? -9.734 6.59 0.945 1 96.69 213 HIS A C 1
ATOM 1724 O O . HIS A 1 213 ? -10.32 6.598 -0.137 1 96.69 213 HIS A O 1
ATOM 1730 N N . PHE A 1 214 ? -8.477 6.902 1.075 1 98.06 214 PHE A N 1
ATOM 1731 C CA . PHE A 1 214 ? -7.766 7.547 -0.023 1 98.06 214 PHE A CA 1
ATOM 1732 C C . PHE A 1 214 ? -6.32 7.062 -0.09 1 98.06 214 PHE A C 1
ATOM 1734 O O . PHE A 1 214 ? -5.621 7.035 0.925 1 98.06 214 PHE A O 1
ATOM 1741 N N . VAL A 1 215 ? -5.898 6.586 -1.304 1 98.38 215 VAL A N 1
ATOM 1742 C CA . VAL A 1 215 ? -4.531 6.113 -1.503 1 98.38 215 VAL A CA 1
ATOM 1743 C C . VAL A 1 215 ? -3.871 6.898 -2.633 1 98.38 215 VAL A C 1
ATOM 1745 O O . VAL A 1 215 ? -4.469 7.094 -3.693 1 98.38 215 VAL A O 1
ATOM 1748 N N . MET A 1 216 ? -2.658 7.348 -2.338 1 98.75 216 MET A N 1
ATOM 1749 C CA . MET A 1 216 ? -1.861 8.094 -3.307 1 98.75 216 MET A CA 1
ATOM 1750 C C . MET A 1 216 ? -0.555 7.371 -3.613 1 98.75 216 MET A C 1
ATOM 1752 O O . MET A 1 216 ? 0.142 6.926 -2.699 1 98.75 216 MET A O 1
ATOM 1756 N N . MET A 1 217 ? -0.3 7.152 -4.84 1 98.69 217 MET A N 1
ATOM 1757 C CA . MET A 1 217 ? 1.039 6.781 -5.289 1 98.69 217 MET A CA 1
ATOM 1758 C C . MET A 1 217 ? 1.757 7.98 -5.898 1 98.69 217 MET A C 1
ATOM 1760 O O . MET A 1 217 ? 1.406 8.43 -6.992 1 98.69 217 MET A O 1
ATOM 1764 N N . ILE A 1 218 ? 2.766 8.445 -5.207 1 98.88 218 ILE A N 1
ATOM 1765 C CA . ILE A 1 218 ? 3.408 9.711 -5.559 1 98.88 218 ILE A CA 1
ATOM 1766 C C . ILE A 1 218 ? 4.824 9.445 -6.059 1 98.88 218 ILE A C 1
ATOM 1768 O O . ILE A 1 218 ? 5.602 8.742 -5.406 1 98.88 218 ILE A O 1
ATOM 1772 N N . SER A 1 219 ? 5.152 9.977 -7.234 1 98.5 219 SER A N 1
ATOM 1773 C CA . SER A 1 219 ? 6.512 9.922 -7.762 1 98.5 219 SER A CA 1
ATOM 1774 C C . SER A 1 219 ? 7.316 11.141 -7.336 1 98.5 219 SER A C 1
ATOM 1776 O O . SER A 1 219 ? 6.84 12.273 -7.441 1 98.5 219 SER A O 1
ATOM 1778 N N . PHE A 1 220 ? 8.445 10.898 -6.781 1 98.62 220 PHE A N 1
ATOM 1779 C CA . PHE A 1 220 ? 9.391 11.945 -6.414 1 98.62 220 PHE A CA 1
ATOM 1780 C C . PHE A 1 220 ? 10.625 11.906 -7.305 1 98.62 220 PHE A C 1
ATOM 1782 O O . PHE A 1 220 ? 10.852 10.922 -8.008 1 98.62 220 PHE A O 1
ATOM 1789 N N . GLU A 1 221 ? 11.398 12.992 -7.309 1 97.75 221 GLU A N 1
ATOM 1790 C CA . GLU A 1 221 ? 12.664 13.008 -8.031 1 97.75 221 GLU A CA 1
ATOM 1791 C C . GLU A 1 221 ? 13.586 11.883 -7.574 1 97.75 221 GLU A C 1
ATOM 1793 O O . GLU A 1 221 ? 13.516 11.453 -6.418 1 97.75 221 GLU A O 1
ATOM 1798 N N . GLY A 1 222 ? 14.398 11.406 -8.516 1 95.38 222 GLY A N 1
ATOM 1799 C CA . GLY A 1 222 ? 15.344 10.359 -8.18 1 95.38 222 GLY A CA 1
ATOM 1800 C C . GLY A 1 222 ? 14.719 8.977 -8.133 1 95.38 222 GLY A C 1
ATOM 1801 O O . GLY A 1 222 ? 15.117 8.133 -7.332 1 95.38 222 GLY A O 1
ATOM 1802 N N . GLU A 1 223 ? 13.688 8.789 -8.828 1 94.06 223 GLU A N 1
ATOM 1803 C CA . GLU A 1 223 ? 12.984 7.516 -8.953 1 94.06 223 GLU A CA 1
ATOM 1804 C C . GLU A 1 223 ? 12.477 7.027 -7.602 1 94.06 223 GLU A C 1
ATOM 1806 O O . GLU A 1 223 ? 12.516 5.832 -7.312 1 94.06 223 GLU A O 1
ATOM 1811 N N . LYS A 1 224 ? 12.102 7.945 -6.777 1 97.75 224 LYS A N 1
ATOM 1812 C CA . LYS A 1 224 ? 11.531 7.633 -5.469 1 97.75 224 LYS A CA 1
ATOM 1813 C C . LYS A 1 224 ? 10.008 7.602 -5.523 1 97.75 224 LYS A C 1
ATOM 1815 O O . LYS A 1 224 ? 9.391 8.367 -6.27 1 97.75 224 LYS A O 1
ATOM 1820 N N . THR A 1 225 ? 9.469 6.641 -4.797 1 98.44 225 THR A N 1
ATOM 1821 C CA . THR A 1 225 ? 8.016 6.516 -4.789 1 98.44 225 THR A CA 1
ATOM 1822 C C . THR A 1 225 ? 7.48 6.461 -3.361 1 98.44 225 THR A C 1
ATOM 1824 O O . THR A 1 225 ? 7.984 5.703 -2.531 1 98.44 225 THR A O 1
ATOM 1827 N N . GLY A 1 226 ? 6.512 7.293 -3.109 1 98.56 226 GLY A N 1
ATOM 1828 C CA . GLY A 1 226 ? 5.781 7.242 -1.852 1 98.56 226 GLY A CA 1
ATOM 1829 C C . GLY A 1 226 ? 4.34 6.801 -2.016 1 98.56 226 GLY A C 1
ATOM 1830 O O . GLY A 1 226 ? 3.65 7.246 -2.936 1 98.56 226 GLY A O 1
ATOM 1831 N N . ILE A 1 227 ? 3.916 5.891 -1.167 1 98.12 227 ILE A N 1
ATOM 1832 C CA . ILE A 1 227 ? 2.51 5.512 -1.088 1 98.12 227 ILE A CA 1
ATOM 1833 C C . ILE A 1 227 ? 1.893 6.09 0.185 1 98.12 227 ILE A C 1
ATOM 1835 O O . ILE A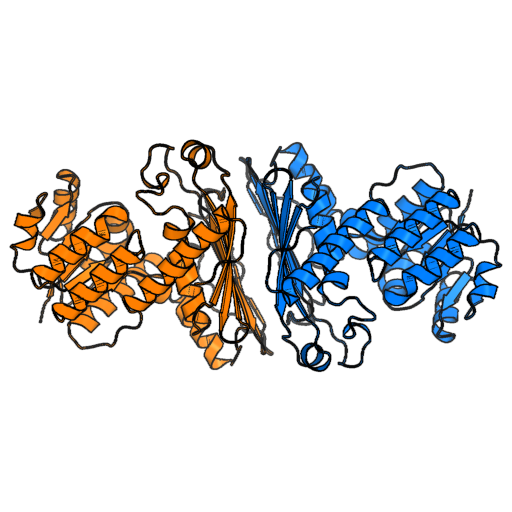 1 227 ? 2.328 5.77 1.293 1 98.12 227 ILE A O 1
ATOM 1839 N N . ALA A 1 228 ? 0.945 6.91 -0.005 1 98.38 228 ALA A N 1
ATOM 1840 C CA . ALA A 1 228 ? 0.201 7.492 1.11 1 98.38 228 ALA A CA 1
ATOM 1841 C C . ALA A 1 228 ? -1.188 6.871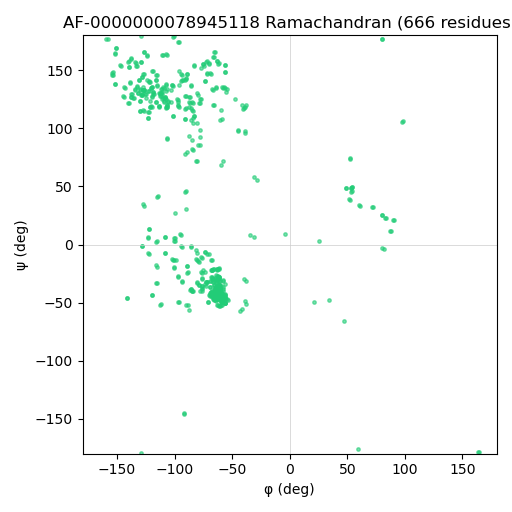 1.227 1 98.38 228 ALA A C 1
ATOM 1843 O O . ALA A 1 228 ? -1.958 6.871 0.263 1 98.38 228 ALA A O 1
ATOM 1844 N N . GLU A 1 229 ? -1.47 6.32 2.381 1 96.81 229 GLU A N 1
ATOM 1845 C CA . GLU A 1 229 ? -2.801 5.793 2.668 1 96.81 229 GLU A CA 1
ATOM 1846 C C . GLU A 1 229 ? -3.428 6.496 3.867 1 96.81 229 GLU A C 1
ATOM 1848 O O . GLU A 1 229 ? -2.873 6.469 4.969 1 96.81 229 GLU A O 1
ATOM 1853 N N . VAL A 1 230 ? -4.535 7.137 3.605 1 96.38 230 VAL A N 1
ATOM 1854 C CA . VAL A 1 230 ? -5.238 7.828 4.68 1 96.38 230 VAL A CA 1
ATOM 1855 C C . VAL A 1 230 ? -6.703 7.395 4.703 1 96.38 230 VAL A C 1
ATOM 1857 O O . VAL A 1 230 ? -7.293 7.133 3.654 1 96.38 230 VAL A O 1
ATOM 1860 N N . SER A 1 231 ? -7.258 7.312 6 1 94.31 231 SER A N 1
ATOM 1861 C CA . SER A 1 231 ? -8.625 6.809 6.07 1 94.31 231 SER A CA 1
ATOM 1862 C C . SER A 1 231 ? -9.359 7.367 7.285 1 94.31 231 SER A C 1
ATOM 1864 O O . SER A 1 231 ? -8.773 7.52 8.359 1 94.31 231 SER A O 1
ATOM 1866 N N . TRP A 1 232 ? -10.633 7.734 7.062 1 90.69 232 TRP A N 1
ATOM 1867 C CA . TRP A 1 232 ? -11.594 8.016 8.125 1 90.69 232 TRP A CA 1
ATOM 1868 C C . TRP A 1 232 ? -12.523 6.828 8.352 1 90.69 232 TRP A C 1
ATOM 1870 O O . TRP A 1 232 ? -13.477 6.914 9.125 1 90.69 232 TRP A O 1
ATOM 1880 N N . ALA A 1 233 ? -12.227 5.734 7.652 1 89.56 233 ALA A N 1
ATOM 1881 C CA . ALA A 1 233 ? -13.211 4.648 7.605 1 89.56 233 ALA A CA 1
ATOM 1882 C C . ALA A 1 233 ? -12.742 3.457 8.438 1 89.56 233 ALA A C 1
ATOM 1884 O O . ALA A 1 233 ? -13.461 2.461 8.562 1 89.56 233 ALA A O 1
ATOM 1885 N N . TYR A 1 234 ? -11.539 3.482 8.93 1 80.44 234 TYR A N 1
ATOM 1886 C CA . TYR A 1 234 ? -10.992 2.312 9.609 1 80.44 234 TYR A CA 1
ATOM 1887 C C . TYR A 1 234 ? -11.75 2.025 10.898 1 80.44 234 TYR A C 1
ATOM 1889 O O . TYR A 1 234 ? -11.875 2.896 11.766 1 80.44 234 TYR A O 1
ATOM 1897 N N . PRO A 1 235 ? -12.328 0.756 10.875 1 70 235 PRO A N 1
ATOM 1898 C CA . PRO A 1 235 ? -13.094 0.431 12.086 1 70 235 PRO A CA 1
ATOM 1899 C C . PRO A 1 235 ? -12.203 0.044 13.258 1 70 235 PRO A C 1
ATOM 1901 O O . PRO A 1 235 ? -11.219 -0.683 13.086 1 70 235 PRO A O 1
ATOM 1904 N N . TYR A 1 236 ? -11.727 0.77 14.172 1 57.38 236 TYR A N 1
ATOM 1905 C CA . TYR A 1 236 ? -10.93 0.271 15.297 1 57.38 236 TYR A CA 1
ATOM 1906 C C . TYR A 1 236 ? -11.734 0.307 16.594 1 57.38 236 TYR A C 1
ATOM 1908 O O . TYR A 1 236 ? -12.586 1.177 16.781 1 57.38 236 TYR A O 1
ATOM 1916 N N . PRO A 1 237 ? -11.602 -0.947 17.25 1 47.53 237 PRO A N 1
ATOM 1917 C CA . PRO A 1 237 ? -12.18 -0.845 18.594 1 47.53 237 PRO A CA 1
ATOM 1918 C C . PRO A 1 237 ? -11.711 0.396 19.344 1 47.53 237 PRO A C 1
ATOM 1920 O O . PRO A 1 237 ? -10.586 0.853 19.156 1 47.53 237 PRO A O 1
ATOM 1923 N N . SER A 1 238 ? -12.711 1.122 19.766 1 42.41 238 SER A N 1
ATOM 1924 C CA . SER A 1 238 ? -12.57 2.365 20.516 1 42.41 238 SER A CA 1
ATOM 1925 C C . SER A 1 238 ? -11.422 2.285 21.5 1 42.41 238 SER A C 1
ATOM 1927 O O . SER A 1 238 ? -10.953 3.311 22 1 42.41 238 SER A O 1
ATOM 1929 N N . ARG A 1 239 ? -11.344 0.959 21.891 1 41.28 239 ARG A N 1
ATOM 1930 C CA . ARG A 1 239 ? -10.508 0.938 23.078 1 41.28 239 ARG A CA 1
ATOM 1931 C C . ARG A 1 239 ? -9.148 1.578 22.812 1 41.28 239 ARG A C 1
ATOM 1933 O O . ARG A 1 239 ? -8.43 1.942 23.734 1 41.28 239 ARG A O 1
ATOM 1940 N N . TYR A 1 240 ? -8.883 1.292 21.625 1 41 240 TYR A N 1
ATOM 1941 C CA . TYR A 1 240 ? -7.543 1.843 21.484 1 41 240 TYR A CA 1
ATOM 1942 C C . TYR A 1 240 ? -7.582 3.195 20.781 1 41 240 TYR A C 1
ATOM 1944 O O . TYR A 1 240 ? -6.535 3.762 20.453 1 41 240 TYR A O 1
ATOM 1952 N N . GLY A 1 241 ? -8.867 3.873 21 1 42.12 241 GLY A N 1
ATOM 1953 C CA . GLY A 1 241 ? -8.977 5.242 20.516 1 42.12 241 GLY A CA 1
ATOM 1954 C C . GLY A 1 241 ? -8.453 5.414 19.094 1 42.12 241 GLY A C 1
ATOM 1955 O O . GLY A 1 241 ? -9.109 6.031 18.266 1 42.12 241 GLY A O 1
ATOM 1956 N N . VAL A 1 242 ? -6.891 5.203 18.797 1 48.84 242 VAL A N 1
ATOM 1957 C CA . VAL A 1 242 ? -5.773 6.012 18.328 1 48.84 242 VAL A CA 1
ATOM 1958 C C . VAL A 1 242 ? -5.598 5.809 16.812 1 48.84 242 VAL A C 1
ATOM 1960 O O . VAL A 1 242 ? -6.086 4.82 16.266 1 48.84 242 VAL A O 1
ATOM 1963 N N . PHE A 1 243 ? -5.117 6.84 16.156 1 60 243 PHE A N 1
ATOM 1964 C CA . PHE A 1 243 ? -4.426 7.016 14.891 1 60 243 PHE A CA 1
ATOM 1965 C C . PHE A 1 243 ? -3.404 5.902 14.672 1 60 243 PHE A C 1
ATOM 1967 O O . PHE A 1 243 ? -2.592 5.617 15.555 1 60 243 PHE A O 1
ATOM 1974 N N . TYR A 1 244 ? -3.705 5.172 13.625 1 70 244 TYR A N 1
ATOM 1975 C CA . TYR A 1 244 ? -2.76 4.117 13.281 1 70 244 TYR A CA 1
ATOM 1976 C C . TYR A 1 244 ? -1.798 4.582 12.195 1 70 244 TYR A C 1
ATOM 1978 O O . TYR A 1 244 ? -2.223 5.102 11.156 1 70 244 TYR A O 1
ATOM 1986 N N . HIS A 1 245 ? -0.625 4.539 12.719 1 80.75 245 HIS A N 1
ATOM 1987 C CA . HIS A 1 245 ? 0.437 4.859 11.773 1 80.75 245 HIS A CA 1
ATOM 1988 C C . HIS A 1 245 ? 1.164 3.602 11.305 1 80.75 245 HIS A C 1
ATOM 1990 O O . HIS A 1 245 ? 1.403 2.691 12.102 1 80.75 245 HIS A O 1
ATOM 1996 N N . HIS A 1 246 ? 1.361 3.482 10.109 1 85.12 246 HIS A N 1
ATOM 1997 C CA . HIS A 1 246 ? 2.256 2.475 9.555 1 85.12 246 HIS A CA 1
ATOM 1998 C C . HIS A 1 246 ? 3.283 3.107 8.617 1 85.12 246 HIS A C 1
ATOM 2000 O O . HIS A 1 246 ? 2.949 3.998 7.836 1 85.12 246 HIS A O 1
ATOM 2006 N N . VAL A 1 247 ? 4.504 2.676 8.852 1 89.25 247 VAL A N 1
ATOM 2007 C CA . VAL A 1 247 ? 5.559 3.131 7.953 1 89.25 247 VAL A CA 1
ATOM 2008 C C . VAL A 1 247 ? 6.398 1.939 7.496 1 89.25 247 VAL A C 1
ATOM 2010 O O . VAL A 1 247 ? 6.715 1.054 8.297 1 89.25 247 VAL A O 1
ATOM 2013 N N . ASP A 1 248 ? 6.613 1.82 6.27 1 88.56 248 ASP A N 1
ATOM 2014 C CA . ASP A 1 248 ? 7.535 0.856 5.684 1 88.56 248 ASP A CA 1
ATOM 2015 C C . ASP A 1 248 ? 8.484 1.536 4.691 1 88.56 248 ASP A C 1
ATOM 2017 O O . ASP A 1 248 ? 8.039 2.084 3.682 1 88.56 248 ASP A O 1
ATOM 2021 N N . ILE A 1 249 ? 9.758 1.54 5.012 1 91.12 249 ILE A N 1
ATOM 2022 C CA . ILE A 1 249 ? 10.766 2.203 4.199 1 91.12 249 ILE A CA 1
ATOM 2023 C C . ILE A 1 249 ? 11.75 1.166 3.65 1 91.12 249 ILE A C 1
ATOM 2025 O O . ILE A 1 249 ? 12.367 0.419 4.414 1 91.12 249 ILE A O 1
ATOM 2029 N N . ILE A 1 250 ? 11.836 1.158 2.342 1 89.5 250 ILE A N 1
ATOM 2030 C CA . ILE A 1 250 ? 12.875 0.337 1.725 1 89.5 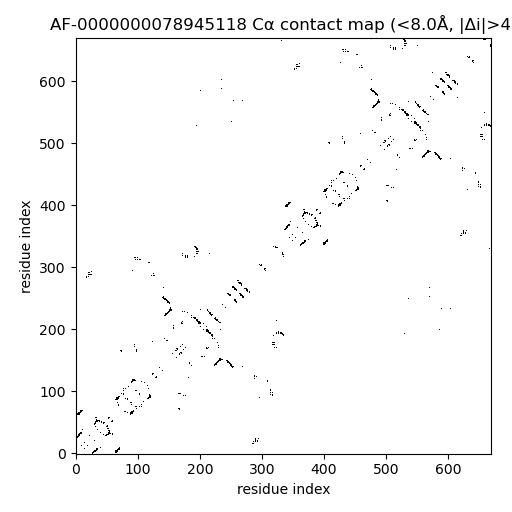250 ILE A CA 1
ATOM 2031 C C . ILE A 1 250 ? 13.836 1.226 0.939 1 89.5 250 ILE A C 1
ATOM 2033 O O . ILE A 1 250 ? 13.406 2.086 0.168 1 89.5 250 ILE A O 1
ATOM 2037 N N . GLY A 1 251 ? 15.062 0.997 1.232 1 90.94 251 GLY A N 1
ATOM 2038 C CA . GLY A 1 251 ? 16.109 1.729 0.55 1 90.94 251 GLY A CA 1
ATOM 2039 C C . GLY A 1 251 ? 17.188 0.829 -0.023 1 90.94 251 GLY A C 1
ATOM 2040 O O . GLY A 1 251 ? 17.078 -0.397 0.048 1 90.94 251 GLY A O 1
ATOM 2041 N N . LYS A 1 252 ? 18.156 1.421 -0.635 1 88.69 252 LYS A N 1
ATOM 2042 C CA . LYS A 1 252 ? 19.234 0.686 -1.279 1 88.69 252 LYS A CA 1
ATOM 2043 C C . LYS A 1 252 ? 20.016 -0.141 -0.264 1 88.69 252 LYS A C 1
ATOM 2045 O O . LYS A 1 252 ? 20.516 -1.223 -0.586 1 88.69 252 LYS A O 1
ATOM 2050 N N . ASN A 1 253 ? 20 0.393 0.997 1 85.69 253 ASN A N 1
ATOM 2051 C CA . ASN A 1 253 ? 20.922 -0.226 1.946 1 85.69 253 ASN A CA 1
ATOM 2052 C C . ASN A 1 253 ? 20.188 -0.763 3.17 1 85.69 253 ASN A C 1
ATOM 2054 O O . ASN A 1 253 ? 20.812 -1.062 4.191 1 85.69 253 ASN A O 1
ATOM 2058 N N . GLY A 1 254 ? 18.875 -0.838 3.051 1 81.19 254 GLY A N 1
ATOM 2059 C CA . GLY A 1 254 ? 18.172 -1.355 4.215 1 81.19 254 GLY A CA 1
ATOM 2060 C C . GLY A 1 254 ? 16.688 -1.062 4.191 1 81.19 254 GLY A C 1
ATOM 2061 O O . GLY A 1 254 ? 16.156 -0.536 3.205 1 81.19 254 GLY A O 1
ATOM 2062 N N . ARG A 1 255 ? 16.078 -1.545 5.336 1 83.81 255 ARG A N 1
ATOM 2063 C CA . ARG A 1 255 ? 14.633 -1.381 5.508 1 83.81 255 ARG A CA 1
ATOM 2064 C C . ARG A 1 255 ? 14.297 -0.989 6.941 1 83.81 255 ARG A C 1
ATOM 2066 O O . ARG A 1 255 ? 14.93 -1.461 7.887 1 83.81 255 ARG A O 1
ATOM 2073 N N . ILE A 1 256 ? 13.328 -0.064 7.02 1 82.81 256 ILE A N 1
ATOM 2074 C CA . ILE A 1 256 ? 12.781 0.306 8.32 1 82.81 256 ILE A CA 1
ATOM 2075 C C . ILE A 1 256 ? 11.266 0.141 8.305 1 82.81 256 ILE A C 1
ATOM 2077 O O . ILE A 1 256 ? 10.594 0.571 7.367 1 82.81 256 ILE A O 1
ATOM 2081 N N . ARG A 1 257 ? 10.742 -0.569 9.328 1 80 257 ARG A N 1
ATOM 2082 C CA . ARG A 1 257 ? 9.297 -0.741 9.445 1 80 257 ARG A CA 1
ATOM 2083 C C . ARG A 1 257 ? 8.805 -0.302 10.82 1 80 257 ARG A C 1
ATOM 2085 O O . ARG A 1 257 ? 9.438 -0.598 11.836 1 80 257 ARG A O 1
ATOM 2092 N N . TYR A 1 258 ? 7.723 0.49 10.781 1 77.69 258 TYR A N 1
ATOM 2093 C CA . TYR A 1 258 ? 7.012 0.86 12 1 77.69 258 TYR A CA 1
ATOM 2094 C C . TYR A 1 258 ? 5.555 0.422 11.938 1 77.69 258 TYR A C 1
ATOM 2096 O O . TYR A 1 258 ? 4.84 0.759 10.992 1 77.69 258 TYR A O 1
ATOM 2104 N N . THR A 1 259 ? 5.094 -0.491 12.875 1 69.94 259 THR A N 1
ATOM 2105 C CA . THR A 1 259 ? 3.699 -0.877 13.062 1 69.94 259 THR A CA 1
ATOM 2106 C C . THR A 1 259 ? 3.285 -0.712 14.523 1 69.94 259 THR A C 1
ATOM 2108 O O . THR A 1 259 ? 4.023 -1.1 15.43 1 69.94 259 THR A O 1
ATOM 2111 N N . PRO A 1 260 ? 2.303 0.234 14.789 1 58.44 260 PRO A N 1
ATOM 2112 C CA . PRO A 1 260 ? 1.959 0.534 16.188 1 58.44 260 PRO A CA 1
ATOM 2113 C C . PRO A 1 260 ? 1.845 -0.72 17.047 1 58.44 260 PRO A C 1
ATOM 2115 O O . PRO A 1 260 ? 2.16 -0.686 18.234 1 58.44 260 PRO A O 1
ATOM 2118 N N . LEU A 1 261 ? 0.927 -1.725 16.641 1 48.22 261 LEU A N 1
ATOM 2119 C CA . LEU A 1 261 ? 0.594 -2.742 17.625 1 48.22 261 LEU A CA 1
ATOM 2120 C C . LEU A 1 261 ? 1.84 -3.508 18.062 1 48.22 261 LEU A C 1
ATOM 2122 O O . LEU A 1 261 ? 2.604 -3.986 17.219 1 48.22 261 LEU A O 1
ATOM 2126 N N . ASP A 1 262 ? 2.242 -3.398 19.375 1 41.09 262 ASP A N 1
ATOM 2127 C CA . ASP A 1 262 ? 3.244 -4.043 20.219 1 41.09 262 ASP A CA 1
ATOM 2128 C C . ASP A 1 262 ? 4.395 -4.594 19.391 1 41.09 262 ASP A C 1
ATOM 2130 O O . ASP A 1 262 ? 5.156 -5.445 19.844 1 41.09 262 ASP A O 1
ATOM 2134 N N . THR A 1 263 ? 4.27 -4.34 18.219 1 40.06 263 THR A N 1
ATOM 2135 C CA . THR A 1 263 ? 5.375 -5 17.547 1 40.06 263 THR A CA 1
ATOM 2136 C C . THR A 1 263 ? 6.594 -4.078 17.469 1 40.06 263 THR A C 1
ATOM 2138 O O . THR A 1 263 ? 6.461 -2.891 17.172 1 40.06 263 THR A O 1
ATOM 2141 N N . PRO A 1 264 ? 7.656 -4.406 18.047 1 37.25 264 PRO A N 1
ATOM 2142 C CA . PRO A 1 264 ? 8.914 -3.66 17.922 1 37.25 264 PRO A CA 1
ATOM 2143 C C . PRO A 1 264 ? 9.156 -3.156 16.5 1 37.25 264 PRO A C 1
ATOM 2145 O O . PRO A 1 264 ? 8.719 -3.785 15.531 1 37.25 264 PRO A O 1
ATOM 2148 N N . VAL A 1 265 ? 9.203 -1.758 16.391 1 37.41 265 VAL A N 1
ATOM 2149 C CA . VAL A 1 265 ? 9.766 -1.274 15.141 1 37.41 265 VAL A CA 1
ATOM 2150 C C . VAL A 1 265 ? 10.945 -2.15 14.727 1 37.41 265 VAL A C 1
ATOM 2152 O O . VAL A 1 265 ? 11.891 -2.332 15.5 1 37.41 265 VAL A O 1
ATOM 2155 N N . VAL A 1 266 ? 10.82 -3.18 13.859 1 37.69 266 VAL A N 1
ATOM 2156 C CA . VAL A 1 266 ? 11.891 -4.074 13.43 1 37.69 266 VAL A CA 1
ATOM 2157 C C . VAL A 1 266 ? 12.648 -3.449 12.258 1 37.69 266 VAL A C 1
ATOM 2159 O O . VAL A 1 266 ? 12.039 -3.029 11.273 1 37.69 266 VAL A O 1
ATOM 2162 N N . GLY A 1 267 ? 13.727 -2.648 12.469 1 35.5 267 GLY A N 1
ATOM 2163 C CA . GLY A 1 267 ? 14.617 -2.195 11.406 1 35.5 267 GLY A CA 1
ATOM 2164 C C . GLY A 1 267 ? 15.641 -3.234 11 1 35.5 267 GLY A C 1
ATOM 2165 O O . GLY A 1 267 ? 16.219 -3.916 11.859 1 35.5 267 GLY A O 1
ATOM 2166 N N . VAL A 1 268 ? 15.508 -3.926 9.852 1 35.44 268 VAL A N 1
ATOM 2167 C CA . VAL A 1 268 ? 16.562 -4.789 9.336 1 35.44 268 VAL A CA 1
ATOM 2168 C C . VAL A 1 268 ? 17.469 -3.988 8.406 1 35.44 268 VAL A C 1
ATOM 2170 O O . VAL A 1 268 ? 17.031 -3.492 7.367 1 35.44 268 VAL A O 1
ATOM 2173 N N . ALA A 1 269 ? 18.359 -3.188 8.758 1 34.62 269 ALA A N 1
ATOM 2174 C CA . ALA A 1 269 ? 19.469 -2.729 7.918 1 34.62 269 ALA A CA 1
ATOM 2175 C C . ALA A 1 269 ? 20.734 -3.525 8.203 1 34.62 269 ALA A C 1
ATOM 2177 O O . ALA A 1 269 ? 21.375 -3.35 9.25 1 34.62 269 ALA A O 1
ATOM 2178 N N . LYS A 1 270 ? 21.516 -4.238 7.199 1 43 270 LYS A N 1
ATOM 2179 C CA . LYS A 1 270 ? 22.703 -5.078 7.262 1 43 270 LYS A CA 1
ATOM 2180 C C . LYS A 1 270 ? 22.734 -5.895 8.555 1 43 270 LYS A C 1
ATOM 2182 O O . LYS A 1 270 ? 23.203 -7.039 8.562 1 43 270 LYS A O 1
ATOM 2187 N N . ALA A 1 271 ? 22.438 -4.973 9.812 1 35 271 ALA A N 1
ATOM 2188 C CA . ALA A 1 271 ? 22.359 -5.484 11.18 1 35 271 ALA A CA 1
ATOM 2189 C C . ALA A 1 271 ? 21.031 -5.098 11.828 1 35 271 ALA A C 1
ATOM 2191 O O . ALA A 1 271 ? 20.5 -4.008 11.578 1 35 271 ALA A O 1
ATOM 2192 N N . ASN A 1 272 ? 20.438 -6.082 12.281 1 43.16 272 ASN A N 1
ATOM 2193 C CA . ASN A 1 272 ? 19.172 -5.965 13 1 43.16 272 ASN A CA 1
ATOM 2194 C C . ASN A 1 272 ? 19.203 -4.828 14.016 1 43.16 272 ASN A C 1
ATOM 2196 O O . ASN A 1 272 ? 20.203 -4.637 14.703 1 43.16 272 ASN A O 1
ATOM 2200 N N . PHE A 1 273 ? 18.734 -3.736 13.734 1 35.38 273 PHE A N 1
ATOM 2201 C CA . PHE A 1 273 ? 18.656 -2.801 14.844 1 35.38 273 PHE A CA 1
ATOM 2202 C C . PHE A 1 273 ? 17.203 -2.602 15.273 1 35.38 273 PHE A C 1
ATOM 2204 O O . PHE A 1 273 ? 16.281 -2.793 14.477 1 35.38 273 PHE A O 1
ATOM 2211 N N . GLU A 1 274 ? 16.984 -2.803 16.562 1 39.56 274 GLU A N 1
ATOM 2212 C CA . GLU A 1 274 ? 15.672 -2.555 17.141 1 39.56 274 GLU A CA 1
ATOM 2213 C C . GLU A 1 274 ? 15.516 -1.094 17.547 1 39.56 274 GLU A C 1
ATOM 2215 O O . GLU A 1 274 ? 16.453 -0.479 18.047 1 39.56 274 GLU A O 1
ATOM 2220 N N . MET A 1 275 ? 14.688 -0.445 17.031 1 38.94 275 MET A N 1
ATOM 2221 C CA . MET A 1 275 ? 14.398 0.891 17.547 1 38.94 275 MET A CA 1
ATOM 2222 C C . MET A 1 275 ? 13.562 0.815 18.828 1 38.94 275 MET A C 1
ATOM 2224 O O . MET A 1 275 ? 12.844 -0.164 19.047 1 38.94 275 MET A O 1
ATOM 2228 N N . PRO A 1 276 ? 13.617 1.746 19.766 1 37.94 276 PRO A N 1
ATOM 2229 C CA . PRO A 1 276 ? 12.812 1.732 20.984 1 37.94 276 PRO A CA 1
ATOM 2230 C C . PRO A 1 276 ? 11.32 1.606 20.703 1 37.94 276 PRO A C 1
ATOM 2232 O O . PRO A 1 276 ? 10.844 2.047 19.656 1 37.94 276 PRO A O 1
ATOM 2235 N N . ARG A 1 277 ? 10.695 0.728 21.438 1 39.91 277 ARG A N 1
ATOM 2236 C CA . ARG A 1 277 ? 9.25 0.535 21.469 1 39.91 277 ARG A CA 1
ATOM 2237 C C . ARG A 1 277 ? 8.531 1.82 21.875 1 39.91 277 ARG A C 1
ATOM 2239 O O . ARG A 1 277 ? 8.953 2.51 22.797 1 39.91 277 ARG A O 1
ATOM 2246 N N . PHE A 1 278 ? 7.922 2.4 21 1 37.66 278 PHE A N 1
ATOM 2247 C CA . PHE A 1 278 ? 7.094 3.529 21.406 1 37.66 278 PHE A CA 1
ATOM 2248 C C . PHE A 1 278 ? 5.723 3.055 21.875 1 37.66 278 PHE A C 1
ATOM 2250 O O . PHE A 1 278 ? 5.133 2.154 21.266 1 37.66 278 PHE A O 1
ATOM 2257 N N . SER A 1 279 ? 5.41 3.104 23.141 1 37.34 279 SER A N 1
ATOM 2258 C CA . SER A 1 279 ? 4.09 2.76 23.672 1 37.34 279 SER A CA 1
ATOM 2259 C C . SER A 1 279 ? 2.984 3.32 22.781 1 37.34 279 SER A C 1
ATOM 2261 O O . SER A 1 279 ? 3.072 4.457 22.312 1 37.34 279 SER A O 1
ATOM 2263 N N . PRO A 1 280 ? 2.205 2.373 22.297 1 41.19 280 PRO A N 1
ATOM 2264 C CA . PRO A 1 280 ? 1.038 2.834 21.531 1 41.19 280 PRO A CA 1
ATOM 2265 C C . PRO A 1 280 ? 0.387 4.07 22.141 1 41.19 280 PRO A C 1
ATOM 2267 O O . PRO A 1 280 ? -0.164 4.906 21.422 1 41.19 280 PRO A O 1
ATOM 2270 N N . LEU A 1 281 ? 0.143 3.959 23.547 1 37.5 281 LEU A N 1
ATOM 2271 C CA . LEU A 1 281 ? -0.579 5 24.266 1 37.5 281 LEU A CA 1
ATOM 2272 C C . LEU A 1 281 ? 0.238 6.289 24.328 1 37.5 281 LEU A C 1
ATOM 2274 O O . LEU A 1 281 ? -0.273 7.336 24.734 1 37.5 281 LEU A O 1
ATOM 2278 N N . LEU A 1 282 ? 1.442 6.125 24.594 1 40 282 LEU A N 1
ATOM 2279 C CA . LEU A 1 282 ? 2.135 7.367 24.922 1 40 282 LEU A CA 1
ATOM 2280 C C . LEU A 1 282 ? 2.068 8.344 23.75 1 40 282 LEU A C 1
ATOM 2282 O O . LEU A 1 282 ? 2.703 8.125 22.719 1 40 282 LEU A O 1
ATOM 2286 N N . SER A 1 283 ? 0.918 8.789 23.531 1 46.41 283 SER A N 1
ATOM 2287 C CA . SER A 1 283 ? 0.518 9.883 22.656 1 46.41 283 SER A CA 1
ATOM 2288 C C . SER A 1 283 ? 1.611 10.945 22.562 1 46.41 283 SER A C 1
ATOM 2290 O O . SER A 1 283 ? 1.786 11.75 23.484 1 46.41 283 SER A O 1
ATOM 2292 N N . THR A 1 284 ? 2.807 10.617 22.141 1 54.06 284 THR A N 1
ATOM 2293 C CA . THR A 1 284 ? 3.84 11.578 21.781 1 54.06 284 THR A CA 1
ATOM 2294 C C . THR A 1 284 ? 3.221 12.812 21.141 1 54.06 284 THR A C 1
ATOM 2296 O O . THR A 1 284 ? 3.908 13.812 20.906 1 54.06 284 THR A O 1
ATOM 2299 N N . PHE A 1 285 ? 1.843 12.695 21.281 1 67.31 285 PHE A N 1
ATOM 2300 C CA . PHE A 1 285 ? 1.109 13.742 20.578 1 67.31 285 PHE A CA 1
ATOM 2301 C C . PHE A 1 285 ? 1.146 15.047 21.359 1 67.31 285 PHE A C 1
ATOM 2303 O O . PHE A 1 285 ? 1.544 16.094 20.828 1 67.31 285 PHE A O 1
ATOM 2310 N N . PRO A 1 286 ? 1.024 14.922 22.656 1 72.19 286 PRO A N 1
ATOM 2311 C CA . PRO A 1 286 ? 1.068 16.203 23.344 1 72.19 286 PRO A CA 1
ATOM 2312 C C . PRO A 1 286 ? 2.467 16.828 23.359 1 72.19 286 PRO A C 1
ATOM 2314 O O . PRO A 1 286 ? 2.611 18.047 23.234 1 72.19 286 PRO A O 1
ATOM 2317 N N . ASP A 1 287 ? 3.416 15.977 23.391 1 86.75 287 ASP A N 1
ATOM 2318 C CA . ASP A 1 287 ? 4.789 16.469 23.422 1 86.75 287 ASP A CA 1
ATOM 2319 C C . ASP A 1 287 ? 5.199 17.047 22.078 1 86.75 287 ASP A C 1
ATOM 2321 O O . ASP A 1 287 ? 5.957 18.016 22.016 1 86.75 287 ASP A O 1
ATOM 2325 N N . ALA A 1 288 ? 4.672 16.5 21.109 1 91.69 288 ALA A N 1
ATOM 2326 C CA . ALA A 1 288 ? 5.016 16.969 19.766 1 91.69 288 ALA A CA 1
ATOM 2327 C C . ALA A 1 288 ? 4.457 18.375 19.516 1 91.69 288 ALA A C 1
ATOM 2329 O O . ALA A 1 288 ? 5.113 19.203 18.891 1 91.69 288 ALA A O 1
ATOM 2330 N N . PHE A 1 289 ? 3.271 18.594 20.062 1 93.69 289 PHE A N 1
ATOM 2331 C CA . PHE A 1 289 ? 2.668 19.906 19.906 1 93.69 289 PHE A CA 1
ATOM 2332 C C . PHE A 1 289 ? 3.451 20.953 20.688 1 93.69 289 PHE A C 1
ATOM 2334 O O . PHE A 1 289 ? 3.637 22.078 20.203 1 93.69 289 PHE A O 1
ATOM 2341 N N . GLU A 1 290 ? 3.867 20.578 21.875 1 96 290 GLU A N 1
ATOM 2342 C CA . GLU A 1 290 ? 4.684 21.5 22.672 1 96 290 GLU A CA 1
ATOM 2343 C C . GLU A 1 290 ? 6 21.812 21.969 1 96 290 GLU A C 1
ATOM 2345 O O . GLU A 1 290 ? 6.414 22.969 21.906 1 96 290 GLU A O 1
ATOM 2350 N N . ARG A 1 291 ? 6.648 20.812 21.422 1 96.31 291 ARG A N 1
ATOM 2351 C CA . ARG A 1 291 ? 7.906 21 20.719 1 96.31 291 ARG A CA 1
ATOM 2352 C C . ARG A 1 291 ? 7.707 21.875 19.484 1 96.31 291 ARG A C 1
ATOM 2354 O O . ARG A 1 291 ? 8.531 22.75 19.188 1 96.31 291 ARG A O 1
ATOM 2361 N N . GLU A 1 292 ? 6.676 21.641 18.781 1 97.38 292 GLU A N 1
ATOM 2362 C CA . GLU A 1 292 ? 6.344 22.406 17.594 1 97.38 292 GLU A CA 1
ATOM 2363 C C . GLU A 1 292 ? 6.172 23.891 17.906 1 97.38 292 GLU A C 1
ATOM 2365 O O . GLU A 1 292 ? 6.824 24.75 17.312 1 97.38 292 GLU A O 1
ATOM 2370 N N . LEU A 1 293 ? 5.324 24.172 18.906 1 97.81 293 LEU A N 1
ATOM 2371 C CA . LEU A 1 293 ? 5.027 25.562 19.266 1 97.81 293 LEU A CA 1
ATOM 2372 C C . LEU A 1 293 ? 6.266 26.25 19.828 1 97.81 293 LEU A C 1
ATOM 2374 O O . LEU A 1 293 ? 6.551 27.391 19.484 1 97.81 293 LEU A O 1
ATOM 2378 N N . ARG A 1 294 ? 6.98 25.547 20.672 1 97.75 294 ARG A N 1
ATOM 2379 C CA . ARG A 1 294 ? 8.219 26.094 21.219 1 97.75 294 ARG A CA 1
ATOM 2380 C C . ARG A 1 294 ? 9.188 26.469 20.094 1 97.75 294 ARG A C 1
ATOM 2382 O O . ARG A 1 294 ? 9.805 27.531 20.125 1 97.75 294 ARG A O 1
ATOM 2389 N N . HIS A 1 295 ? 9.328 25.609 19.156 1 98.12 295 HIS A N 1
ATOM 2390 C CA . HIS A 1 295 ? 10.188 25.859 18.016 1 98.12 295 HIS A CA 1
ATOM 2391 C C . HIS A 1 295 ? 9.742 27.094 17.234 1 98.12 295 HIS A C 1
ATOM 2393 O O . HIS A 1 295 ? 10.562 27.953 16.891 1 98.12 295 HIS A O 1
ATOM 2399 N N . PHE A 1 296 ? 8.422 27.219 16.984 1 98.5 296 PHE A N 1
ATOM 2400 C CA . PHE A 1 296 ? 7.898 28.344 16.234 1 98.5 296 PHE A CA 1
ATOM 2401 C C . PHE A 1 296 ? 8.133 29.656 16.969 1 98.5 296 PHE A C 1
ATOM 2403 O O . PHE A 1 296 ? 8.547 30.656 16.375 1 98.5 296 PHE A O 1
ATOM 2410 N N . PHE A 1 297 ? 7.918 29.641 18.266 1 98.56 297 PHE A N 1
ATOM 2411 C CA . PHE A 1 297 ? 8.164 30.844 19.062 1 98.56 297 PHE A CA 1
ATOM 2412 C C . PHE A 1 297 ? 9.641 31.203 19.062 1 98.56 297 PHE A C 1
ATOM 2414 O O . PHE A 1 297 ? 10.008 32.375 18.984 1 98.56 297 PHE A O 1
ATOM 2421 N N . ASN A 1 298 ? 10.477 30.219 19.156 1 98.31 298 ASN A N 1
ATOM 2422 C CA . ASN A 1 298 ? 11.914 30.453 19.109 1 98.31 298 ASN A CA 1
ATOM 2423 C C . ASN A 1 298 ? 12.344 31.047 17.766 1 98.31 298 ASN A C 1
ATOM 2425 O O . ASN A 1 298 ? 13.234 31.891 17.703 1 98.31 298 ASN A O 1
ATOM 2429 N N . CYS A 1 299 ? 11.781 30.594 16.734 1 98.44 299 CYS A N 1
ATOM 2430 C CA . CYS A 1 299 ? 12.07 31.156 15.414 1 98.44 299 CYS A CA 1
ATOM 2431 C C . CYS A 1 299 ? 11.664 32.625 15.328 1 98.44 299 CYS A C 1
ATOM 2433 O O . CYS A 1 299 ? 12.406 33.438 14.789 1 98.44 299 CYS A O 1
ATOM 2435 N N . ILE A 1 300 ? 10.5 32.906 15.852 1 98.25 300 ILE A N 1
ATOM 2436 C CA . ILE A 1 300 ? 9.984 34.25 15.828 1 98.25 300 ILE A CA 1
ATOM 2437 C C . ILE A 1 300 ? 10.914 35.188 16.625 1 98.25 300 ILE A C 1
ATOM 2439 O O . ILE A 1 300 ? 11.141 36.312 16.25 1 98.25 300 ILE A O 1
ATOM 2443 N N . LYS A 1 301 ? 11.508 34.656 17.703 1 97.62 301 LYS A N 1
ATOM 2444 C CA . LYS A 1 301 ? 12.43 35.406 18.547 1 97.62 301 LYS A CA 1
ATOM 2445 C C . LYS A 1 301 ? 13.828 35.438 17.938 1 97.62 301 LYS A C 1
ATOM 2447 O O . LYS A 1 301 ? 14.734 36.062 18.516 1 97.62 301 LYS A O 1
ATOM 2452 N N . GLY A 1 302 ? 14.078 34.75 16.844 1 96.94 302 GLY A N 1
ATOM 2453 C CA . GLY A 1 302 ? 15.359 34.75 16.156 1 96.94 302 GLY A CA 1
ATOM 2454 C C . GLY A 1 302 ? 16.375 33.781 16.766 1 96.94 302 GLY A C 1
ATOM 2455 O O . GLY A 1 302 ? 17.562 33.906 16.5 1 96.94 302 GLY A O 1
ATOM 2456 N N . LYS A 1 303 ? 15.859 32.844 17.438 1 97.12 303 LYS A N 1
ATOM 2457 C CA . LYS A 1 303 ? 16.766 31.938 18.156 1 97.12 303 LYS A CA 1
ATOM 2458 C C . LYS A 1 303 ? 17.016 30.672 17.344 1 97.12 303 LYS A C 1
ATOM 2460 O O . LYS A 1 303 ? 18 29.953 17.594 1 97.12 303 LYS A O 1
ATOM 2465 N N . GLU A 1 304 ? 16.078 30.297 16.531 1 97.62 304 GLU A N 1
ATOM 2466 C CA . GLU A 1 304 ? 16.172 29.078 15.727 1 97.62 304 GLU A CA 1
ATOM 2467 C C . GLU A 1 304 ? 15.781 29.328 14.273 1 97.62 304 GLU A C 1
ATOM 2469 O O . GLU A 1 304 ? 15.109 30.328 13.977 1 97.62 304 GLU A O 1
ATOM 2474 N N . GLU A 1 305 ? 16.266 28.5 13.383 1 97.69 305 GLU A N 1
ATOM 2475 C CA . GLU A 1 305 ? 15.781 28.453 12 1 97.69 305 GLU A CA 1
ATOM 2476 C C . GLU A 1 305 ? 14.648 27.453 11.836 1 97.69 305 GLU A C 1
ATOM 2478 O O . GLU A 1 305 ? 14.68 26.375 12.445 1 97.69 305 GLU A O 1
ATOM 2483 N N . PRO A 1 306 ? 13.695 27.812 11.039 1 97.81 306 PRO A N 1
ATOM 2484 C CA . PRO A 1 306 ? 12.539 26.922 10.914 1 97.81 306 PRO A CA 1
ATOM 2485 C C . PRO A 1 306 ? 12.898 25.562 10.305 1 97.81 306 PRO A C 1
ATOM 2487 O O . PRO A 1 306 ? 13.586 25.516 9.281 1 97.81 306 PRO A O 1
ATOM 2490 N N . VAL A 1 307 ? 12.383 24.5 10.898 1 96.25 307 VAL A N 1
ATOM 2491 C CA . VAL A 1 307 ? 12.609 23.156 10.375 1 96.25 307 VAL A CA 1
ATOM 2492 C C . VAL A 1 307 ? 11.523 22.812 9.359 1 96.25 307 VAL A C 1
ATOM 2494 O O . VAL A 1 307 ? 11.68 21.875 8.57 1 96.25 307 VAL A O 1
ATOM 2497 N N . VAL A 1 308 ? 10.453 23.484 9.367 1 96.69 308 VAL A N 1
ATOM 2498 C CA . VAL A 1 308 ? 9.352 23.375 8.422 1 96.69 308 VAL A CA 1
ATOM 2499 C C . VAL A 1 308 ? 8.852 24.766 8.047 1 96.69 308 VAL A C 1
ATOM 2501 O O . VAL A 1 308 ? 8.625 25.609 8.922 1 96.69 308 VAL A O 1
ATOM 2504 N N . THR A 1 309 ? 8.734 25.031 6.758 1 98 309 THR A N 1
ATOM 2505 C CA . THR A 1 309 ? 8.352 26.359 6.281 1 98 309 THR A CA 1
ATOM 2506 C C . THR A 1 309 ? 6.918 26.344 5.75 1 98 309 THR A C 1
ATOM 2508 O O . THR A 1 309 ? 6.336 25.266 5.555 1 98 309 THR A O 1
ATOM 2511 N N . ALA A 1 310 ? 6.363 27.5 5.613 1 98.62 310 ALA A N 1
ATOM 2512 C CA . ALA A 1 310 ? 5.051 27.625 4.98 1 98.62 310 ALA A CA 1
ATOM 2513 C C . ALA A 1 310 ? 5.07 27.047 3.564 1 98.62 310 ALA A C 1
ATOM 2515 O O . ALA A 1 310 ? 4.074 26.484 3.102 1 98.62 310 ALA A O 1
ATOM 2516 N N . GLU A 1 311 ? 6.215 27.141 2.898 1 98.44 311 GLU A N 1
ATOM 2517 C CA . GLU A 1 311 ? 6.363 26.562 1.564 1 98.44 311 GLU A CA 1
ATOM 2518 C C . GLU A 1 311 ? 6.281 25.047 1.609 1 98.44 311 GLU A C 1
ATOM 2520 O O . GLU A 1 311 ? 5.695 24.422 0.719 1 98.44 311 GLU A O 1
ATOM 2525 N N . ASP A 1 312 ? 6.918 24.469 2.604 1 98.44 312 ASP A N 1
ATOM 2526 C CA . ASP A 1 312 ? 6.789 23.031 2.791 1 98.44 312 ASP A CA 1
ATOM 2527 C C . ASP A 1 312 ? 5.32 22.625 2.902 1 98.44 312 ASP A C 1
ATOM 2529 O O . ASP A 1 312 ? 4.898 21.641 2.285 1 98.44 312 ASP A O 1
ATOM 2533 N N . ALA A 1 313 ? 4.625 23.375 3.719 1 98.75 313 ALA A N 1
ATOM 2534 C CA . ALA A 1 313 ? 3.209 23.094 3.932 1 98.75 313 ALA A CA 1
ATOM 2535 C C . ALA A 1 313 ? 2.414 23.266 2.641 1 98.75 313 ALA A C 1
ATOM 2537 O O . ALA A 1 313 ? 1.479 22.5 2.375 1 98.75 313 ALA A O 1
ATOM 2538 N N . LEU A 1 314 ? 2.768 24.25 1.886 1 98.81 314 LEU A N 1
ATOM 2539 C CA . LEU A 1 314 ? 2.092 24.5 0.617 1 98.81 314 LEU A CA 1
ATOM 2540 C C . LEU A 1 314 ? 2.299 23.328 -0.343 1 98.81 314 LEU A C 1
ATOM 2542 O O . LEU A 1 314 ? 1.364 22.906 -1.031 1 98.81 314 LEU A O 1
ATOM 2546 N N . ILE A 1 315 ? 3.498 22.812 -0.429 1 98.81 315 ILE A N 1
ATOM 2547 C CA . ILE A 1 315 ? 3.803 21.703 -1.319 1 98.81 315 ILE A CA 1
ATOM 2548 C C . ILE A 1 315 ? 3.023 20.453 -0.88 1 98.81 315 ILE A C 1
ATOM 2550 O O . ILE A 1 315 ? 2.504 19.719 -1.716 1 98.81 315 ILE A O 1
ATOM 2554 N N . ALA A 1 316 ? 2.934 20.234 0.428 1 98.81 316 ALA A N 1
ATOM 2555 C CA . ALA A 1 316 ? 2.135 19.125 0.941 1 98.81 316 ALA A CA 1
ATOM 2556 C C . ALA A 1 316 ? 0.683 19.25 0.484 1 98.81 316 ALA A C 1
ATOM 2558 O O . ALA A 1 316 ? 0.077 18.25 0.071 1 98.81 316 ALA A O 1
ATOM 2559 N N . LEU A 1 317 ? 0.129 20.438 0.576 1 98.88 317 LEU A N 1
ATOM 2560 C CA . LEU A 1 317 ? -1.24 20.688 0.134 1 98.88 317 LEU A CA 1
ATOM 2561 C C . LEU A 1 317 ? -1.369 20.484 -1.372 1 98.88 317 LEU A C 1
ATOM 2563 O O . LEU A 1 317 ? -2.365 19.938 -1.846 1 98.88 317 LEU A O 1
ATOM 2567 N N . LYS A 1 318 ? -0.368 20.953 -2.107 1 98.88 318 LYS A N 1
ATOM 2568 C CA . LYS A 1 318 ? -0.381 20.812 -3.561 1 98.88 318 LYS A CA 1
ATOM 2569 C C . LYS A 1 318 ? -0.444 19.344 -3.969 1 98.88 318 LYS A C 1
ATOM 2571 O O . LYS A 1 318 ? -1.203 18.969 -4.867 1 98.88 318 LYS A O 1
ATOM 2576 N N . ILE A 1 319 ? 0.321 18.484 -3.357 1 98.88 319 ILE A N 1
ATOM 2577 C CA . ILE A 1 319 ? 0.284 17.047 -3.639 1 98.88 319 ILE A CA 1
ATOM 2578 C C . ILE A 1 319 ? -1.125 16.516 -3.395 1 98.88 319 ILE A C 1
ATOM 2580 O O . ILE A 1 319 ? -1.679 15.797 -4.238 1 98.88 319 ILE A O 1
ATOM 2584 N N . ALA A 1 320 ? -1.693 16.875 -2.258 1 98.75 320 ALA A N 1
ATOM 2585 C CA . ALA A 1 320 ? -3.021 16.391 -1.893 1 98.75 320 ALA A CA 1
ATOM 2586 C C . ALA A 1 320 ? -4.07 16.844 -2.9 1 98.75 320 ALA A C 1
ATOM 2588 O O . ALA A 1 320 ? -4.938 16.062 -3.303 1 98.75 320 ALA A O 1
ATOM 2589 N N . GLU A 1 321 ? -4.027 18.109 -3.258 1 98.5 321 GLU A N 1
ATOM 2590 C CA . GLU A 1 321 ? -4.984 18.656 -4.215 1 98.5 321 GLU A CA 1
ATOM 2591 C C . GLU A 1 321 ? -4.875 17.953 -5.566 1 98.5 321 GLU A C 1
ATOM 2593 O O . GLU A 1 321 ? -5.891 17.609 -6.18 1 98.5 321 GLU A O 1
ATOM 2598 N N . LYS A 1 322 ? -3.643 17.75 -6.051 1 98.81 322 LYS A N 1
ATOM 2599 C CA . LYS A 1 322 ? -3.43 17.062 -7.32 1 98.81 322 LYS A CA 1
ATOM 2600 C C . LYS A 1 322 ? -3.842 15.602 -7.223 1 98.81 322 LYS A C 1
ATOM 2602 O O . LYS A 1 322 ? -4.32 15.016 -8.195 1 98.81 322 LYS A O 1
ATOM 2607 N N . ALA A 1 323 ? -3.689 15.039 -6.078 1 98.81 323 ALA A N 1
ATOM 2608 C CA . ALA A 1 323 ? -4.152 13.672 -5.855 1 98.81 323 ALA A CA 1
ATOM 2609 C C . ALA A 1 323 ? -5.672 13.578 -5.984 1 98.81 323 ALA A C 1
ATOM 2611 O O . ALA A 1 323 ? -6.195 12.625 -6.566 1 98.81 323 ALA A O 1
ATOM 2612 N N . LYS A 1 324 ? -6.383 14.555 -5.383 1 98.44 324 LYS A N 1
ATOM 2613 C CA . LYS A 1 324 ? -7.836 14.586 -5.527 1 98.44 324 LYS A CA 1
ATOM 2614 C C . LYS A 1 324 ? -8.242 14.68 -6.996 1 98.44 324 LYS A C 1
ATOM 2616 O O . LYS A 1 324 ? -9.18 14.016 -7.434 1 98.44 324 LYS A O 1
ATOM 2621 N N . GLU A 1 325 ? -7.52 15.523 -7.703 1 98.38 325 GLU A N 1
ATOM 2622 C CA . GLU A 1 325 ? -7.762 15.641 -9.141 1 98.38 325 GLU A CA 1
ATOM 2623 C C . GLU A 1 325 ? -7.535 14.305 -9.844 1 98.38 325 GLU A C 1
ATOM 2625 O O . GLU A 1 325 ? -8.352 13.891 -10.672 1 98.38 325 GLU A O 1
ATOM 2630 N N . SER A 1 326 ? -6.449 13.664 -9.531 1 98.69 326 SER A N 1
ATOM 2631 C CA . SER A 1 326 ? -6.117 12.367 -10.102 1 98.69 326 SER A CA 1
ATOM 2632 C C . SER A 1 326 ? -7.23 11.352 -9.852 1 98.69 326 SER A C 1
ATOM 2634 O O . SER A 1 326 ? -7.648 10.641 -10.766 1 98.69 326 SER A O 1
ATOM 2636 N N . ALA A 1 327 ? -7.727 11.289 -8.625 1 98.06 327 ALA A N 1
ATOM 2637 C CA . ALA A 1 327 ? -8.766 10.336 -8.25 1 98.06 327 ALA A CA 1
ATOM 2638 C C . ALA A 1 327 ? -10.047 10.586 -9.039 1 98.06 327 ALA A C 1
ATOM 2640 O O . ALA A 1 327 ? -10.758 9.641 -9.406 1 98.06 327 ALA A O 1
ATOM 2641 N N . ARG A 1 328 ? -10.367 11.805 -9.25 1 96.38 328 ARG A N 1
ATOM 2642 C CA . ARG A 1 328 ? -11.586 12.156 -9.977 1 96.38 328 ARG A CA 1
ATOM 2643 C C . ARG A 1 328 ? -11.445 11.852 -11.461 1 96.38 328 ARG A C 1
ATOM 2645 O O . ARG A 1 328 ? -12.391 11.391 -12.102 1 96.38 328 ARG A O 1
ATOM 2652 N N . ARG A 1 329 ? -10.219 12.055 -11.977 1 96.5 329 ARG A N 1
ATOM 2653 C CA . ARG A 1 329 ? -10 11.883 -13.414 1 96.5 329 ARG A CA 1
ATOM 2654 C C . ARG A 1 329 ? -9.633 10.438 -13.742 1 96.5 329 ARG A C 1
ATOM 2656 O O . ARG A 1 329 ? -9.766 10 -14.891 1 96.5 329 ARG A O 1
ATOM 2663 N N . GLY A 1 330 ? -9.133 9.734 -12.828 1 96.25 330 GLY A N 1
ATOM 2664 C CA . GLY A 1 330 ? -8.648 8.383 -13.07 1 96.25 330 GLY A CA 1
ATOM 2665 C C . GLY A 1 330 ? -7.363 8.352 -13.875 1 96.25 330 GLY A C 1
ATOM 2666 O O . GLY A 1 330 ? -7.176 7.465 -14.711 1 96.25 330 GLY A O 1
ATOM 2667 N N . GLU A 1 331 ? -6.504 9.406 -13.695 1 97.31 331 GLU A N 1
ATOM 2668 C CA . GLU A 1 331 ? -5.27 9.539 -14.461 1 97.31 331 GLU A CA 1
ATOM 2669 C C . GLU A 1 331 ? -4.121 10.023 -13.586 1 97.31 331 GLU A C 1
ATOM 2671 O O . GLU A 1 331 ? -4.348 10.555 -12.492 1 97.31 331 GLU A O 1
ATOM 2676 N N . VAL A 1 332 ? -2.963 9.719 -14.094 1 98.38 332 VAL A N 1
ATOM 2677 C CA . VAL A 1 332 ? -1.791 10.305 -13.453 1 98.38 332 VAL A CA 1
ATOM 2678 C C . VAL A 1 332 ? -1.791 11.82 -13.68 1 98.38 332 VAL A C 1
ATOM 2680 O O . VAL A 1 332 ? -2.039 12.289 -14.789 1 98.38 332 VAL A O 1
ATOM 2683 N N . VAL A 1 333 ? -1.536 12.586 -12.602 1 98.62 333 VAL A N 1
ATOM 2684 C CA . VAL A 1 333 ? -1.536 14.047 -12.688 1 98.62 333 VAL A CA 1
ATOM 2685 C C . VAL A 1 333 ? -0.168 14.586 -12.281 1 98.62 333 VAL A C 1
ATOM 2687 O O . VAL A 1 333 ? 0.405 14.156 -11.281 1 98.62 333 VAL A O 1
ATOM 2690 N N . GLU A 1 334 ? 0.365 15.516 -13.031 1 98.44 334 GLU A N 1
ATOM 2691 C CA . GLU A 1 334 ? 1.612 16.188 -12.688 1 98.44 334 GLU A CA 1
ATOM 2692 C C . GLU A 1 334 ? 1.409 17.172 -11.539 1 98.44 334 GLU A C 1
ATOM 2694 O O . GLU A 1 334 ? 0.385 17.859 -11.477 1 98.44 334 GLU A O 1
ATOM 2699 N N . ILE A 1 335 ? 2.385 17.219 -10.641 1 98.19 335 ILE A N 1
ATOM 2700 C CA . ILE A 1 335 ? 2.295 18.094 -9.477 1 98.19 335 ILE A CA 1
ATOM 2701 C C . ILE A 1 335 ? 3.043 19.391 -9.75 1 98.19 335 ILE A C 1
ATOM 2703 O O . ILE A 1 335 ? 4.18 19.375 -10.219 1 98.19 335 ILE A O 1
ATOM 2707 N N . MET B 1 1 ? -9.43 -45.656 -10.57 1 77.25 1 MET B N 1
ATOM 2708 C CA . MET B 1 1 ? -8.406 -45.625 -11.617 1 77.25 1 MET B CA 1
ATOM 2709 C C . MET B 1 1 ? -7.184 -44.844 -11.148 1 77.25 1 MET B C 1
ATOM 2711 O O . MET B 1 1 ? -7.32 -43.781 -10.539 1 77.25 1 MET B O 1
ATOM 2715 N N . GLU B 1 2 ? -6.066 -45.469 -11.258 1 94.25 2 GLU B N 1
ATOM 2716 C CA . GLU B 1 2 ? -4.809 -44.844 -10.867 1 94.25 2 GLU B CA 1
ATOM 2717 C C . GLU B 1 2 ? -4.211 -44.031 -12.016 1 94.25 2 GLU B C 1
ATOM 2719 O O . GLU B 1 2 ? -4.043 -44.562 -13.125 1 94.25 2 GLU B O 1
ATOM 2724 N N . LEU B 1 3 ? -3.973 -42.781 -11.875 1 98.25 3 LEU B N 1
ATOM 2725 C CA . LEU B 1 3 ? -3.406 -41.938 -12.906 1 98.25 3 LEU B CA 1
ATOM 2726 C C . LEU B 1 3 ? -1.891 -42.094 -12.977 1 98.25 3 LEU B C 1
ATOM 2728 O O . LEU B 1 3 ? -1.214 -42.062 -11.945 1 98.25 3 LEU B O 1
ATOM 2732 N N . ARG B 1 4 ? -1.374 -42.312 -14.164 1 98.62 4 ARG B N 1
ATOM 2733 C CA . ARG B 1 4 ? 0.067 -42.281 -14.391 1 98.62 4 ARG B CA 1
ATOM 2734 C C . ARG B 1 4 ? 0.562 -40.875 -14.625 1 98.62 4 ARG B C 1
ATOM 2736 O O . ARG B 1 4 ? 0.12 -40.188 -15.555 1 98.62 4 ARG B O 1
ATOM 2743 N N . VAL B 1 5 ? 1.471 -40.469 -13.781 1 98.75 5 VAL B N 1
ATOM 2744 C CA . VAL B 1 5 ? 1.914 -39.094 -13.773 1 98.75 5 VAL B CA 1
ATOM 2745 C C . VAL B 1 5 ? 3.367 -39 -14.234 1 98.75 5 VAL B C 1
ATOM 2747 O O . VAL B 1 5 ? 4.211 -39.812 -13.797 1 98.75 5 VAL B O 1
ATOM 2750 N N . GLY B 1 6 ? 3.656 -38.156 -15.164 1 98.88 6 GLY B N 1
ATOM 2751 C CA . GLY B 1 6 ? 5.012 -37.781 -15.531 1 98.88 6 GLY B CA 1
ATOM 2752 C C . GLY B 1 6 ? 5.379 -36.375 -15.086 1 98.88 6 GLY B C 1
ATOM 2753 O O . GLY B 1 6 ? 4.59 -35.438 -15.242 1 98.88 6 GLY B O 1
ATOM 2754 N N . VAL B 1 7 ? 6.598 -36.219 -14.547 1 98.81 7 VAL B N 1
ATOM 2755 C CA . VAL B 1 7 ? 7.051 -34.906 -14.055 1 98.81 7 VAL B CA 1
ATOM 2756 C C . VAL B 1 7 ? 8.148 -34.375 -14.969 1 98.81 7 VAL B C 1
ATOM 2758 O O . VAL B 1 7 ? 9.109 -35.062 -15.281 1 98.81 7 VAL B O 1
ATOM 2761 N N . ILE B 1 8 ? 7.934 -33.156 -15.469 1 98.81 8 ILE B N 1
ATOM 2762 C CA . ILE B 1 8 ? 8.984 -32.438 -16.203 1 98.81 8 ILE B CA 1
ATOM 2763 C C . ILE B 1 8 ? 9.539 -31.312 -15.352 1 98.81 8 ILE B C 1
ATOM 2765 O O . ILE B 1 8 ? 8.836 -30.344 -15.055 1 98.81 8 ILE B O 1
ATOM 2769 N N . GLY B 1 9 ? 10.805 -31.328 -15.055 1 98.38 9 GLY B N 1
ATOM 2770 C CA . GLY B 1 9 ? 11.438 -30.391 -14.148 1 98.38 9 GLY B CA 1
ATOM 2771 C C . GLY B 1 9 ? 11.617 -30.922 -12.742 1 98.38 9 GLY B C 1
ATOM 2772 O O . GLY B 1 9 ? 10.648 -31.016 -11.984 1 98.38 9 GLY B O 1
ATOM 2773 N N . CYS B 1 10 ? 12.828 -31.266 -12.391 1 97.44 10 CYS B N 1
ATOM 2774 C CA . CYS B 1 10 ? 13.156 -31.797 -11.078 1 97.44 10 CYS B CA 1
ATOM 2775 C C . CYS B 1 10 ? 14.062 -30.859 -10.305 1 97.44 10 CYS B C 1
ATOM 2777 O O . CYS B 1 10 ? 15.062 -31.281 -9.719 1 97.44 10 CYS B O 1
ATOM 2779 N N . GLY B 1 11 ? 13.734 -29.578 -10.422 1 93.19 11 GLY B N 1
ATOM 2780 C CA . GLY B 1 11 ? 14.523 -28.531 -9.789 1 93.19 11 GLY B CA 1
ATOM 2781 C C . GLY B 1 11 ? 14.023 -28.172 -8.398 1 93.19 11 GLY B C 1
ATOM 2782 O O . GLY B 1 11 ? 13.609 -29.047 -7.637 1 93.19 11 GLY B O 1
ATOM 2783 N N . ASN B 1 12 ? 14.125 -26.891 -8.008 1 85.94 12 ASN B N 1
ATOM 2784 C CA . ASN B 1 12 ? 13.914 -26.406 -6.652 1 85.94 12 ASN B CA 1
ATOM 2785 C C . ASN B 1 12 ? 12.484 -26.656 -6.184 1 85.94 12 ASN B C 1
ATOM 2787 O O . ASN B 1 12 ? 12.266 -27.25 -5.133 1 85.94 12 ASN B O 1
ATOM 2791 N N . ILE B 1 13 ? 11.508 -26.234 -6.969 1 90 13 ILE B N 1
ATOM 2792 C CA . ILE B 1 13 ? 10.125 -26.312 -6.516 1 90 13 ILE B CA 1
ATOM 2793 C C . ILE B 1 13 ? 9.688 -27.781 -6.445 1 90 13 ILE B C 1
ATOM 2795 O O . ILE B 1 13 ? 8.859 -28.141 -5.609 1 90 13 ILE B O 1
ATOM 2799 N N . PHE B 1 14 ? 10.234 -28.609 -7.316 1 93.88 14 PHE B N 1
ATOM 2800 C CA . PHE B 1 14 ? 9.992 -30.047 -7.25 1 93.88 14 PHE B CA 1
ATOM 2801 C C . PHE B 1 14 ? 10.43 -30.609 -5.902 1 93.88 14 PHE B C 1
ATOM 2803 O O . PHE B 1 14 ? 9.656 -31.281 -5.223 1 93.88 14 PHE B O 1
ATOM 2810 N N . ASN B 1 15 ? 11.609 -30.266 -5.543 1 90.06 15 ASN B N 1
ATOM 2811 C CA . ASN B 1 15 ? 12.219 -30.828 -4.34 1 90.06 15 ASN B CA 1
ATOM 2812 C C . ASN B 1 15 ? 11.648 -30.188 -3.074 1 90.06 15 ASN B C 1
ATOM 2814 O O . ASN B 1 15 ? 11.539 -30.844 -2.035 1 90.06 15 ASN B O 1
ATOM 2818 N N . LEU B 1 16 ? 11.258 -29 -3.221 1 85.19 16 LEU B N 1
ATOM 2819 C CA . LEU B 1 16 ? 10.797 -28.25 -2.053 1 85.19 16 LEU B CA 1
ATOM 2820 C C . LEU B 1 16 ? 9.352 -28.625 -1.714 1 85.19 16 LEU B C 1
ATOM 2822 O O . LEU B 1 16 ? 8.977 -28.656 -0.541 1 85.19 16 LEU B O 1
ATOM 2826 N N . ALA B 1 17 ? 8.578 -28.938 -2.777 1 89.88 17 ALA B N 1
ATOM 2827 C CA . ALA B 1 17 ? 7.148 -29 -2.469 1 89.88 17 ALA B CA 1
ATOM 2828 C C . ALA B 1 17 ? 6.477 -30.156 -3.211 1 89.88 17 ALA B C 1
ATOM 2830 O O . ALA B 1 17 ? 5.812 -31 -2.598 1 89.88 17 ALA B O 1
ATOM 2831 N N . HIS B 1 18 ? 6.715 -30.344 -4.453 1 94.5 18 HIS B N 1
ATOM 2832 C CA . HIS B 1 18 ? 5.879 -31.203 -5.277 1 94.5 18 HIS B CA 1
ATOM 2833 C C . HIS B 1 18 ? 6.219 -32.688 -5.055 1 94.5 18 HIS B C 1
ATOM 2835 O O . HIS B 1 18 ? 5.328 -33.531 -5.035 1 94.5 18 HIS B O 1
ATOM 2841 N N . LYS B 1 19 ? 7.504 -32.938 -4.816 1 95.25 19 LYS B N 1
ATOM 2842 C CA . LYS B 1 19 ? 7.949 -34.312 -4.594 1 95.25 19 LYS B CA 1
ATOM 2843 C C . LYS B 1 19 ? 7.246 -34.938 -3.391 1 95.25 19 LYS B C 1
ATOM 2845 O O . LYS B 1 19 ? 6.695 -36.031 -3.486 1 95.25 19 LYS B O 1
ATOM 2850 N N . ARG B 1 20 ? 7.223 -34.25 -2.316 1 93.69 20 ARG B N 1
ATOM 2851 C CA . ARG B 1 20 ? 6.582 -34.719 -1.098 1 93.69 20 ARG B CA 1
ATOM 2852 C C . ARG B 1 20 ? 5.078 -34.875 -1.293 1 93.69 20 ARG B C 1
ATOM 2854 O O . ARG B 1 20 ? 4.48 -35.844 -0.835 1 93.69 20 ARG B O 1
ATOM 2861 N N . ALA B 1 21 ? 4.469 -33.938 -1.939 1 95.25 21 ALA B N 1
ATOM 2862 C CA . ALA B 1 21 ? 3.029 -33.969 -2.184 1 95.25 21 ALA B CA 1
ATOM 2863 C C . ALA B 1 21 ? 2.65 -35.188 -3.033 1 95.25 21 ALA B C 1
ATOM 2865 O O . ALA B 1 21 ? 1.722 -35.938 -2.695 1 95.25 21 ALA B O 1
ATOM 2866 N N . LEU B 1 22 ? 3.377 -35.469 -4.078 1 97.19 22 LEU B N 1
ATOM 2867 C CA . LEU B 1 22 ? 3.096 -36.531 -5.008 1 97.19 22 LEU B CA 1
ATOM 2868 C C . LEU B 1 22 ? 3.221 -37.906 -4.312 1 97.19 22 LEU B C 1
ATOM 2870 O O . LEU B 1 22 ? 2.486 -38.844 -4.633 1 97.19 22 LEU B O 1
ATOM 2874 N N . ARG B 1 23 ? 4.062 -37.969 -3.316 1 95.69 23 ARG B N 1
ATOM 2875 C CA . ARG B 1 23 ? 4.285 -39.219 -2.594 1 95.69 23 ARG B CA 1
ATOM 2876 C C . ARG B 1 23 ? 3.113 -39.5 -1.667 1 95.69 23 ARG B C 1
ATOM 2878 O O . ARG B 1 23 ? 2.859 -40.688 -1.345 1 95.69 23 ARG B O 1
ATOM 2885 N N . ARG B 1 24 ? 2.391 -38.531 -1.315 1 94.31 24 ARG B N 1
ATOM 2886 C CA . ARG B 1 24 ? 1.371 -38.688 -0.283 1 94.31 24 ARG B CA 1
ATOM 2887 C C . ARG B 1 24 ? -0.014 -38.844 -0.901 1 94.31 24 ARG B C 1
ATOM 2889 O O . ARG B 1 24 ? -0.957 -39.281 -0.222 1 94.31 24 ARG B O 1
ATOM 2896 N N . ILE B 1 25 ? -0.111 -38.562 -2.111 1 96.44 25 ILE B N 1
ATOM 2897 C CA . ILE B 1 25 ? -1.423 -38.594 -2.75 1 96.44 25 ILE B CA 1
ATOM 2898 C C . ILE B 1 25 ? -1.738 -40 -3.248 1 96.44 25 ILE B C 1
ATOM 2900 O O . ILE B 1 25 ? -0.944 -40.594 -3.979 1 96.44 25 ILE B O 1
ATOM 2904 N N . GLU B 1 26 ? -2.877 -40.469 -2.836 1 95.44 26 GLU B N 1
ATOM 2905 C CA . GLU B 1 26 ? -3.334 -41.781 -3.293 1 95.44 26 GLU B CA 1
ATOM 2906 C C . GLU B 1 26 ? -4.012 -41.688 -4.656 1 95.44 26 GLU B C 1
ATOM 2908 O O . GLU B 1 26 ? -4.496 -40.625 -5.039 1 95.44 26 GLU B O 1
ATOM 2913 N N . GLY B 1 27 ? -3.986 -42.75 -5.375 1 96.06 27 GLY B N 1
ATOM 2914 C CA . GLY B 1 27 ? -4.703 -42.812 -6.641 1 96.06 27 GLY B CA 1
ATOM 2915 C C . GLY B 1 27 ? -3.891 -42.312 -7.812 1 96.06 27 GLY B C 1
ATOM 2916 O O . GLY B 1 27 ? -4.43 -42.094 -8.898 1 96.06 27 GLY B O 1
ATOM 2917 N N . ILE B 1 28 ? -2.584 -42.125 -7.539 1 97.94 28 ILE B N 1
ATOM 2918 C CA . ILE B 1 28 ? -1.691 -41.75 -8.625 1 97.94 28 ILE B CA 1
ATOM 2919 C C . ILE B 1 28 ? -0.387 -42.531 -8.523 1 97.94 28 ILE B C 1
ATOM 2921 O O . ILE B 1 28 ? -0.081 -43.094 -7.477 1 97.94 28 ILE B O 1
ATOM 2925 N N . ARG B 1 29 ? 0.306 -42.594 -9.602 1 97.94 29 ARG B N 1
ATOM 2926 C CA . ARG B 1 29 ? 1.64 -43.188 -9.656 1 97.94 29 ARG B CA 1
ATOM 2927 C C . ARG B 1 29 ? 2.562 -42.375 -10.562 1 97.94 29 ARG B C 1
ATOM 2929 O O . ARG B 1 29 ? 2.283 -42.219 -11.75 1 97.94 29 ARG B O 1
ATOM 2936 N N . VAL B 1 30 ? 3.654 -41.906 -9.984 1 98.62 30 VAL B N 1
ATOM 2937 C CA . VAL B 1 30 ? 4.664 -41.219 -10.805 1 98.62 30 VAL B CA 1
ATOM 2938 C C . VAL B 1 30 ? 5.484 -42.281 -11.562 1 98.62 30 VAL B C 1
ATOM 2940 O O . VAL B 1 30 ? 6.129 -43.125 -10.953 1 98.62 30 VAL B O 1
ATOM 2943 N N . VAL B 1 31 ? 5.535 -42.156 -12.859 1 98.44 31 VAL B N 1
ATOM 2944 C CA . VAL B 1 31 ? 6.137 -43.25 -13.625 1 98.44 31 VAL B CA 1
ATOM 2945 C C . VAL B 1 31 ? 7.395 -42.75 -14.328 1 98.44 31 VAL B C 1
ATOM 2947 O O . VAL B 1 31 ? 8.211 -43.531 -14.797 1 98.44 31 VAL B O 1
ATOM 2950 N N . ALA B 1 32 ? 7.496 -41.406 -14.422 1 98.69 32 ALA B N 1
ATOM 2951 C CA . ALA B 1 32 ? 8.648 -40.875 -15.133 1 98.69 32 ALA B CA 1
ATOM 2952 C C . ALA B 1 32 ? 8.977 -39.469 -14.633 1 98.69 32 ALA B C 1
ATOM 2954 O O . ALA B 1 32 ? 8.078 -38.688 -14.258 1 98.69 32 ALA B O 1
ATOM 2955 N N . CYS B 1 33 ? 10.227 -39.156 -14.617 1 98.75 33 CYS B N 1
ATOM 2956 C CA . CYS B 1 33 ? 10.742 -37.812 -14.367 1 98.75 33 CYS B CA 1
ATOM 2957 C C . CYS B 1 33 ? 11.688 -37.406 -15.484 1 98.75 33 CYS B C 1
ATOM 2959 O O . CYS B 1 33 ? 12.539 -38.156 -15.914 1 98.75 33 CYS B O 1
ATOM 2961 N N . MET B 1 34 ? 11.469 -36.156 -15.914 1 98.69 34 MET B N 1
ATOM 2962 C CA . MET B 1 34 ? 12.328 -35.625 -16.953 1 98.69 34 MET B CA 1
ATOM 2963 C C . MET B 1 34 ? 12.977 -34.312 -16.484 1 98.69 34 MET B C 1
ATOM 2965 O O . MET B 1 34 ? 12.336 -33.5 -15.812 1 98.69 34 MET B O 1
ATOM 2969 N N . ASP B 1 35 ? 14.203 -34.094 -16.812 1 98.44 35 ASP B N 1
ATOM 2970 C CA . ASP B 1 35 ? 14.969 -32.875 -16.641 1 98.44 35 ASP B CA 1
ATOM 2971 C C . ASP B 1 35 ? 16.094 -32.781 -17.672 1 98.44 35 ASP B C 1
ATOM 2973 O O . ASP B 1 35 ? 16.609 -33.781 -18.141 1 98.44 35 ASP B O 1
ATOM 2977 N N . ILE B 1 36 ? 16.375 -31.562 -18.031 1 97.31 36 ILE B N 1
ATOM 2978 C CA . ILE B 1 36 ? 17.469 -31.391 -18.984 1 97.31 36 ILE B CA 1
ATOM 2979 C C . ILE B 1 36 ? 18.797 -31.797 -18.328 1 97.31 36 ILE B C 1
ATOM 2981 O O . ILE B 1 36 ? 19.734 -32.188 -19.016 1 97.31 36 ILE B O 1
ATOM 2985 N N . ASP B 1 37 ? 18.875 -31.625 -17.031 1 97.38 37 ASP B N 1
ATOM 2986 C CA . ASP B 1 37 ? 20 -32.125 -16.25 1 97.38 37 ASP B CA 1
ATOM 2987 C C . ASP B 1 37 ? 19.797 -33.594 -15.867 1 97.38 37 ASP B C 1
ATOM 2989 O O . ASP B 1 37 ? 18.938 -33.906 -15.039 1 97.38 37 ASP B O 1
ATOM 2993 N N . GLU B 1 38 ? 20.609 -34.438 -16.359 1 97.62 38 GLU B N 1
ATOM 2994 C CA . GLU B 1 38 ? 20.453 -35.906 -16.188 1 97.62 38 GLU B CA 1
ATOM 2995 C C . GLU B 1 38 ? 20.469 -36.281 -14.719 1 97.62 38 GLU B C 1
ATOM 2997 O O . GLU B 1 38 ? 19.734 -37.156 -14.289 1 97.62 38 GLU B O 1
ATOM 3002 N N . GLU B 1 39 ? 21.344 -35.688 -14 1 97.81 39 GLU B N 1
ATOM 3003 C CA . GLU B 1 39 ? 21.469 -36.031 -12.578 1 97.81 39 GLU B CA 1
ATOM 3004 C C . GLU B 1 39 ? 20.188 -35.656 -11.828 1 97.81 39 GLU B C 1
ATOM 3006 O O . GLU B 1 39 ? 19.719 -36.438 -10.992 1 97.81 39 GLU B O 1
ATOM 3011 N N . ARG B 1 40 ? 19.594 -34.531 -12.18 1 97.5 40 ARG B N 1
ATOM 3012 C CA . ARG B 1 40 ? 18.344 -34.125 -11.547 1 97.5 40 ARG B CA 1
ATOM 3013 C C . ARG B 1 40 ? 17.203 -35.062 -11.914 1 97.5 40 ARG B C 1
ATOM 3015 O O . ARG B 1 40 ? 16.375 -35.406 -11.07 1 97.5 40 ARG B O 1
ATOM 3022 N N . ALA B 1 41 ? 17.188 -35.469 -13.164 1 98.25 41 ALA B N 1
ATOM 3023 C CA . ALA B 1 41 ? 16.156 -36.375 -13.617 1 98.25 41 ALA B CA 1
ATOM 3024 C C . ALA B 1 41 ? 16.25 -37.719 -12.859 1 98.25 41 ALA B C 1
ATOM 3026 O O . ALA B 1 41 ? 15.234 -38.25 -12.398 1 98.25 41 ALA B O 1
ATOM 3027 N N . ARG B 1 42 ? 17.453 -38.219 -12.703 1 98.19 42 ARG B N 1
ATOM 3028 C CA . ARG B 1 42 ? 17.688 -39.5 -12.039 1 98.19 42 ARG B CA 1
ATOM 3029 C C . ARG B 1 42 ? 17.312 -39.438 -10.562 1 98.19 42 ARG B C 1
ATOM 3031 O O . ARG B 1 42 ? 16.672 -40.344 -10.039 1 98.19 42 ARG B O 1
ATOM 3038 N N . GLU B 1 43 ? 17.75 -38.438 -9.953 1 97.56 43 GLU B N 1
ATOM 3039 C CA . GLU B 1 43 ? 17.438 -38.25 -8.539 1 97.56 43 GLU B CA 1
ATOM 3040 C C . GLU B 1 43 ? 15.93 -38.125 -8.312 1 97.56 43 GLU B C 1
ATOM 3042 O O . GLU B 1 43 ? 15.398 -38.719 -7.363 1 97.56 43 GLU B O 1
ATOM 3047 N N . GLY B 1 44 ? 15.297 -37.344 -9.156 1 97.56 44 GLY B N 1
ATOM 3048 C CA . GLY B 1 44 ? 13.852 -37.219 -9.062 1 97.56 44 GLY B CA 1
ATOM 3049 C C . GLY B 1 44 ? 13.125 -38.562 -9.273 1 97.56 44 GLY B C 1
ATOM 3050 O O . GLY B 1 44 ? 12.219 -38.906 -8.516 1 97.56 44 GLY B O 1
ATOM 3051 N N . ALA B 1 45 ? 13.555 -39.25 -10.234 1 98.19 45 ALA B N 1
ATOM 3052 C CA . ALA B 1 45 ? 12.938 -40.531 -10.578 1 98.19 45 ALA B CA 1
ATOM 3053 C C . ALA B 1 45 ? 13.133 -41.562 -9.453 1 98.19 45 ALA B C 1
ATOM 3055 O O . ALA B 1 45 ? 12.242 -42.344 -9.172 1 98.19 45 ALA B O 1
ATOM 3056 N N . ARG B 1 46 ? 14.242 -41.531 -8.82 1 97.5 46 ARG B N 1
ATOM 3057 C CA . ARG B 1 46 ? 14.562 -42.469 -7.75 1 97.5 46 ARG B CA 1
ATOM 3058 C C . ARG B 1 46 ? 13.562 -42.375 -6.605 1 97.5 46 ARG B C 1
ATOM 3060 O O . ARG B 1 46 ? 13.219 -43.375 -5.988 1 97.5 46 ARG B O 1
ATOM 3067 N N . ALA B 1 47 ? 13.148 -41.219 -6.395 1 95.31 47 ALA B N 1
ATOM 3068 C CA . ALA B 1 47 ? 12.219 -40.969 -5.289 1 95.31 47 ALA B CA 1
ATOM 3069 C C . ALA B 1 47 ? 10.906 -41.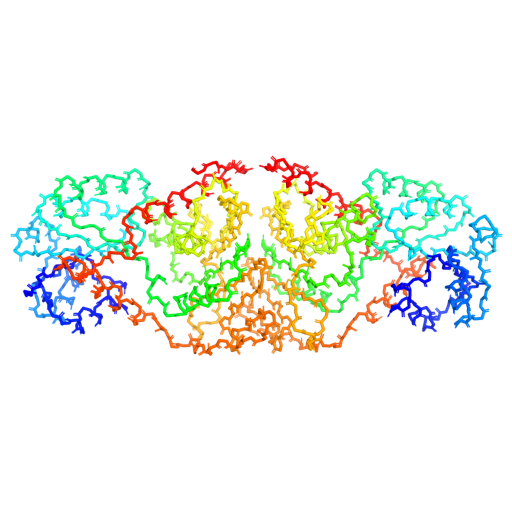719 -5.5 1 95.31 47 ALA B C 1
ATOM 3071 O O . ALA B 1 47 ? 10.172 -41.969 -4.543 1 95.31 47 ALA B O 1
ATOM 3072 N N . PHE B 1 48 ? 10.594 -42.094 -6.746 1 97.81 48 PHE B N 1
ATOM 3073 C CA . PHE B 1 48 ? 9.305 -42.688 -7.074 1 97.81 48 PHE B CA 1
ATOM 3074 C C . PHE B 1 48 ? 9.477 -44.062 -7.723 1 97.81 48 PHE B C 1
ATOM 3076 O O . PHE B 1 48 ? 8.508 -44.656 -8.203 1 97.81 48 PHE B O 1
ATOM 3083 N N . LYS B 1 49 ? 10.734 -44.531 -7.766 1 97.44 49 LYS B N 1
ATOM 3084 C CA . LYS B 1 49 ? 11.039 -45.719 -8.547 1 97.44 49 LYS B CA 1
ATOM 3085 C C . LYS B 1 49 ? 10.523 -45.594 -9.977 1 97.44 49 LYS B C 1
ATOM 3087 O O . LYS B 1 49 ? 9.922 -46.531 -10.508 1 97.44 49 LYS B O 1
ATOM 3092 N N . ALA B 1 50 ? 10.633 -44.469 -10.508 1 98.44 50 ALA B N 1
ATOM 3093 C CA . ALA B 1 50 ? 10.188 -44.125 -11.859 1 98.44 50 ALA B CA 1
ATOM 3094 C C . ALA B 1 50 ? 11.367 -44.125 -12.836 1 98.44 50 ALA B C 1
ATOM 3096 O O . ALA B 1 50 ? 12.5 -44.406 -12.453 1 98.44 50 ALA B O 1
ATOM 3097 N N . LYS B 1 51 ? 11.117 -43.844 -14.07 1 98.38 51 LYS B N 1
ATOM 3098 C CA . LYS B 1 51 ? 12.148 -43.75 -15.102 1 98.38 51 LYS B CA 1
ATOM 3099 C C . LYS B 1 51 ? 12.609 -42.312 -15.289 1 98.38 51 LYS B C 1
ATOM 3101 O O . LYS B 1 51 ? 11.805 -41.406 -15.195 1 98.38 51 LYS B O 1
ATOM 3106 N N . ALA B 1 52 ? 13.875 -42.188 -15.602 1 98.56 52 ALA B N 1
ATOM 3107 C CA . ALA B 1 52 ? 14.453 -40.875 -15.828 1 98.56 52 ALA B CA 1
ATOM 3108 C C . ALA B 1 52 ? 14.625 -40.594 -17.328 1 98.56 52 ALA B C 1
ATOM 3110 O O . ALA B 1 52 ? 15.031 -41.5 -18.078 1 98.56 52 ALA B O 1
ATOM 3111 N N . PHE B 1 53 ? 14.305 -39.406 -17.766 1 98.56 53 PHE B N 1
ATOM 3112 C CA . PHE B 1 53 ? 14.43 -39 -19.172 1 98.56 53 PHE B CA 1
ATOM 3113 C C . PHE B 1 53 ? 15.102 -37.656 -19.281 1 98.56 53 PHE B C 1
ATOM 3115 O O . PHE B 1 53 ? 14.977 -36.812 -18.375 1 98.56 53 PHE B O 1
ATOM 3122 N N . THR B 1 54 ? 15.766 -37.344 -20.375 1 98.38 54 THR B N 1
ATOM 3123 C CA . THR B 1 54 ? 16.297 -36.031 -20.688 1 98.38 54 THR B CA 1
ATOM 3124 C C . THR B 1 54 ? 15.742 -35.531 -22.016 1 98.38 54 THR B C 1
ATOM 3126 O O . THR B 1 54 ? 15.938 -34.375 -22.375 1 98.38 54 THR B O 1
ATOM 3129 N N . ASN B 1 55 ? 15.055 -36.406 -22.641 1 97.62 55 ASN B N 1
ATOM 3130 C CA . ASN B 1 55 ? 14.492 -36.125 -23.953 1 97.62 55 ASN B CA 1
ATOM 3131 C C . ASN B 1 55 ? 12.969 -36.031 -23.891 1 97.62 55 ASN B C 1
ATOM 3133 O O . ASN B 1 55 ? 12.312 -37 -23.469 1 97.62 55 ASN B O 1
ATOM 3137 N N . LEU B 1 56 ? 12.445 -34.969 -24.438 1 98.38 56 LEU B N 1
ATOM 3138 C CA . LEU B 1 56 ? 11.016 -34.719 -24.344 1 98.38 56 LEU B CA 1
ATOM 3139 C C . LEU B 1 56 ? 10.219 -35.719 -25.172 1 98.38 56 LEU B C 1
ATOM 3141 O O . LEU B 1 56 ? 9.203 -36.25 -24.719 1 98.38 56 LEU B O 1
ATOM 3145 N N . ASP B 1 57 ? 10.664 -36 -26.391 1 97.69 57 ASP B N 1
ATOM 3146 C CA . ASP B 1 57 ? 9.93 -36.906 -27.266 1 97.69 57 ASP B CA 1
ATOM 3147 C C . ASP B 1 57 ? 9.812 -38.312 -26.656 1 97.69 57 ASP B C 1
ATOM 3149 O O . ASP B 1 57 ? 8.734 -38.906 -26.672 1 97.69 57 ASP B O 1
ATOM 3153 N N . GLU B 1 58 ? 10.945 -38.812 -26.141 1 98.06 58 GLU B N 1
ATOM 3154 C CA . GLU B 1 58 ? 10.938 -40.094 -25.484 1 98.06 58 GLU B CA 1
ATOM 3155 C C . GLU B 1 58 ? 10 -40.094 -24.281 1 98.06 58 GLU B C 1
ATOM 3157 O O . GLU B 1 58 ? 9.289 -41.094 -24.031 1 98.06 58 GLU B O 1
ATOM 3162 N N . PHE B 1 59 ? 10.062 -39.031 -23.547 1 98.44 59 PHE B N 1
ATOM 3163 C CA . PHE B 1 59 ? 9.219 -38.875 -22.359 1 98.44 59 PHE B CA 1
ATOM 3164 C C . PHE B 1 59 ? 7.742 -38.875 -22.75 1 98.44 59 PHE B C 1
ATOM 3166 O O . PHE B 1 59 ? 6.941 -39.562 -22.109 1 98.44 59 PHE B O 1
ATOM 3173 N N . LEU B 1 60 ? 7.328 -38.156 -23.828 1 98.19 60 LEU B N 1
ATOM 3174 C CA . LEU B 1 60 ? 5.93 -38 -24.219 1 98.19 60 LEU B CA 1
ATOM 3175 C C . LEU B 1 60 ? 5.402 -39.25 -24.906 1 98.19 60 LEU B C 1
ATOM 3177 O O . LEU B 1 60 ? 4.191 -39.406 -25.094 1 98.19 60 LEU B O 1
ATOM 3181 N N . ASP B 1 61 ? 6.27 -40.188 -25.25 1 97.5 61 ASP B N 1
ATOM 3182 C CA . ASP B 1 61 ? 5.867 -41.438 -25.875 1 97.5 61 ASP B CA 1
ATOM 3183 C C . ASP B 1 61 ? 5.348 -42.406 -24.828 1 97.5 61 ASP B C 1
ATOM 3185 O O . ASP B 1 61 ? 4.715 -43.438 -25.172 1 97.5 61 ASP B O 1
ATOM 3189 N N . LEU B 1 62 ? 5.602 -42.125 -23.625 1 97.44 62 LEU B N 1
ATOM 3190 C CA . LEU B 1 62 ? 5.176 -43 -22.531 1 97.44 62 LEU B CA 1
ATOM 3191 C C . LEU B 1 62 ? 3.664 -42.969 -22.359 1 97.44 62 LEU B C 1
ATOM 3193 O O . LEU B 1 62 ? 3.021 -42 -22.766 1 97.44 62 LEU B O 1
ATOM 3197 N N . ASP B 1 63 ? 3.172 -44.062 -21.781 1 96.69 63 ASP B N 1
ATOM 3198 C CA . ASP B 1 63 ? 1.765 -44.094 -21.391 1 96.69 63 ASP B CA 1
ATOM 3199 C C . ASP B 1 63 ? 1.541 -43.312 -20.094 1 96.69 63 ASP B C 1
ATOM 3201 O O . ASP B 1 63 ? 1.5 -4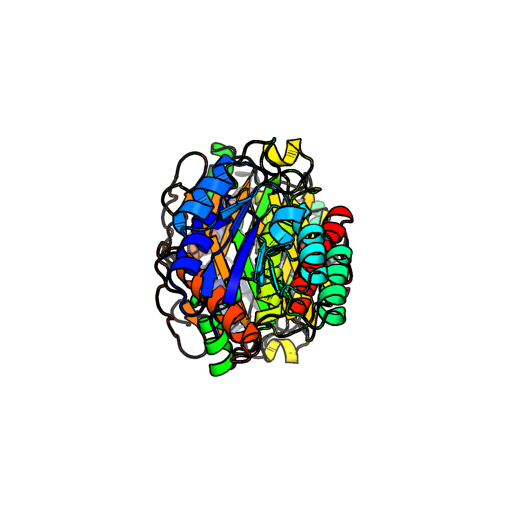3.906 -19.016 1 96.69 63 ASP B O 1
ATOM 3205 N N . ILE B 1 64 ? 1.355 -42.031 -20.203 1 97.38 64 ILE B N 1
ATOM 3206 C CA . ILE B 1 64 ? 1.162 -41.094 -19.125 1 97.38 64 ILE B CA 1
ATOM 3207 C C . ILE B 1 64 ? -0.2 -40.406 -19.266 1 97.38 64 ILE B C 1
ATOM 3209 O O . ILE B 1 64 ? -0.615 -40.062 -20.375 1 97.38 64 ILE B O 1
ATOM 3213 N N . ASP B 1 65 ? -0.9 -40.312 -18.141 1 98.56 65 ASP B N 1
ATOM 3214 C CA . ASP B 1 65 ? -2.193 -39.625 -18.141 1 98.56 65 ASP B CA 1
ATOM 3215 C C . ASP B 1 65 ? -2.027 -38.125 -17.922 1 98.56 65 ASP B C 1
ATOM 3217 O O . ASP B 1 65 ? -2.748 -37.312 -18.516 1 98.56 65 ASP B O 1
ATOM 3221 N N . VAL B 1 66 ? -1.135 -37.75 -17.078 1 98.81 66 VAL B N 1
ATOM 3222 C CA . VAL B 1 66 ? -0.973 -36.375 -16.641 1 98.81 66 VAL B CA 1
ATOM 3223 C C . VAL B 1 66 ? 0.506 -36 -16.672 1 98.81 66 VAL B C 1
ATOM 3225 O O . VAL B 1 66 ? 1.356 -36.75 -16.203 1 98.81 66 VAL B O 1
ATOM 3228 N N . VAL B 1 67 ? 0.786 -34.875 -17.219 1 98.88 67 VAL B N 1
ATOM 3229 C CA . VAL B 1 67 ? 2.133 -34.312 -17.172 1 98.88 67 VAL B CA 1
ATOM 3230 C C . VAL B 1 67 ? 2.154 -33.094 -16.234 1 98.88 67 VAL B C 1
ATOM 3232 O O . VAL B 1 67 ? 1.362 -32.188 -16.391 1 98.88 67 VAL B O 1
ATOM 3235 N N . GLU B 1 68 ? 2.986 -33.125 -15.227 1 98.81 68 GLU B N 1
ATOM 3236 C CA . GLU B 1 68 ? 3.248 -31.984 -14.367 1 98.81 68 GLU B CA 1
ATOM 3237 C C . GLU B 1 68 ? 4.508 -31.25 -14.812 1 98.81 68 GLU B C 1
ATOM 3239 O O . GLU B 1 68 ? 5.582 -31.844 -14.906 1 98.81 68 GLU B O 1
ATOM 3244 N N . ILE B 1 69 ? 4.352 -29.984 -15.07 1 98.81 69 ILE B N 1
ATOM 3245 C CA . ILE B 1 69 ? 5.453 -29.172 -15.57 1 98.81 69 ILE B CA 1
ATOM 3246 C C . ILE B 1 69 ? 5.938 -28.234 -14.477 1 98.81 69 ILE B C 1
ATOM 3248 O O . ILE B 1 69 ? 5.203 -27.328 -14.047 1 98.81 69 ILE B O 1
ATOM 3252 N N . LEU B 1 70 ? 7.188 -28.359 -14.055 1 97.62 70 LEU B N 1
ATOM 3253 C CA . LEU B 1 70 ? 7.797 -27.609 -12.961 1 97.62 70 LEU B CA 1
ATOM 3254 C C . LEU B 1 70 ? 9.102 -26.953 -13.414 1 97.62 70 LEU B C 1
ATOM 3256 O O . LEU B 1 70 ? 10.07 -26.891 -12.656 1 97.62 70 LEU B O 1
ATOM 3260 N N . THR B 1 71 ? 9.172 -26.516 -14.672 1 97.12 71 THR B N 1
ATOM 3261 C CA . THR B 1 71 ? 10.352 -25.938 -15.305 1 97.12 71 THR B CA 1
ATOM 3262 C C . THR B 1 71 ? 10.297 -24.406 -15.266 1 97.12 71 THR B C 1
ATOM 3264 O O . THR B 1 71 ? 9.32 -23.828 -14.773 1 97.12 71 THR B O 1
ATOM 3267 N N . PRO B 1 72 ? 11.344 -23.719 -15.695 1 95.31 72 PRO B N 1
ATOM 3268 C CA . PRO B 1 72 ? 11.297 -22.25 -15.766 1 95.31 72 PRO B CA 1
ATOM 3269 C C . PRO B 1 72 ? 10.148 -21.734 -16.625 1 95.31 72 PRO B C 1
ATOM 3271 O O . PRO B 1 72 ? 9.742 -22.391 -17.578 1 95.31 72 PRO B O 1
ATOM 3274 N N . THR B 1 73 ? 9.727 -20.562 -16.344 1 96.88 73 THR B N 1
ATOM 3275 C CA . THR B 1 73 ? 8.5 -19.984 -16.875 1 96.88 73 THR B CA 1
ATOM 3276 C C . THR B 1 73 ? 8.531 -19.953 -18.406 1 96.88 73 THR B C 1
ATOM 3278 O O . THR B 1 73 ? 7.535 -20.281 -19.047 1 96.88 73 THR B O 1
ATOM 3281 N N . TYR B 1 74 ? 9.664 -19.672 -18.969 1 97.06 74 TYR B N 1
ATOM 3282 C CA . TYR B 1 74 ? 9.766 -19.453 -20.406 1 97.06 74 TYR B CA 1
ATOM 3283 C C . TYR B 1 74 ? 9.594 -20.766 -21.156 1 97.06 74 TYR B C 1
ATOM 3285 O O . TYR B 1 74 ? 9.422 -20.781 -22.391 1 97.06 74 TYR B O 1
ATOM 3293 N N . THR B 1 75 ? 9.547 -21.922 -20.469 1 97.81 75 THR B N 1
ATOM 3294 C CA . THR B 1 75 ? 9.43 -23.234 -21.094 1 97.81 75 THR B CA 1
ATOM 3295 C C . THR B 1 75 ? 7.996 -23.75 -21 1 97.81 75 THR B C 1
ATOM 3297 O O . THR B 1 75 ? 7.633 -24.719 -21.688 1 97.81 75 THR B O 1
ATOM 3300 N N . HIS B 1 76 ? 7.148 -23.141 -20.188 1 98.69 76 HIS B N 1
ATOM 3301 C CA . HIS B 1 76 ? 5.84 -23.672 -19.828 1 98.69 76 HIS B CA 1
ATOM 3302 C C . HIS B 1 76 ? 4.992 -23.938 -21.078 1 98.69 76 HIS B C 1
ATOM 3304 O O . HIS B 1 76 ? 4.492 -25.047 -21.266 1 98.69 76 HIS B O 1
ATOM 3310 N N . ALA B 1 77 ? 4.938 -22.938 -21.906 1 98.75 77 ALA B N 1
ATOM 3311 C CA . ALA B 1 77 ? 3.992 -23 -23.016 1 98.75 77 ALA B CA 1
ATOM 3312 C C . ALA B 1 77 ? 4.352 -24.125 -23.984 1 98.75 77 ALA B C 1
ATOM 3314 O O . ALA B 1 77 ? 3.494 -24.938 -24.328 1 98.75 77 ALA B O 1
ATOM 3315 N N . GLU B 1 78 ? 5.602 -24.172 -24.344 1 98.62 78 GLU B N 1
ATOM 3316 C CA . GLU B 1 78 ? 6.039 -25.188 -25.297 1 98.62 78 GLU B CA 1
ATOM 3317 C C . GLU B 1 78 ? 5.84 -26.594 -24.75 1 98.62 78 GLU B C 1
ATOM 3319 O O . GLU B 1 78 ? 5.328 -27.469 -25.438 1 98.62 78 GLU B O 1
ATOM 3324 N N . LEU B 1 79 ? 6.195 -26.797 -23.547 1 98.81 79 LEU B N 1
ATOM 3325 C CA . LEU B 1 79 ? 6.086 -28.109 -22.922 1 98.81 79 LEU B CA 1
ATOM 3326 C C . LEU B 1 79 ? 4.621 -28.5 -22.75 1 98.81 79 LEU B C 1
ATOM 3328 O O . LEU B 1 79 ? 4.254 -29.656 -23.016 1 98.81 79 LEU B O 1
ATOM 3332 N N . ALA B 1 80 ? 3.816 -27.562 -22.312 1 98.88 80 ALA B N 1
ATOM 3333 C CA . ALA B 1 80 ? 2.402 -27.844 -22.078 1 98.88 80 ALA B CA 1
ATOM 3334 C C . ALA B 1 80 ? 1.688 -28.188 -23.391 1 98.88 80 ALA B C 1
ATOM 3336 O O . ALA B 1 80 ? 0.941 -29.172 -23.453 1 98.88 80 ALA B O 1
ATOM 3337 N N . VAL B 1 81 ? 1.944 -27.391 -24.375 1 98.88 81 VAL B N 1
ATOM 3338 C CA . VAL B 1 81 ? 1.3 -27.609 -25.672 1 98.88 81 VAL B CA 1
ATOM 3339 C C . VAL B 1 81 ? 1.71 -28.969 -26.219 1 98.88 81 VAL B C 1
ATOM 3341 O O . VAL B 1 81 ? 0.871 -29.719 -26.734 1 98.88 81 VAL B O 1
ATOM 3344 N N . ALA B 1 82 ? 2.988 -29.297 -26.156 1 98.81 82 ALA B N 1
ATOM 3345 C CA . ALA B 1 82 ? 3.477 -30.594 -26.625 1 98.81 82 ALA B CA 1
ATOM 3346 C C . ALA B 1 82 ? 2.783 -31.734 -25.906 1 98.81 82 ALA B C 1
ATOM 3348 O O . ALA B 1 82 ? 2.361 -32.719 -26.531 1 98.81 82 ALA B O 1
ATOM 3349 N N . ALA B 1 83 ? 2.656 -31.641 -24.609 1 98.88 83 ALA B N 1
ATOM 3350 C CA . ALA B 1 83 ? 2.012 -32.688 -23.812 1 98.88 83 ALA B CA 1
ATOM 3351 C C . ALA B 1 83 ? 0.535 -32.812 -24.172 1 98.88 83 ALA B C 1
ATOM 3353 O O . ALA B 1 83 ? 0.034 -33.938 -24.359 1 98.88 83 ALA B O 1
ATOM 3354 N N . LEU B 1 84 ? -0.144 -31.719 -24.281 1 98.81 84 LEU B N 1
ATOM 3355 C CA . LEU B 1 84 ? -1.563 -31.719 -24.625 1 98.81 84 LEU B CA 1
ATOM 3356 C C . LEU B 1 84 ? -1.804 -32.344 -25.984 1 98.81 84 LEU B C 1
ATOM 3358 O O . LEU B 1 84 ? -2.725 -33.156 -26.141 1 98.81 84 LEU B O 1
ATOM 3362 N N . LYS B 1 85 ? -0.973 -32.062 -26.891 1 98.56 85 LYS B N 1
ATOM 3363 C CA . LYS B 1 85 ? -1.138 -32.562 -28.25 1 98.56 85 LYS B CA 1
ATOM 3364 C C . LYS B 1 85 ? -0.946 -34.062 -28.297 1 98.56 85 LYS B C 1
ATOM 3366 O O . LYS B 1 85 ? -1.365 -34.719 -29.266 1 98.56 85 LYS B O 1
ATOM 3371 N N . THR B 1 86 ? -0.281 -34.594 -27.344 1 98.31 86 THR B N 1
ATOM 3372 C CA . THR B 1 86 ? -0.067 -36.062 -27.297 1 98.31 86 THR B CA 1
ATOM 3373 C C . THR B 1 86 ? -1.123 -36.719 -26.422 1 98.31 86 THR B C 1
ATOM 3375 O O . THR B 1 86 ? -0.979 -37.906 -26.062 1 98.31 86 THR B O 1
ATOM 3378 N N . GLY B 1 87 ? -2.146 -36 -26 1 98.44 87 GLY B N 1
ATOM 3379 C CA . GLY B 1 87 ? -3.307 -36.562 -25.344 1 98.44 87 GLY B CA 1
ATOM 3380 C C . GLY B 1 87 ? -3.166 -36.625 -23.828 1 98.44 87 GLY B C 1
ATOM 3381 O O . GLY B 1 87 ? -3.85 -37.406 -23.172 1 98.44 87 GLY B O 1
ATOM 3382 N N . LYS B 1 88 ? -2.33 -35.875 -23.266 1 98.81 88 LYS B N 1
ATOM 3383 C CA . LYS B 1 88 ? -2.078 -35.906 -21.828 1 98.81 88 LYS B CA 1
ATOM 3384 C C . LYS B 1 88 ? -2.605 -34.656 -21.141 1 98.81 88 LYS B C 1
ATOM 3386 O O . LYS B 1 88 ? -2.453 -33.531 -21.656 1 98.81 88 LYS B O 1
ATOM 3391 N N . HIS B 1 89 ? -3.316 -34.781 -19.969 1 98.88 89 HIS B N 1
ATOM 3392 C CA . HIS B 1 89 ? -3.643 -33.625 -19.141 1 98.88 89 HIS B CA 1
ATOM 3393 C C . HIS B 1 89 ? -2.381 -32.938 -18.641 1 98.88 89 HIS B C 1
ATOM 3395 O O . HIS B 1 89 ? -1.319 -33.562 -18.547 1 98.88 89 HIS B O 1
ATOM 3401 N N . VAL B 1 90 ? -2.525 -31.656 -18.328 1 98.94 90 VAL B N 1
ATOM 3402 C CA . VAL B 1 90 ? -1.338 -30.922 -17.922 1 98.94 90 VAL B CA 1
ATOM 3403 C C . VAL B 1 90 ? -1.622 -30.172 -16.625 1 98.94 90 VAL B C 1
ATOM 3405 O O . VAL B 1 90 ? -2.684 -29.562 -16.469 1 98.94 90 VAL B O 1
ATOM 3408 N N . ILE B 1 91 ? -0.718 -30.266 -15.672 1 98.81 91 ILE B N 1
ATOM 3409 C CA . ILE B 1 91 ? -0.583 -29.391 -14.516 1 98.81 91 ILE B CA 1
ATOM 3410 C C . ILE B 1 91 ? 0.723 -28.609 -14.609 1 98.81 91 ILE B C 1
ATOM 3412 O O . ILE B 1 91 ? 1.804 -29.188 -14.688 1 98.81 91 ILE B O 1
ATOM 3416 N N . VAL B 1 92 ? 0.608 -27.312 -14.656 1 98.56 92 VAL B N 1
ATOM 3417 C CA . VAL B 1 92 ? 1.806 -26.484 -14.789 1 98.56 92 VAL B CA 1
ATOM 3418 C C . VAL B 1 92 ? 1.899 -25.516 -13.609 1 98.56 92 VAL B C 1
ATOM 3420 O O . VAL B 1 92 ? 0.884 -25 -13.148 1 98.56 92 VAL B O 1
ATOM 3423 N N . GLU B 1 93 ? 3.049 -25.312 -13.094 1 96.06 93 GLU B N 1
ATOM 3424 C CA . GLU B 1 93 ? 3.268 -24.328 -12.047 1 96.06 93 GLU B CA 1
ATOM 3425 C C . GLU B 1 93 ? 2.973 -22.922 -12.555 1 96.06 93 GLU B C 1
ATOM 3427 O O . GLU B 1 93 ? 2.971 -22.672 -13.758 1 96.06 93 GLU B O 1
ATOM 3432 N N . LYS B 1 94 ? 2.713 -22.062 -11.648 1 96.25 94 LYS B N 1
ATOM 3433 C CA . LYS B 1 94 ? 2.539 -20.656 -12.023 1 96.25 94 LYS B CA 1
ATOM 3434 C C . LYS B 1 94 ? 3.873 -20.016 -12.391 1 96.25 94 LYS B C 1
ATOM 3436 O O . LYS B 1 94 ? 4.93 -20.453 -11.93 1 96.25 94 LYS B O 1
ATOM 3441 N N . PRO B 1 95 ? 3.895 -19 -13.125 1 97.88 95 PRO B N 1
ATOM 3442 C CA . PRO B 1 95 ? 2.789 -18.484 -13.938 1 97.88 95 PRO B CA 1
ATOM 3443 C C . PRO B 1 95 ? 2.418 -19.422 -15.086 1 97.88 95 PRO B C 1
ATOM 3445 O O . PRO B 1 95 ? 3.211 -20.281 -15.469 1 97.88 95 PRO B O 1
ATOM 3448 N N . ILE B 1 96 ? 1.247 -19.266 -15.633 1 98.69 96 ILE B N 1
ATOM 3449 C CA . ILE B 1 96 ? 0.781 -20.141 -16.703 1 98.69 96 ILE B CA 1
ATOM 3450 C C . ILE B 1 96 ? 1.78 -20.125 -17.844 1 98.69 96 ILE B C 1
ATOM 3452 O O . ILE B 1 96 ? 2.133 -21.188 -18.391 1 98.69 96 ILE B O 1
ATOM 3456 N N . ALA B 1 97 ? 2.25 -18.984 -18.219 1 98.44 97 ALA B N 1
ATOM 3457 C CA . ALA B 1 97 ? 3.201 -18.766 -19.297 1 98.44 97 ALA B CA 1
ATOM 3458 C C . ALA B 1 97 ? 3.938 -17.453 -19.141 1 98.44 97 ALA B C 1
ATOM 3460 O O . ALA B 1 97 ? 3.688 -16.703 -18.188 1 98.44 97 ALA B O 1
ATOM 3461 N N . LEU B 1 98 ? 4.859 -17.219 -20.031 1 97.75 98 LEU B N 1
ATOM 3462 C CA . LEU B 1 98 ? 5.625 -15.977 -20 1 97.75 98 LEU B CA 1
ATOM 3463 C C . LEU B 1 98 ? 4.789 -14.812 -20.531 1 97.75 98 LEU B C 1
ATOM 3465 O O . LEU B 1 98 ? 4.914 -13.688 -20.047 1 97.75 98 LEU B O 1
ATOM 3469 N N . THR B 1 99 ? 3.965 -15.102 -21.516 1 97.94 99 THR B N 1
ATOM 3470 C CA . THR B 1 99 ? 3.135 -14.062 -22.109 1 97.94 99 THR B CA 1
ATOM 3471 C C . THR B 1 99 ? 1.673 -14.5 -22.172 1 97.94 99 THR B C 1
ATOM 3473 O O . THR B 1 99 ? 1.375 -15.695 -22.125 1 97.94 99 THR B O 1
ATOM 3476 N N . VAL B 1 100 ? 0.853 -13.484 -22.234 1 98.56 100 VAL B N 1
ATOM 3477 C CA . VAL B 1 100 ? -0.581 -13.742 -22.328 1 98.56 100 VAL B CA 1
ATOM 3478 C C . VAL B 1 100 ? -0.879 -14.539 -23.609 1 98.56 100 VAL B C 1
ATOM 3480 O O . VAL B 1 100 ? -1.698 -15.461 -23.594 1 98.56 100 VAL B O 1
ATOM 3483 N N . GLU B 1 101 ? -0.219 -14.25 -24.656 1 98.5 101 GLU B N 1
ATOM 3484 C CA . GLU B 1 101 ? -0.413 -14.961 -25.922 1 98.5 101 GLU B CA 1
ATOM 3485 C C . GLU B 1 101 ? -0.09 -16.438 -25.766 1 98.5 101 GLU B C 1
ATOM 3487 O O . GLU B 1 101 ? -0.826 -17.297 -26.266 1 98.5 101 GLU B O 1
ATOM 3492 N N . GLU B 1 102 ? 0.979 -16.734 -25.125 1 98.75 102 GLU B N 1
ATOM 3493 C CA . GLU B 1 102 ? 1.364 -18.125 -24.875 1 98.75 102 GLU B CA 1
ATOM 3494 C C . GLU B 1 102 ? 0.328 -18.844 -24.016 1 98.75 102 GLU B C 1
ATOM 3496 O O . GLU B 1 102 ? -0.016 -19.984 -24.281 1 98.75 102 GLU B O 1
ATOM 3501 N N . GLY B 1 103 ? -0.135 -18.156 -23 1 98.81 103 GLY B N 1
ATOM 3502 C CA . GLY B 1 103 ? -1.174 -18.734 -22.156 1 98.81 103 GLY B CA 1
ATOM 3503 C C . GLY B 1 103 ? -2.445 -19.047 -22.922 1 98.81 103 GLY B C 1
ATOM 3504 O O . GLY B 1 103 ? -3.051 -20.109 -22.719 1 98.81 103 GLY B O 1
ATOM 3505 N N . GLU B 1 104 ? -2.834 -18.141 -23.781 1 98.81 104 GLU B N 1
ATOM 3506 C CA . GLU B 1 104 ? -4.016 -18.344 -24.609 1 98.81 104 GLU B CA 1
ATOM 3507 C C . GLU B 1 104 ? -3.844 -19.578 -25.516 1 98.81 104 GLU B C 1
ATOM 3509 O O . GLU B 1 104 ? -4.781 -20.359 -25.688 1 98.81 104 GLU B O 1
ATOM 3514 N N . ARG B 1 105 ? -2.674 -19.688 -26.047 1 98.81 105 ARG B N 1
ATOM 3515 C CA . ARG B 1 105 ? -2.373 -20.844 -26.891 1 98.81 105 ARG B CA 1
ATOM 3516 C C . ARG B 1 105 ? -2.498 -22.141 -26.094 1 98.81 105 ARG B C 1
ATOM 3518 O O . ARG B 1 105 ? -3.035 -23.141 -26.594 1 98.81 105 ARG B O 1
ATOM 3525 N N . MET B 1 106 ? -2.02 -22.141 -24.906 1 98.88 106 MET B N 1
ATOM 3526 C CA . MET B 1 106 ? -2.121 -23.312 -24.031 1 98.88 106 MET B CA 1
ATOM 3527 C C . MET B 1 106 ? -3.58 -23.688 -23.797 1 98.88 106 MET B C 1
ATOM 3529 O O . MET B 1 106 ? -3.957 -24.844 -23.938 1 98.88 106 MET B O 1
ATOM 3533 N N . ILE B 1 107 ? -4.363 -22.703 -23.453 1 98.88 107 ILE B N 1
ATOM 3534 C CA . ILE B 1 107 ? -5.77 -22.922 -23.125 1 98.88 107 ILE B CA 1
ATOM 3535 C C . ILE B 1 107 ? -6.512 -23.438 -24.359 1 98.88 107 ILE B C 1
ATOM 3537 O O . ILE B 1 107 ? -7.273 -24.391 -24.281 1 98.88 107 ILE B O 1
ATOM 3541 N N . ARG B 1 108 ? -6.273 -22.797 -25.484 1 98.81 108 ARG B N 1
ATOM 3542 C CA . ARG B 1 108 ? -6.914 -23.219 -26.734 1 98.81 108 ARG B CA 1
ATOM 3543 C C . ARG B 1 108 ? -6.574 -24.656 -27.062 1 98.81 108 ARG B C 1
ATOM 3545 O O . ARG B 1 108 ? -7.434 -25.422 -27.516 1 98.81 108 ARG B O 1
ATOM 3552 N N . THR B 1 109 ? -5.328 -25 -26.906 1 98.88 109 THR B N 1
ATOM 3553 C CA . THR B 1 109 ? -4.898 -26.375 -27.188 1 98.88 109 THR B CA 1
ATOM 3554 C C . THR B 1 109 ? -5.602 -27.359 -26.266 1 98.88 109 THR B C 1
ATOM 3556 O O . THR B 1 109 ? -6.059 -28.422 -26.719 1 98.88 109 THR B O 1
ATOM 3559 N N . ALA B 1 110 ? -5.676 -27.078 -25 1 98.88 110 ALA B N 1
ATOM 3560 C CA . ALA B 1 110 ? -6.367 -27.953 -24.047 1 98.88 110 ALA B CA 1
ATOM 3561 C C . ALA B 1 110 ? -7.824 -28.141 -24.453 1 98.88 110 ALA B C 1
ATOM 3563 O O . ALA B 1 110 ? -8.344 -29.266 -24.406 1 98.88 110 ALA B O 1
ATOM 3564 N N . GLU B 1 111 ? -8.445 -27.047 -24.812 1 98.62 111 GLU B N 1
ATOM 3565 C CA . GLU B 1 111 ? -9.844 -27.109 -25.234 1 98.62 111 GLU B CA 1
ATOM 3566 C C . GLU B 1 111 ? -10.008 -27.953 -26.484 1 98.62 111 GLU B C 1
ATOM 3568 O O . GLU B 1 111 ? -10.914 -28.781 -26.562 1 98.62 111 GLU B O 1
ATOM 3573 N N . LYS B 1 112 ? -9.18 -27.75 -27.422 1 98.44 112 LYS B N 1
ATOM 3574 C CA . LYS B 1 112 ? -9.234 -28.484 -28.688 1 98.44 112 LYS B CA 1
ATOM 3575 C C . LYS B 1 112 ? -9.094 -29.984 -28.453 1 98.44 112 LYS B C 1
ATOM 3577 O O . LYS B 1 112 ? -9.773 -30.781 -29.094 1 98.44 112 LYS B O 1
ATOM 3582 N N . GLU B 1 113 ? -8.195 -30.359 -27.578 1 98.5 113 GLU B N 1
ATOM 3583 C CA . GLU B 1 113 ? -7.902 -31.766 -27.312 1 98.5 113 GLU B CA 1
ATOM 3584 C C . GLU B 1 113 ? -8.852 -32.344 -26.266 1 98.5 113 GLU B C 1
ATOM 3586 O O . GLU B 1 113 ? -8.789 -33.531 -25.953 1 98.5 113 GLU B O 1
ATOM 3591 N N . ASP B 1 114 ? -9.75 -31.5 -25.734 1 98.44 114 ASP B N 1
ATOM 3592 C CA . ASP B 1 114 ? -10.688 -31.875 -24.672 1 98.44 114 ASP B CA 1
ATOM 3593 C C . ASP B 1 114 ? -9.945 -32.469 -23.469 1 98.44 114 ASP B C 1
ATOM 3595 O O . ASP B 1 114 ? -10.258 -33.562 -23.016 1 98.44 114 ASP B O 1
ATOM 3599 N N . LEU B 1 115 ? -8.93 -31.766 -23.031 1 98.75 115 LEU B N 1
ATOM 3600 C CA . LEU B 1 115 ? -8.102 -32.156 -21.906 1 98.75 115 LEU B CA 1
ATOM 3601 C C . LEU B 1 115 ? -8.07 -31.062 -20.844 1 98.75 115 LEU B C 1
ATOM 3603 O O . LEU B 1 115 ? -8.422 -29.922 -21.125 1 98.75 115 LEU B O 1
ATOM 3607 N N . HIS B 1 116 ? -7.672 -31.406 -19.641 1 98.69 116 HIS B N 1
ATOM 3608 C CA . HIS B 1 116 ? -7.543 -30.438 -18.547 1 98.69 116 HIS B CA 1
ATOM 3609 C C . HIS B 1 116 ? -6.18 -29.75 -18.578 1 98.69 116 HIS B C 1
ATOM 3611 O O . HIS B 1 116 ? -5.164 -30.391 -18.859 1 98.69 116 HIS B O 1
ATOM 3617 N N . LEU B 1 117 ? -6.199 -28.5 -18.375 1 98.88 117 LEU B N 1
ATOM 3618 C CA . LEU B 1 117 ? -5.031 -27.656 -18.094 1 98.88 117 LEU B CA 1
ATOM 3619 C C . LEU B 1 117 ? -5.195 -26.938 -16.766 1 98.88 117 LEU B C 1
ATOM 3621 O O . LEU B 1 117 ? -6.09 -26.094 -16.609 1 98.88 117 LEU B O 1
ATOM 3625 N N . PHE B 1 118 ? -4.328 -27.297 -15.797 1 98.75 118 PHE B N 1
ATOM 3626 C CA . PHE B 1 118 ? -4.379 -26.656 -14.492 1 98.75 118 PHE B CA 1
ATOM 3627 C C . PHE B 1 118 ? -3.09 -25.891 -14.219 1 98.75 118 PHE B C 1
ATOM 3629 O O . PHE B 1 118 ? -2.008 -26.312 -14.625 1 98.75 118 PHE B O 1
ATOM 3636 N N . VAL B 1 119 ? -3.209 -24.734 -13.594 1 98.56 119 VAL B N 1
ATOM 3637 C CA . VAL B 1 119 ? -2.082 -23.875 -13.219 1 98.56 119 VAL B CA 1
ATOM 3638 C C . VAL B 1 119 ? -1.988 -23.781 -11.703 1 98.56 119 VAL B C 1
ATOM 3640 O O . VAL B 1 119 ? -2.996 -23.562 -11.023 1 98.56 119 VAL B O 1
ATOM 3643 N N . GLY B 1 120 ? -0.802 -23.859 -11.211 1 96.25 120 GLY B N 1
ATOM 3644 C CA . GLY B 1 120 ? -0.547 -23.984 -9.789 1 96.25 120 GLY B CA 1
ATOM 3645 C C . GLY B 1 120 ? -0.605 -22.656 -9.062 1 96.25 120 GLY B C 1
ATOM 3646 O O . GLY B 1 120 ? 0.414 -22.156 -8.57 1 96.25 120 GLY B O 1
ATOM 3647 N N . HIS B 1 121 ? -1.742 -22.078 -8.883 1 96.06 121 HIS B N 1
ATOM 3648 C CA . HIS B 1 121 ? -1.943 -20.938 -7.98 1 96.06 121 HIS B CA 1
ATOM 3649 C C . HIS B 1 121 ? -2.178 -21.422 -6.551 1 96.06 121 HIS B C 1
ATOM 3651 O O . HIS B 1 121 ? -3.293 -21.328 -6.035 1 96.06 121 HIS B O 1
ATOM 3657 N N . VAL B 1 122 ? -1.14 -21.719 -5.855 1 94.44 122 VAL B N 1
ATOM 3658 C CA . VAL B 1 122 ? -1.131 -22.484 -4.613 1 94.44 122 VAL B CA 1
ATOM 3659 C C . VAL B 1 122 ? -1.803 -21.672 -3.504 1 94.44 122 VAL B C 1
ATOM 3661 O O . VAL B 1 122 ? -2.324 -22.25 -2.543 1 94.44 122 VAL B O 1
ATOM 3664 N N . ARG B 1 123 ? -1.864 -20.359 -3.643 1 92.75 123 ARG B N 1
ATOM 3665 C CA . ARG B 1 123 ? -2.49 -19.516 -2.625 1 92.75 123 ARG B CA 1
ATOM 3666 C C . ARG B 1 123 ? -3.965 -19.875 -2.459 1 92.75 123 ARG B C 1
ATOM 3668 O O . ARG B 1 123 ? -4.523 -19.734 -1.37 1 92.75 123 ARG B O 1
ATOM 3675 N N . ARG B 1 124 ? -4.574 -20.344 -3.496 1 95.38 124 ARG B N 1
ATOM 3676 C CA . ARG B 1 124 ? -5.984 -20.719 -3.461 1 95.38 124 ARG B CA 1
ATOM 3677 C C . ARG B 1 124 ? -6.207 -21.938 -2.574 1 95.38 124 ARG B C 1
ATOM 3679 O O . ARG B 1 124 ? -7.34 -22.234 -2.191 1 95.38 124 ARG B O 1
ATOM 3686 N N . PHE B 1 125 ? -5.152 -22.578 -2.234 1 94.69 125 PHE B N 1
ATOM 3687 C CA . PHE B 1 125 ? -5.25 -23.812 -1.465 1 94.69 125 PHE B CA 1
ATOM 3688 C C . PHE B 1 125 ? -4.605 -23.641 -0.095 1 94.69 125 PHE B C 1
ATOM 3690 O O . PHE B 1 125 ? -4.449 -24.625 0.644 1 94.69 125 PHE B O 1
ATOM 3697 N N . ASP B 1 126 ? -4.117 -22.469 0.215 1 89.62 126 ASP B N 1
ATOM 3698 C CA . ASP B 1 126 ? -3.594 -22.109 1.53 1 89.62 126 ASP B CA 1
ATOM 3699 C C . ASP B 1 126 ? -4.727 -21.812 2.508 1 89.62 126 ASP B C 1
ATOM 3701 O O . ASP B 1 126 ? -5.527 -20.906 2.277 1 89.62 126 ASP B O 1
ATOM 3705 N N . LYS B 1 127 ? -4.789 -22.516 3.6 1 86.38 127 LYS B N 1
ATOM 3706 C CA . LYS B 1 127 ? -5.902 -22.422 4.543 1 86.38 127 LYS B CA 1
ATOM 3707 C C . LYS B 1 127 ? -6.016 -21.016 5.129 1 86.38 127 LYS B C 1
ATOM 3709 O O . LYS B 1 127 ? -7.105 -20.594 5.504 1 86.38 127 LYS B O 1
ATOM 3714 N N . ARG B 1 128 ? -4.941 -20.266 5.23 1 84.56 128 ARG B N 1
ATOM 3715 C CA . ARG B 1 128 ? -4.977 -18.891 5.715 1 84.56 128 ARG B CA 1
ATOM 3716 C C . ARG B 1 128 ? -5.926 -18.031 4.875 1 84.56 128 ARG B C 1
ATOM 3718 O O . ARG B 1 128 ? -6.758 -17.312 5.418 1 84.56 128 ARG B O 1
ATOM 3725 N N . TRP B 1 129 ? -5.793 -18.234 3.609 1 90.31 129 TRP B N 1
ATOM 3726 C CA . TRP B 1 129 ? -6.535 -17.375 2.695 1 90.31 129 TRP B CA 1
ATOM 3727 C C . TRP B 1 129 ? -7.945 -17.906 2.471 1 90.31 129 TRP B C 1
ATOM 3729 O O . TRP B 1 129 ? -8.898 -17.141 2.393 1 90.31 129 TRP B O 1
ATOM 3739 N N . THR B 1 130 ? -8.055 -19.281 2.385 1 91 130 THR B N 1
ATOM 3740 C CA . THR B 1 130 ? -9.391 -19.844 2.189 1 91 130 THR B CA 1
ATOM 3741 C C . THR B 1 130 ? -10.281 -19.562 3.393 1 91 130 THR B C 1
ATOM 3743 O O . THR B 1 130 ? -11.461 -19.234 3.234 1 91 130 THR B O 1
ATOM 3746 N N . GLN B 1 131 ? -9.742 -19.625 4.551 1 86.88 131 GLN B N 1
ATOM 3747 C CA . GLN B 1 131 ? -10.5 -19.328 5.762 1 86.88 131 GLN B CA 1
ATOM 3748 C C . GLN B 1 131 ? -10.844 -17.844 5.844 1 86.88 131 GLN B C 1
ATOM 3750 O O . GLN B 1 131 ? -11.945 -17.484 6.25 1 86.88 131 GLN B O 1
ATOM 3755 N N . MET B 1 132 ? -9.906 -17.031 5.512 1 87.75 132 MET B N 1
ATOM 3756 C CA . MET B 1 132 ? -10.172 -15.594 5.48 1 87.75 132 MET B CA 1
ATOM 3757 C C . MET B 1 132 ? -11.32 -15.266 4.539 1 87.75 132 MET B C 1
ATOM 3759 O O . MET B 1 132 ? -12.203 -14.477 4.879 1 87.75 132 MET B O 1
ATOM 3763 N N . LYS B 1 133 ? -11.273 -15.836 3.408 1 91.56 133 LYS B N 1
ATOM 3764 C CA . LYS B 1 133 ? -12.336 -15.609 2.432 1 91.56 133 LYS B CA 1
ATOM 3765 C C . LYS B 1 133 ? -13.688 -16.062 2.977 1 91.56 133 LYS B C 1
ATOM 3767 O O . LYS B 1 133 ? -14.703 -15.391 2.756 1 91.56 133 LYS B O 1
ATOM 3772 N N . GLU B 1 134 ? -13.688 -17.203 3.666 1 89.25 134 GLU B N 1
ATOM 3773 C CA . GLU B 1 134 ? -14.914 -17.688 4.289 1 89.25 134 GLU B CA 1
ATOM 3774 C C . GLU B 1 134 ? -15.445 -16.703 5.316 1 89.25 134 GLU B C 1
ATOM 3776 O O . GLU B 1 134 ? -16.656 -16.453 5.391 1 89.25 134 GLU B O 1
ATOM 3781 N N . VAL B 1 135 ? -14.578 -16.125 6.035 1 85.31 135 VAL B N 1
ATOM 3782 C CA . VAL B 1 135 ? -14.961 -15.148 7.047 1 85.31 135 VAL B CA 1
ATOM 3783 C C . VAL B 1 135 ? -15.547 -13.906 6.371 1 85.31 135 VAL B C 1
ATOM 3785 O O . VAL B 1 135 ? -16.547 -13.359 6.836 1 85.31 135 VAL B O 1
ATOM 3788 N N . ILE B 1 136 ? -14.922 -13.5 5.336 1 89.69 136 ILE B N 1
ATOM 3789 C CA . ILE B 1 136 ? -15.391 -12.336 4.582 1 89.69 136 ILE B CA 1
ATOM 3790 C C . ILE B 1 136 ? -16.828 -12.555 4.137 1 89.69 136 ILE B C 1
ATOM 3792 O O . ILE B 1 136 ? -17.672 -11.656 4.273 1 89.69 136 ILE B O 1
ATOM 3796 N N . LYS B 1 137 ? -17.109 -13.734 3.682 1 91.5 137 LYS B N 1
ATOM 3797 C CA . LYS B 1 137 ? -18.453 -14.07 3.217 1 91.5 137 LYS B CA 1
ATOM 3798 C C . LYS B 1 137 ? -19.422 -14.172 4.383 1 91.5 137 LYS B C 1
ATOM 3800 O O . LYS B 1 137 ? -20.484 -13.555 4.359 1 91.5 137 LYS B O 1
ATOM 3805 N N . LYS B 1 138 ? -19.062 -14.898 5.375 1 88.81 138 LYS B N 1
ATOM 3806 C CA . LYS B 1 138 ? -19.922 -15.156 6.523 1 88.81 138 LYS B CA 1
ATOM 3807 C C . LYS B 1 138 ? -20.281 -13.859 7.242 1 88.81 138 LYS B C 1
ATOM 3809 O O . LYS B 1 138 ? -21.406 -13.688 7.715 1 88.81 138 LYS B O 1
ATOM 3814 N N . ARG B 1 139 ? -19.344 -12.953 7.254 1 86.06 139 ARG B N 1
ATOM 3815 C CA . ARG B 1 139 ? -19.547 -11.727 8.016 1 86.06 139 ARG B CA 1
ATOM 3816 C C . ARG B 1 139 ? -19.953 -10.578 7.105 1 86.06 139 ARG B C 1
ATOM 3818 O O . ARG B 1 139 ? -20.047 -9.43 7.547 1 86.06 139 ARG B O 1
ATOM 3825 N N . ASN B 1 140 ? -20.109 -10.867 5.891 1 91.44 140 ASN B N 1
ATOM 3826 C CA . ASN B 1 140 ? -20.547 -9.883 4.918 1 91.44 140 ASN B CA 1
ATOM 3827 C C . ASN B 1 140 ? -19.672 -8.633 4.949 1 91.44 140 ASN B C 1
ATOM 3829 O O . ASN B 1 140 ? -20.188 -7.512 5.047 1 91.44 140 ASN B O 1
ATOM 3833 N N . ILE B 1 141 ? -18.406 -8.789 4.93 1 89.38 141 ILE B N 1
ATOM 3834 C CA . ILE B 1 141 ? -17.438 -7.695 5.031 1 89.38 141 ILE B CA 1
ATOM 3835 C C . ILE B 1 141 ? -17.547 -6.797 3.803 1 89.38 141 ILE B C 1
ATOM 3837 O O . ILE B 1 141 ? -17.391 -5.574 3.902 1 89.38 141 ILE B O 1
ATOM 3841 N N . LEU B 1 142 ? -17.844 -7.305 2.57 1 93 142 LEU B N 1
ATOM 3842 C CA . LEU B 1 142 ? -17.969 -6.602 1.298 1 93 142 LEU B CA 1
ATOM 3843 C C . LEU B 1 142 ? -16.734 -5.758 1.018 1 93 142 LEU B C 1
ATOM 3845 O O . LEU B 1 142 ? -16.812 -4.527 1.013 1 93 142 LEU B O 1
ATOM 3849 N N . PRO B 1 143 ? -15.625 -6.434 0.644 1 94.94 143 PRO B N 1
ATOM 3850 C CA . PRO B 1 143 ? -14.352 -5.75 0.445 1 94.94 143 PRO B CA 1
ATOM 3851 C C . PRO B 1 143 ? -14.422 -4.652 -0.614 1 94.94 143 PRO B C 1
ATOM 3853 O O . PRO B 1 143 ? -15.016 -4.855 -1.678 1 94.94 143 PRO B O 1
ATOM 3856 N N . MET B 1 144 ? -13.828 -3.455 -0.32 1 96.12 144 MET B N 1
ATOM 3857 C CA . MET B 1 144 ? -13.734 -2.334 -1.249 1 96.12 144 MET B CA 1
ATOM 3858 C C . MET B 1 144 ? -12.281 -2.031 -1.592 1 96.12 144 MET B C 1
ATOM 3860 O O . MET B 1 144 ? -11.984 -1.533 -2.68 1 96.12 144 MET B O 1
ATOM 3864 N N . HIS B 1 145 ? -11.438 -2.244 -0.65 1 96.5 145 HIS B N 1
ATOM 3865 C CA . HIS B 1 145 ? -10 -2.025 -0.797 1 96.5 145 HIS B CA 1
ATOM 3866 C C . HIS B 1 145 ? -9.203 -3.158 -0.16 1 96.5 145 HIS B C 1
ATOM 3868 O O . HIS B 1 145 ? -9.453 -3.525 0.991 1 96.5 145 HIS B O 1
ATOM 3874 N N . ILE B 1 146 ? -8.297 -3.744 -0.923 1 97.06 146 ILE B N 1
ATOM 3875 C CA . ILE B 1 146 ? -7.434 -4.797 -0.407 1 97.06 146 ILE B CA 1
ATOM 3876 C C . ILE B 1 146 ? -5.973 -4.461 -0.712 1 97.06 146 ILE B C 1
ATOM 3878 O O . ILE B 1 146 ? -5.637 -4.102 -1.843 1 97.06 146 ILE B O 1
ATOM 3882 N N . ARG B 1 147 ? -5.191 -4.52 0.264 1 95.19 147 ARG B N 1
ATOM 3883 C CA . ARG B 1 147 ? -3.742 -4.488 0.094 1 95.19 147 ARG B CA 1
ATOM 3884 C C . ARG B 1 147 ? -3.125 -5.855 0.372 1 95.19 147 ARG B C 1
ATOM 3886 O O . ARG B 1 147 ? -3.375 -6.453 1.421 1 95.19 147 ARG B O 1
ATOM 3893 N N . LYS B 1 148 ? -2.408 -6.316 -0.541 1 95.44 148 LYS B N 1
ATOM 3894 C CA . LYS B 1 148 ? -1.708 -7.59 -0.41 1 95.44 148 LYS B CA 1
ATOM 3895 C C . LYS B 1 148 ? -0.238 -7.453 -0.796 1 95.44 148 LYS B C 1
ATOM 3897 O O . LYS B 1 148 ? 0.08 -6.977 -1.887 1 95.44 148 LYS B O 1
ATOM 3902 N N . ALA B 1 149 ? 0.628 -7.824 0.146 1 91.88 149 ALA B N 1
ATOM 3903 C CA . ALA B 1 149 ? 2.064 -7.809 -0.122 1 91.88 149 ALA B CA 1
ATOM 3904 C C . ALA B 1 149 ? 2.662 -9.203 0.002 1 91.88 149 ALA B C 1
ATOM 3906 O O . ALA B 1 149 ? 2.295 -9.969 0.9 1 91.88 149 ALA B O 1
ATOM 3907 N N . GLU B 1 150 ? 3.404 -9.602 -0.933 1 90.88 150 GLU B N 1
ATOM 3908 C CA . GLU B 1 150 ? 4.297 -10.75 -0.866 1 90.88 150 GLU B CA 1
ATOM 3909 C C . GLU B 1 150 ? 5.734 -10.359 -1.187 1 90.88 150 GLU B C 1
ATOM 3911 O O . GLU B 1 150 ? 6.062 -10.07 -2.34 1 90.88 150 GLU B O 1
ATOM 3916 N N . VAL B 1 151 ? 6.527 -10.375 -0.178 1 87.19 151 VAL B N 1
ATOM 3917 C CA . VAL B 1 151 ? 7.863 -9.805 -0.333 1 87.19 151 VAL B CA 1
ATOM 3918 C C . VAL B 1 151 ? 8.906 -10.789 0.207 1 87.19 151 VAL B C 1
ATOM 3920 O O . VAL B 1 151 ? 8.641 -11.523 1.158 1 87.19 151 VAL B O 1
ATOM 3923 N N . GLN B 1 152 ? 10 -10.828 -0.518 1 83.38 152 GLN B N 1
ATOM 3924 C CA . GLN B 1 152 ? 11.109 -11.695 -0.145 1 83.38 152 GLN B CA 1
ATOM 3925 C C . GLN B 1 152 ? 12.445 -11.125 -0.61 1 83.38 152 GLN B C 1
ATOM 3927 O O . GLN B 1 152 ? 12.484 -10.078 -1.262 1 83.38 152 GLN B O 1
ATOM 3932 N N . ASN B 1 153 ? 13.484 -11.758 -0.102 1 82.56 153 ASN B N 1
ATOM 3933 C CA . ASN B 1 153 ? 14.812 -11.547 -0.664 1 82.56 153 ASN B CA 1
ATOM 3934 C C . ASN B 1 153 ? 15.188 -12.641 -1.661 1 82.56 153 ASN B C 1
ATOM 3936 O O . ASN B 1 153 ? 15.172 -13.828 -1.322 1 82.56 153 ASN B O 1
ATOM 3940 N N . LEU B 1 154 ? 15.43 -12.25 -2.877 1 81.56 154 LEU B N 1
ATOM 3941 C CA . LEU B 1 154 ? 15.914 -13.219 -3.852 1 81.56 154 LEU B CA 1
ATOM 3942 C C . LEU B 1 154 ? 17.422 -13.391 -3.732 1 81.56 154 LEU B C 1
ATOM 3944 O O . LEU B 1 154 ? 18.188 -12.492 -4.09 1 81.56 154 LEU B O 1
ATOM 3948 N N . PRO B 1 155 ? 17.812 -14.57 -3.25 1 80.06 155 PRO B N 1
ATOM 3949 C CA . PRO B 1 155 ? 19.234 -14.766 -2.945 1 80.06 155 PRO B CA 1
ATOM 3950 C C . PRO B 1 155 ? 20.016 -15.328 -4.129 1 80.06 155 PRO B C 1
ATOM 3952 O O . PRO B 1 155 ? 20.797 -16.266 -3.965 1 80.06 155 PRO B O 1
ATOM 3955 N N . PHE B 1 156 ? 19.828 -14.812 -5.344 1 85.75 156 PHE B N 1
ATOM 3956 C CA . PHE B 1 156 ? 20.516 -15.359 -6.516 1 85.75 156 PHE B CA 1
ATOM 3957 C C . PHE B 1 156 ? 21.469 -14.328 -7.105 1 85.75 156 PHE B C 1
ATOM 3959 O O . PHE B 1 156 ? 21.234 -13.125 -7.023 1 85.75 156 PHE B O 1
ATOM 3966 N N . PRO B 1 157 ? 22.578 -14.828 -7.633 1 89.75 157 PRO B N 1
ATOM 3967 C CA . PRO B 1 157 ? 23.516 -13.914 -8.297 1 89.75 157 PRO B CA 1
ATOM 3968 C C . PRO B 1 157 ? 22.922 -13.273 -9.555 1 89.75 157 PRO B C 1
ATOM 3970 O O . PRO B 1 157 ? 21.891 -13.742 -10.055 1 89.75 157 PRO B O 1
ATOM 3973 N N . LYS B 1 158 ? 23.578 -12.242 -10.016 1 91.12 158 LYS B N 1
ATOM 3974 C CA . LYS B 1 158 ? 23.047 -11.406 -11.086 1 91.12 158 LYS B CA 1
ATOM 3975 C C . LYS B 1 158 ? 22.844 -12.211 -12.367 1 91.12 158 LYS B C 1
ATOM 3977 O O . LYS B 1 158 ? 22.031 -11.844 -13.219 1 91.12 158 LYS B O 1
ATOM 3982 N N . ASP B 1 159 ? 23.531 -13.32 -12.477 1 92.12 159 ASP B N 1
ATOM 3983 C CA . ASP B 1 159 ? 23.484 -14.07 -13.734 1 92.12 159 ASP B CA 1
ATOM 3984 C C . ASP B 1 159 ? 22.406 -15.156 -13.68 1 92.12 159 ASP B C 1
ATOM 3986 O O . ASP B 1 159 ? 22.172 -15.852 -14.672 1 92.12 159 ASP B O 1
ATOM 3990 N N . TYR B 1 160 ? 21.781 -15.266 -12.617 1 89.94 160 TYR B N 1
ATOM 3991 C CA . TYR B 1 160 ? 20.703 -16.234 -12.492 1 89.94 160 TYR B CA 1
ATOM 3992 C C . TYR B 1 160 ? 19.5 -15.844 -13.352 1 89.94 160 TYR B C 1
ATOM 3994 O O . TYR B 1 160 ? 19.188 -14.664 -13.477 1 89.94 160 TYR B O 1
ATOM 4002 N N . TRP B 1 161 ? 18.781 -16.812 -13.875 1 88.88 161 TRP B N 1
ATOM 4003 C CA . TRP B 1 161 ? 17.781 -16.594 -14.922 1 88.88 161 TRP B CA 1
ATOM 4004 C C . TRP B 1 161 ? 16.625 -15.766 -14.406 1 88.88 161 TRP B C 1
ATOM 4006 O O . TRP B 1 161 ? 15.906 -15.125 -15.18 1 88.88 161 TRP B O 1
ATOM 4016 N N . TYR B 1 162 ? 16.391 -15.695 -13.125 1 89.44 162 TYR B N 1
ATOM 4017 C CA . TYR B 1 162 ? 15.289 -14.945 -12.523 1 89.44 162 TYR B CA 1
ATOM 4018 C C . TYR B 1 162 ? 15.414 -13.461 -12.836 1 89.44 162 TYR B C 1
ATOM 4020 O O . TYR B 1 162 ? 14.398 -12.758 -12.961 1 89.44 162 TYR B O 1
ATOM 4028 N N . TRP B 1 163 ? 16.641 -13.047 -12.961 1 93.62 163 TRP B N 1
ATOM 4029 C CA . TRP B 1 163 ? 16.875 -11.625 -13.164 1 93.62 163 TRP B CA 1
ATOM 4030 C C . TRP B 1 163 ? 16.656 -11.234 -14.625 1 93.62 163 TRP B C 1
ATOM 4032 O O . TRP B 1 163 ? 16.562 -10.047 -14.945 1 93.62 163 TRP B O 1
ATOM 4042 N N . ASP B 1 164 ? 16.562 -12.234 -15.508 1 95.62 164 ASP B N 1
ATOM 4043 C CA . ASP B 1 164 ? 16.281 -12.016 -16.922 1 95.62 164 ASP B CA 1
ATOM 4044 C C . ASP B 1 164 ? 14.773 -12.055 -17.188 1 95.62 164 ASP B C 1
ATOM 4046 O O . ASP B 1 164 ? 14.164 -13.125 -17.203 1 95.62 164 ASP B O 1
ATOM 4050 N N . GLU B 1 165 ? 14.195 -10.914 -17.469 1 94.62 165 GLU B N 1
ATOM 4051 C CA . GLU B 1 165 ? 12.75 -10.82 -17.656 1 94.62 165 GLU B CA 1
ATOM 4052 C C . GLU B 1 165 ? 12.289 -11.641 -18.844 1 94.62 165 GLU B C 1
ATOM 4054 O O . GLU B 1 165 ? 11.125 -12.055 -18.922 1 94.62 165 GLU B O 1
ATOM 4059 N N . ARG B 1 166 ? 13.203 -11.938 -19.797 1 95.12 166 ARG B N 1
ATOM 4060 C CA . ARG B 1 166 ? 12.859 -12.742 -20.969 1 95.12 166 ARG B CA 1
ATOM 4061 C C . ARG B 1 166 ? 12.688 -14.211 -20.578 1 95.12 166 ARG B C 1
ATOM 4063 O O . ARG B 1 166 ? 12.164 -15.008 -21.359 1 95.12 166 ARG B O 1
ATOM 4070 N N . LYS B 1 167 ? 12.992 -14.477 -19.359 1 96 167 LYS B N 1
ATOM 4071 C CA . LYS B 1 167 ? 12.891 -15.859 -18.891 1 96 167 LYS B CA 1
ATOM 4072 C C . LYS B 1 167 ? 11.898 -15.969 -17.734 1 96 167 LYS B C 1
ATOM 4074 O O . LYS B 1 167 ? 11.07 -16.875 -17.719 1 96 167 LYS B O 1
ATOM 4079 N N . SER B 1 168 ? 11.938 -15.062 -16.812 1 94.75 168 SER B N 1
ATOM 4080 C CA . SER B 1 168 ? 11.148 -15.172 -15.602 1 94.75 168 SER B CA 1
ATOM 4081 C C . SER B 1 168 ? 9.891 -14.312 -15.672 1 94.75 168 SER B C 1
ATOM 4083 O O . SER B 1 168 ? 8.945 -14.508 -14.906 1 94.75 168 SER B O 1
ATOM 4085 N N . GLY B 1 169 ? 9.891 -13.305 -16.578 1 96.44 169 GLY B N 1
ATOM 4086 C CA . GLY B 1 169 ? 8.836 -12.305 -16.594 1 96.44 169 GLY B CA 1
ATOM 4087 C C . GLY B 1 169 ? 9.039 -11.203 -15.57 1 96.44 169 GLY B C 1
ATOM 4088 O O . GLY B 1 169 ? 8.305 -10.219 -15.555 1 96.44 169 GLY B O 1
ATOM 4089 N N . GLY B 1 170 ? 10.125 -11.344 -14.734 1 96.88 170 GLY B N 1
ATOM 4090 C CA . GLY B 1 170 ? 10.391 -10.359 -13.695 1 96.88 170 GLY B CA 1
ATOM 4091 C C . GLY B 1 170 ? 9.531 -10.555 -12.461 1 96.88 170 GLY B C 1
ATOM 4092 O O . GLY B 1 170 ? 8.633 -11.391 -12.453 1 96.88 170 GLY B O 1
ATOM 4093 N N . VAL B 1 171 ? 9.773 -9.727 -11.453 1 96.75 171 VAL B N 1
ATOM 4094 C CA . VAL B 1 171 ? 9.109 -9.859 -10.164 1 96.75 171 VAL B CA 1
ATOM 4095 C C . VAL B 1 171 ? 7.609 -9.648 -10.32 1 96.75 171 VAL B C 1
ATOM 4097 O O . VAL B 1 171 ? 6.805 -10.273 -9.633 1 96.75 171 VAL B O 1
ATOM 4100 N N . ALA B 1 172 ? 7.215 -8.805 -11.242 1 97.69 172 ALA B N 1
ATOM 4101 C CA . ALA B 1 172 ? 5.809 -8.484 -11.484 1 97.69 172 ALA B CA 1
ATOM 4102 C C . ALA B 1 172 ? 5.043 -9.711 -11.969 1 97.69 172 ALA B C 1
ATOM 4104 O O . ALA B 1 172 ? 3.844 -9.844 -11.703 1 97.69 172 ALA B O 1
ATOM 4105 N N . VAL B 1 173 ? 5.738 -10.57 -12.656 1 97.81 173 VAL B N 1
ATOM 4106 C CA . VAL B 1 173 ? 5.09 -11.773 -13.172 1 97.81 173 VAL B CA 1
ATOM 4107 C C . VAL B 1 173 ? 5.328 -12.938 -12.211 1 97.81 173 VAL B C 1
ATOM 4109 O O . VAL B 1 173 ? 4.379 -13.578 -11.75 1 97.81 173 VAL B O 1
ATOM 4112 N N . ASP B 1 174 ? 6.523 -13.125 -11.852 1 94.81 174 ASP B N 1
ATOM 4113 C CA . ASP B 1 174 ? 6.883 -14.289 -11.047 1 94.81 174 ASP B CA 1
ATOM 4114 C C . ASP B 1 174 ? 6.145 -14.281 -9.711 1 94.81 174 ASP B C 1
ATOM 4116 O O . ASP B 1 174 ? 5.508 -15.273 -9.344 1 94.81 174 ASP B O 1
ATOM 4120 N N . LEU B 1 175 ? 6.242 -13.195 -9 1 93.88 175 LEU B N 1
ATOM 4121 C CA . LEU B 1 175 ? 5.555 -13.078 -7.719 1 93.88 175 LEU B CA 1
ATOM 4122 C C . LEU B 1 175 ? 4.191 -12.414 -7.891 1 93.88 175 LEU B C 1
ATOM 4124 O O . LEU B 1 175 ? 3.258 -12.703 -7.137 1 93.88 175 LEU B O 1
ATOM 4128 N N . GLY B 1 176 ? 4.137 -11.555 -8.836 1 97.62 176 GLY B N 1
ATOM 4129 C CA . GLY B 1 176 ? 2.957 -10.727 -9.016 1 97.62 176 GLY B CA 1
ATOM 4130 C C . GLY B 1 176 ? 1.7 -11.523 -9.297 1 97.62 176 GLY B C 1
ATOM 4131 O O . GLY B 1 176 ? 0.615 -11.172 -8.828 1 97.62 176 GLY B O 1
ATOM 4132 N N . VAL B 1 177 ? 1.836 -12.602 -9.992 1 98.19 177 VAL B N 1
ATOM 4133 C CA . VAL B 1 177 ? 0.657 -13.352 -10.406 1 98.19 177 VAL B CA 1
ATOM 4134 C C . VAL B 1 177 ? -0.011 -13.977 -9.18 1 98.19 177 VAL B C 1
ATOM 4136 O O . VAL B 1 177 ? -1.222 -14.211 -9.18 1 98.19 177 VAL B O 1
ATOM 4139 N N . HIS B 1 178 ? 0.774 -14.266 -8.125 1 96.56 178 HIS B N 1
ATOM 4140 C CA . HIS B 1 178 ? 0.175 -14.727 -6.871 1 96.56 178 HIS B CA 1
ATOM 4141 C C . HIS B 1 178 ? -0.786 -13.688 -6.309 1 96.56 178 HIS B C 1
ATOM 4143 O O . HIS B 1 178 ? -1.893 -14.023 -5.879 1 96.56 178 HIS B O 1
ATOM 4149 N N . VAL B 1 179 ? -0.398 -12.453 -6.398 1 98 179 VAL B N 1
ATOM 4150 C CA . VAL B 1 179 ? -1.145 -11.383 -5.742 1 98 179 VAL B CA 1
ATOM 4151 C C . VAL B 1 179 ? -2.297 -10.938 -6.637 1 98 179 VAL B C 1
ATOM 4153 O O . VAL B 1 179 ? -3.398 -10.664 -6.152 1 98 179 VAL B O 1
ATOM 4156 N N . THR B 1 180 ? -1.996 -10.867 -7.953 1 98.75 180 THR B N 1
ATOM 4157 C CA . THR B 1 180 ? -3.066 -10.477 -8.859 1 98.75 180 THR B CA 1
ATOM 4158 C C . THR B 1 180 ? -4.184 -11.516 -8.859 1 98.75 180 THR B C 1
ATOM 4160 O O . THR B 1 180 ? -5.363 -11.164 -8.883 1 98.75 180 THR B O 1
ATOM 4163 N N . ASP B 1 181 ? -3.818 -12.797 -8.805 1 98.62 181 ASP B N 1
ATOM 4164 C CA . ASP B 1 181 ? -4.824 -13.844 -8.68 1 98.62 181 ASP B CA 1
ATOM 4165 C C . ASP B 1 181 ? -5.578 -13.727 -7.352 1 98.62 181 ASP B C 1
ATOM 4167 O O . ASP B 1 181 ? -6.801 -13.859 -7.312 1 98.62 181 ASP B O 1
ATOM 4171 N N . PHE B 1 182 ? -4.852 -13.492 -6.316 1 97.81 182 PHE B N 1
ATOM 4172 C CA . PHE B 1 182 ? -5.418 -13.344 -4.98 1 97.81 182 PHE B CA 1
ATOM 4173 C C . PHE B 1 182 ? -6.465 -12.242 -4.953 1 97.81 182 PHE B C 1
ATOM 4175 O O . PHE B 1 182 ? -7.578 -12.445 -4.461 1 97.81 182 PHE B O 1
ATOM 4182 N N . LEU B 1 183 ? -6.117 -11.117 -5.453 1 98.69 183 LEU B N 1
ATOM 4183 C CA . LEU B 1 183 ? -7.008 -9.961 -5.43 1 98.69 183 LEU B CA 1
ATOM 4184 C C . LEU B 1 183 ? -8.281 -10.234 -6.223 1 98.69 183 LEU B C 1
ATOM 4186 O O . LEU B 1 183 ? -9.383 -9.938 -5.758 1 98.69 183 LEU B O 1
ATOM 4190 N N . ARG B 1 184 ? -8.125 -10.789 -7.41 1 98.62 184 ARG B N 1
ATOM 4191 C CA . ARG B 1 184 ? -9.289 -11.125 -8.219 1 98.62 184 ARG B CA 1
ATOM 4192 C C . ARG B 1 184 ? -10.18 -12.133 -7.496 1 98.62 184 ARG B C 1
ATOM 4194 O O . ARG B 1 184 ? -11.406 -12 -7.492 1 98.62 184 ARG B O 1
ATOM 4201 N N . TRP B 1 185 ? -9.562 -13.125 -6.875 1 98.38 185 TRP B N 1
ATOM 4202 C CA . TRP B 1 185 ? -10.25 -14.18 -6.141 1 98.38 185 TRP B CA 1
ATOM 4203 C C . TRP B 1 185 ? -11.031 -13.602 -4.965 1 98.38 185 TRP B C 1
ATOM 4205 O O . TRP B 1 185 ? -12.203 -13.945 -4.758 1 98.38 185 TRP B O 1
ATOM 4215 N N . PHE B 1 186 ? -10.445 -12.672 -4.246 1 97.5 186 PHE B N 1
ATOM 4216 C CA . PHE B 1 186 ? -11.055 -12.109 -3.049 1 97.5 186 PHE B CA 1
ATOM 4217 C C . PHE B 1 186 ? -12.156 -11.125 -3.418 1 97.5 186 PHE B C 1
ATOM 4219 O O . PHE B 1 186 ? -13.195 -11.062 -2.752 1 97.5 186 PHE B O 1
ATOM 4226 N N . PHE B 1 187 ? -11.914 -10.367 -4.457 1 98 187 PHE B N 1
ATOM 4227 C CA . PHE B 1 187 ? -12.906 -9.383 -4.879 1 98 187 PHE B CA 1
ATOM 4228 C C . PHE B 1 187 ? -14.062 -10.055 -5.613 1 98 187 PHE B C 1
ATOM 4230 O O . PHE B 1 187 ? -15.164 -9.508 -5.684 1 98 187 PHE B O 1
ATOM 4237 N N . GLU B 1 188 ? -13.781 -11.25 -6.199 1 97.12 188 GLU B N 1
ATOM 4238 C CA . GLU B 1 188 ? -14.727 -11.859 -7.125 1 97.12 188 GLU B CA 1
ATOM 4239 C C . GLU B 1 188 ? -15.195 -10.859 -8.18 1 97.12 188 GLU B C 1
ATOM 4241 O O . GLU B 1 188 ? -16.391 -10.688 -8.398 1 97.12 188 GLU B O 1
ATOM 4246 N N . SER B 1 189 ? -14.297 -10.18 -8.773 1 97.62 189 SER B N 1
ATOM 4247 C CA . SER B 1 189 ? -14.523 -9.109 -9.734 1 97.62 189 SER B CA 1
ATOM 4248 C C . SER B 1 189 ? -13.422 -9.078 -10.789 1 97.62 189 SER B C 1
ATOM 4250 O O . SER B 1 189 ? -12.305 -9.523 -10.539 1 97.62 189 SER B O 1
ATOM 4252 N N . GLU B 1 190 ? -13.75 -8.562 -11.961 1 98.56 190 GLU B N 1
ATOM 4253 C CA . GLU B 1 190 ? -12.789 -8.508 -13.055 1 98.56 190 GLU B CA 1
ATOM 4254 C C . GLU B 1 190 ? -11.992 -7.203 -13.016 1 98.56 190 GLU B C 1
ATOM 4256 O O . GLU B 1 190 ? -12.523 -6.156 -12.641 1 98.56 190 GLU B O 1
ATOM 4261 N N . PRO B 1 191 ? -10.719 -7.273 -13.352 1 98.75 191 PRO B N 1
ATOM 4262 C CA . PRO B 1 191 ? -9.883 -6.07 -13.367 1 98.75 191 PRO B CA 1
ATOM 4263 C C . PRO B 1 191 ? -10.219 -5.133 -14.523 1 98.75 191 PRO B C 1
ATOM 4265 O O . PRO B 1 191 ? -10.586 -5.59 -15.609 1 98.75 191 PRO B O 1
ATOM 4268 N N . LEU B 1 192 ? -10.078 -3.848 -14.328 1 98.62 192 LEU B N 1
ATOM 4269 C CA . LEU B 1 192 ? -10.391 -2.842 -15.336 1 98.62 192 LEU B CA 1
ATOM 4270 C C . LEU B 1 192 ? -9.125 -2.141 -15.82 1 98.62 192 LEU B C 1
ATOM 4272 O O . LEU B 1 192 ? -8.891 -2.045 -17.031 1 98.62 192 LEU B O 1
ATOM 4276 N N . SER B 1 193 ? -8.305 -1.625 -14.922 1 98.69 193 SER B N 1
ATOM 4277 C CA . SER B 1 193 ? -7.09 -0.88 -15.242 1 98.69 193 SER B CA 1
ATOM 4278 C C . SER B 1 193 ? -6.047 -1.017 -14.141 1 98.69 193 SER B C 1
ATOM 4280 O O . SER B 1 193 ? -6.348 -1.518 -13.055 1 98.69 193 SER B O 1
ATOM 4282 N N . VAL B 1 194 ? -4.812 -0.656 -14.516 1 98.81 194 VAL B N 1
ATOM 4283 C CA . VAL B 1 194 ? -3.727 -0.771 -13.547 1 98.81 194 VAL B CA 1
ATOM 4284 C C . VAL B 1 194 ? -2.752 0.392 -13.727 1 98.81 194 VAL B C 1
ATOM 4286 O O . VAL B 1 194 ? -2.482 0.816 -14.852 1 98.81 194 VAL B O 1
ATOM 4289 N N . TYR B 1 195 ? -2.344 0.996 -12.68 1 98.88 195 TYR B N 1
ATOM 4290 C CA . TYR B 1 195 ? -1.167 1.852 -12.586 1 98.88 195 TYR B CA 1
ATOM 4291 C C . TYR B 1 195 ? -0.09 1.203 -11.727 1 98.88 195 TYR B C 1
ATOM 4293 O O . TYR B 1 195 ? -0.374 0.716 -10.625 1 98.88 195 TYR B O 1
ATOM 4301 N N . ALA B 1 196 ? 1.117 1.166 -12.242 1 98.81 196 ALA B N 1
ATOM 4302 C CA . ALA B 1 196 ? 2.154 0.438 -11.516 1 98.81 196 ALA B CA 1
ATOM 4303 C C . ALA B 1 196 ? 3.482 1.189 -11.562 1 98.81 196 ALA B C 1
ATOM 4305 O O . ALA B 1 196 ? 3.715 2.002 -12.461 1 98.81 196 ALA B O 1
ATOM 4306 N N . VAL B 1 197 ? 4.277 0.943 -10.523 1 98.12 197 VAL B N 1
ATOM 4307 C CA . VAL B 1 197 ? 5.621 1.501 -10.43 1 98.12 197 VAL B CA 1
ATOM 4308 C C . VAL B 1 197 ? 6.609 0.403 -10.039 1 98.12 197 VAL B C 1
ATOM 4310 O O . VAL B 1 197 ? 6.297 -0.461 -9.219 1 98.12 197 VAL B O 1
ATOM 4313 N N . GLY B 1 198 ? 7.738 0.389 -10.711 1 97.44 198 GLY B N 1
ATOM 4314 C CA . GLY B 1 198 ? 8.805 -0.55 -10.406 1 97.44 198 GLY B CA 1
ATOM 4315 C C . GLY B 1 198 ? 10.094 0.129 -9.984 1 97.44 198 GLY B C 1
ATOM 4316 O O . GLY B 1 198 ? 10.352 1.273 -10.367 1 97.44 198 GLY B O 1
ATOM 4317 N N . LYS B 1 199 ? 10.805 -0.636 -9.109 1 96.81 199 LYS B N 1
ATOM 4318 C CA . LYS B 1 199 ? 12.117 -0.172 -8.68 1 96.81 199 LYS B CA 1
ATOM 4319 C C . LYS B 1 199 ? 13.18 -1.247 -8.898 1 96.81 199 LYS B C 1
ATOM 4321 O O . LYS B 1 199 ? 12.867 -2.441 -8.898 1 96.81 199 LYS B O 1
ATOM 4326 N N . SER B 1 200 ? 14.367 -0.732 -9.211 1 96.19 200 SER B N 1
ATOM 4327 C CA . SER B 1 200 ? 15.562 -1.57 -9.219 1 96.19 200 SER B CA 1
ATOM 4328 C C . SER B 1 200 ? 16.453 -1.262 -8.023 1 96.19 200 SER B C 1
ATOM 4330 O O . SER B 1 200 ? 17.359 -0.431 -8.117 1 96.19 200 SER B O 1
ATOM 4332 N N . ILE B 1 201 ? 16.219 -2.004 -6.961 1 94.19 201 ILE B N 1
ATOM 4333 C CA . ILE B 1 201 ? 16.859 -1.662 -5.691 1 94.19 201 ILE B CA 1
ATOM 4334 C C . ILE B 1 201 ? 18.203 -2.373 -5.586 1 94.19 201 ILE B C 1
ATOM 4336 O O . ILE B 1 201 ? 19.234 -1.731 -5.383 1 94.19 201 ILE B O 1
ATOM 4340 N N . LYS B 1 202 ? 18.203 -3.623 -5.785 1 91.5 202 LYS B N 1
ATOM 4341 C CA . LYS B 1 202 ? 19.406 -4.43 -5.664 1 91.5 202 LYS B CA 1
ATOM 4342 C C . LYS B 1 202 ? 20.328 -4.223 -6.859 1 91.5 202 LYS B C 1
ATOM 4344 O O . LYS B 1 202 ? 19.875 -3.928 -7.965 1 91.5 202 LYS B O 1
ATOM 4349 N N . ALA B 1 203 ? 21.594 -4.48 -6.621 1 93.5 203 ALA B N 1
ATOM 4350 C CA . ALA B 1 203 ? 22.578 -4.379 -7.691 1 93.5 203 ALA B CA 1
ATOM 4351 C C . ALA B 1 203 ? 22.297 -5.387 -8.805 1 93.5 203 ALA B C 1
ATOM 4353 O O . ALA B 1 203 ? 22.5 -5.094 -9.984 1 93.5 203 ALA B O 1
ATOM 4354 N N . GLU B 1 204 ? 21.828 -6.527 -8.445 1 93.94 204 GLU B N 1
ATOM 4355 C CA . GLU B 1 204 ? 21.5 -7.574 -9.406 1 93.94 204 GLU B CA 1
ATOM 4356 C C . GLU B 1 204 ? 20.391 -7.121 -10.359 1 93.94 204 GLU B C 1
ATOM 4358 O O . GLU B 1 204 ? 20.469 -7.375 -11.562 1 93.94 204 GLU B O 1
ATOM 4363 N N . ALA B 1 205 ? 19.422 -6.461 -9.812 1 95.88 205 ALA B N 1
ATOM 4364 C CA . ALA B 1 205 ? 18.312 -5.957 -10.625 1 95.88 205 ALA B CA 1
ATOM 4365 C C . ALA B 1 205 ? 18.797 -4.855 -11.57 1 95.88 205 ALA B C 1
ATOM 4367 O O . ALA B 1 205 ? 18.438 -4.855 -12.758 1 95.88 205 ALA B O 1
ATOM 4368 N N . ARG B 1 206 ? 19.562 -3.982 -11.062 1 95.06 206 ARG B N 1
ATOM 4369 C CA . ARG B 1 206 ? 20.094 -2.889 -11.875 1 95.06 206 ARG B CA 1
ATOM 4370 C C . ARG B 1 206 ? 20.953 -3.42 -13.023 1 95.06 206 ARG B C 1
ATOM 4372 O O . ARG B 1 206 ? 20.844 -2.943 -14.156 1 95.06 206 ARG B O 1
ATOM 4379 N N . ALA B 1 207 ? 21.719 -4.391 -12.711 1 95.94 207 ALA B N 1
ATOM 4380 C CA . ALA B 1 207 ? 22.625 -4.961 -13.703 1 95.94 207 ALA B CA 1
ATOM 4381 C C . ALA B 1 207 ? 21.844 -5.602 -14.852 1 95.94 207 ALA B C 1
ATOM 4383 O O . ALA B 1 207 ? 22.359 -5.715 -15.969 1 95.94 207 ALA B O 1
ATOM 4384 N N . ASN B 1 208 ? 20.656 -6.031 -14.609 1 96.56 208 ASN B N 1
ATOM 4385 C CA . ASN B 1 208 ? 19.859 -6.738 -15.609 1 96.56 208 ASN B CA 1
ATOM 4386 C C . ASN B 1 208 ? 18.703 -5.875 -16.125 1 96.56 208 ASN B C 1
ATOM 4388 O O . ASN B 1 208 ? 17.812 -6.367 -16.812 1 96.56 208 ASN B O 1
ATOM 4392 N N . ASP B 1 209 ? 18.656 -4.641 -15.734 1 95.56 209 ASP B N 1
ATOM 4393 C CA . ASP B 1 209 ? 17.641 -3.676 -16.156 1 95.56 209 ASP B CA 1
ATOM 4394 C C . ASP B 1 209 ? 16.234 -4.215 -15.906 1 95.56 209 ASP B C 1
ATOM 4396 O O . ASP B 1 209 ? 15.406 -4.242 -16.812 1 95.56 209 ASP B O 1
ATOM 4400 N N . THR B 1 210 ? 16.031 -4.789 -14.695 1 96.69 210 THR B N 1
ATOM 4401 C CA . THR B 1 210 ? 14.734 -5.32 -14.289 1 96.69 210 THR B CA 1
ATOM 4402 C C . THR B 1 210 ? 14.305 -4.734 -12.953 1 96.69 210 THR B C 1
ATOM 4404 O O . THR B 1 210 ? 15.07 -4.027 -12.305 1 96.69 210 THR B O 1
ATOM 4407 N N . PHE B 1 211 ? 13.062 -4.918 -12.656 1 97.25 211 PHE B N 1
ATOM 4408 C CA . PHE B 1 211 ? 12.547 -4.48 -11.367 1 97.25 211 PHE B CA 1
ATOM 4409 C C . PHE B 1 211 ? 12.688 -5.586 -10.328 1 97.25 211 PHE B C 1
ATOM 4411 O O . PHE B 1 211 ? 12.633 -6.77 -10.664 1 97.25 211 PHE B O 1
ATOM 4418 N N . ASP B 1 212 ? 12.922 -5.191 -9.07 1 96.56 212 ASP B N 1
ATOM 4419 C CA . ASP B 1 212 ? 12.906 -6.168 -7.992 1 96.56 212 ASP B CA 1
ATOM 4420 C C . ASP B 1 212 ? 11.984 -5.723 -6.859 1 96.56 212 ASP B C 1
ATOM 4422 O O . ASP B 1 212 ? 11.859 -6.41 -5.844 1 96.56 212 ASP B O 1
ATOM 4426 N N . HIS B 1 213 ? 11.414 -4.605 -7.008 1 96.62 213 HIS B N 1
ATOM 4427 C CA . HIS B 1 213 ? 10.32 -4.102 -6.18 1 96.62 213 HIS B CA 1
ATOM 4428 C C . HIS B 1 213 ? 9.227 -3.477 -7.035 1 96.62 213 HIS B C 1
ATOM 4430 O O . HIS B 1 213 ? 9.5 -2.586 -7.848 1 96.62 213 HIS B O 1
ATOM 4436 N N . PHE B 1 214 ? 8.023 -3.936 -6.848 1 98.06 214 PHE B N 1
ATOM 4437 C CA . PHE B 1 214 ? 6.969 -3.605 -7.797 1 98.06 214 PHE B CA 1
ATOM 4438 C C . PHE B 1 214 ? 5.633 -3.43 -7.082 1 98.06 214 PHE B C 1
ATOM 4440 O O . PHE B 1 214 ? 5.242 -4.27 -6.273 1 98.06 214 PHE B O 1
ATOM 4447 N N . VAL B 1 215 ? 4.961 -2.258 -7.336 1 98.38 215 VAL B N 1
ATOM 4448 C CA . VAL B 1 215 ? 3.664 -1.977 -6.727 1 98.38 215 VAL B CA 1
ATOM 4449 C C . VAL B 1 215 ? 2.629 -1.705 -7.82 1 98.38 215 VAL B C 1
ATOM 4451 O O . VAL B 1 215 ? 2.891 -0.946 -8.758 1 98.38 215 VAL B O 1
ATOM 4454 N N . MET B 1 216 ? 1.493 -2.371 -7.66 1 98.75 216 MET B N 1
ATOM 4455 C CA . MET B 1 216 ? 0.378 -2.215 -8.594 1 98.75 216 MET B CA 1
ATOM 4456 C C . MET B 1 216 ? -0.859 -1.686 -7.871 1 98.75 216 MET B C 1
ATOM 4458 O O . MET B 1 216 ? -1.222 -2.182 -6.805 1 98.75 216 MET B O 1
ATOM 4462 N N . MET B 1 217 ? -1.411 -0.653 -8.367 1 98.69 217 MET B N 1
ATOM 4463 C CA . MET B 1 217 ? -2.766 -0.25 -8 1 98.69 217 MET B CA 1
ATOM 4464 C C . MET B 1 217 ? -3.766 -0.646 -9.078 1 98.69 217 MET B C 1
ATOM 4466 O O . MET B 1 217 ? -3.783 -0.058 -10.164 1 98.69 217 MET B O 1
ATOM 4470 N N . ILE B 1 218 ? -4.598 -1.6 -8.75 1 98.88 218 ILE B N 1
ATOM 4471 C CA . ILE B 1 218 ? -5.465 -2.225 -9.742 1 98.88 218 ILE B CA 1
ATOM 4472 C C . ILE B 1 218 ? -6.922 -1.859 -9.461 1 98.88 218 ILE B C 1
ATOM 4474 O O . ILE B 1 218 ? -7.398 -2.01 -8.328 1 98.88 218 ILE B O 1
ATOM 4478 N N . SER B 1 219 ? -7.609 -1.348 -10.477 1 98.5 219 SER B N 1
ATOM 4479 C CA . SER B 1 219 ? -9.039 -1.086 -10.391 1 98.5 219 SER B CA 1
ATOM 4480 C C . SER B 1 219 ? -9.852 -2.293 -10.844 1 98.5 219 SER B C 1
ATOM 4482 O O . SER B 1 219 ? -9.57 -2.881 -11.891 1 98.5 219 SER B O 1
ATOM 4484 N N . PHE B 1 220 ? -10.758 -2.697 -10.023 1 98.69 220 PHE B N 1
ATOM 4485 C CA . PHE B 1 220 ? -11.695 -3.768 -10.344 1 98.69 220 PHE B CA 1
ATOM 4486 C C . PHE B 1 220 ? -13.109 -3.221 -10.508 1 98.69 220 PHE B C 1
ATOM 4488 O O . PHE B 1 220 ? -13.391 -2.088 -10.109 1 98.69 220 PHE B O 1
ATOM 4495 N N . GLU B 1 221 ? -13.984 -4.004 -11.125 1 97.81 221 GLU B N 1
ATOM 4496 C CA . GLU B 1 221 ? -15.391 -3.633 -11.234 1 97.81 221 GLU B CA 1
ATOM 4497 C C . GLU B 1 221 ? -16 -3.379 -9.859 1 97.81 221 GLU B C 1
ATOM 4499 O O . GLU B 1 221 ? -15.578 -3.977 -8.867 1 97.81 221 GLU B O 1
ATOM 4504 N N . GLY B 1 222 ? -16.969 -2.463 -9.844 1 95.5 222 GLY B N 1
ATOM 4505 C CA . GLY B 1 222 ? -17.656 -2.166 -8.594 1 95.5 222 GLY B CA 1
ATOM 4506 C C . GLY B 1 222 ? -16.875 -1.237 -7.688 1 95.5 222 GLY B C 1
ATOM 4507 O O . GLY B 1 222 ? -16.938 -1.358 -6.461 1 95.5 222 GLY B O 1
ATOM 4508 N N . GLU B 1 223 ? -16.047 -0.455 -8.227 1 94.25 223 GLU B N 1
ATOM 4509 C CA . GLU B 1 223 ? -15.25 0.548 -7.523 1 94.25 223 GLU B CA 1
ATOM 4510 C C . GLU B 1 223 ? -14.328 -0.099 -6.488 1 94.25 223 GLU B C 1
ATOM 4512 O O . GLU B 1 223 ? -14.133 0.441 -5.398 1 94.25 223 GLU B O 1
ATOM 4517 N N . LYS B 1 224 ? -13.875 -1.269 -6.805 1 97.81 224 LYS B N 1
ATOM 4518 C CA . LYS B 1 224 ? -12.938 -1.989 -5.941 1 97.81 224 LYS B CA 1
ATOM 4519 C C . LYS B 1 224 ? -11.492 -1.73 -6.359 1 97.81 224 LYS B C 1
ATOM 4521 O O . LYS B 1 224 ? -11.203 -1.573 -7.547 1 97.81 224 LYS B O 1
ATOM 4526 N N . THR B 1 225 ? -10.648 -1.602 -5.34 1 98.44 225 THR B N 1
ATOM 4527 C CA . THR B 1 225 ? -9.242 -1.342 -5.633 1 98.44 225 THR B CA 1
ATOM 4528 C C . THR B 1 225 ? -8.344 -2.322 -4.883 1 98.44 225 THR B C 1
ATOM 4530 O O . THR B 1 225 ? -8.516 -2.529 -3.68 1 98.44 225 THR B O 1
ATOM 4533 N N . GLY B 1 226 ? -7.473 -2.93 -5.629 1 98.56 226 GLY B N 1
ATOM 4534 C CA . GLY B 1 226 ? -6.43 -3.756 -5.039 1 98.56 226 GLY B CA 1
ATOM 4535 C C . GLY B 1 226 ? -5.043 -3.164 -5.184 1 98.56 226 GLY B C 1
ATOM 4536 O O . GLY B 1 226 ? -4.684 -2.666 -6.254 1 98.56 226 GLY B O 1
ATOM 4537 N N . ILE B 1 227 ? -4.293 -3.166 -4.102 1 98.19 227 ILE B N 1
ATOM 4538 C CA . ILE B 1 227 ? -2.881 -2.803 -4.145 1 98.19 227 ILE B CA 1
ATOM 4539 C C . ILE B 1 227 ? -2.021 -4.055 -3.984 1 98.19 227 ILE B C 1
ATOM 4541 O O . ILE B 1 227 ? -2.098 -4.742 -2.963 1 98.19 227 ILE B O 1
ATOM 4545 N N . ALA B 1 228 ? -1.269 -4.312 -4.977 1 98.44 228 ALA B N 1
ATOM 4546 C CA . ALA B 1 228 ? -0.333 -5.438 -4.949 1 98.44 228 ALA B CA 1
ATOM 4547 C C . ALA B 1 228 ? 1.104 -4.949 -4.781 1 98.44 228 ALA B C 1
ATOM 4549 O O . ALA B 1 228 ? 1.581 -4.125 -5.562 1 98.44 228 ALA B O 1
ATOM 4550 N N . GLU B 1 229 ? 1.753 -5.441 -3.756 1 96.81 229 GLU B N 1
ATOM 4551 C CA . GLU B 1 229 ? 3.166 -5.148 -3.541 1 96.81 229 GLU B CA 1
ATOM 4552 C C . GLU B 1 229 ? 3.998 -6.43 -3.525 1 96.81 229 GLU B C 1
ATOM 4554 O O . GLU B 1 229 ? 3.764 -7.316 -2.703 1 96.81 229 GLU B O 1
ATOM 4559 N N . VAL B 1 230 ? 4.914 -6.496 -4.469 1 96.44 230 VAL B N 1
ATOM 4560 C CA . VAL B 1 230 ? 5.789 -7.664 -4.539 1 96.44 230 VAL B CA 1
ATOM 4561 C C . VAL B 1 230 ? 7.246 -7.215 -4.582 1 96.44 230 VAL B C 1
ATOM 4563 O O . VAL B 1 230 ? 7.566 -6.176 -5.168 1 96.44 230 VAL B O 1
ATOM 4566 N N . SER B 1 231 ? 8.125 -8.07 -3.893 1 94.31 231 SER B N 1
ATOM 4567 C CA . SER B 1 231 ? 9.516 -7.625 -3.836 1 94.31 231 SER B CA 1
ATOM 4568 C C . SER B 1 231 ? 10.469 -8.805 -3.73 1 94.31 231 SER B C 1
ATOM 4570 O O . SER B 1 231 ? 10.18 -9.789 -3.047 1 94.31 231 SER B O 1
ATOM 4572 N N . TRP B 1 232 ? 11.578 -8.719 -4.496 1 90.75 232 TRP B N 1
ATOM 4573 C CA . TRP B 1 232 ? 12.742 -9.578 -4.34 1 90.75 232 TRP B CA 1
ATOM 4574 C C . TRP B 1 232 ? 13.844 -8.875 -3.551 1 90.75 232 TRP B C 1
ATOM 4576 O O . TRP B 1 232 ? 14.945 -9.406 -3.396 1 90.75 232 TRP B O 1
ATOM 4586 N N . ALA B 1 233 ? 13.516 -7.68 -3.059 1 89.5 233 ALA B N 1
ATOM 4587 C CA . ALA B 1 233 ? 14.57 -6.828 -2.527 1 89.5 233 ALA B CA 1
ATOM 4588 C C . ALA B 1 233 ? 14.5 -6.742 -1.006 1 89.5 233 ALA B C 1
ATOM 4590 O O . ALA B 1 233 ? 15.344 -6.105 -0.371 1 89.5 233 ALA B O 1
ATOM 4591 N N . TYR B 1 234 ? 13.461 -7.297 -0.417 1 80.5 234 TYR B N 1
ATOM 4592 C CA . TYR B 1 234 ? 13.266 -7.125 1.018 1 80.5 234 TYR B CA 1
ATOM 4593 C C . TYR B 1 234 ? 14.367 -7.824 1.809 1 80.5 234 TYR B C 1
ATOM 4595 O O . TYR B 1 234 ? 14.594 -9.023 1.638 1 80.5 234 TYR B O 1
ATOM 4603 N N . PRO B 1 235 ? 15.062 -6.93 2.596 1 70.38 235 PRO B N 1
ATOM 4604 C CA . PRO B 1 235 ? 16.125 -7.555 3.393 1 70.38 235 PRO B CA 1
ATOM 4605 C C . PRO B 1 235 ? 15.578 -8.266 4.629 1 70.38 235 PRO B C 1
ATOM 4607 O O . PRO B 1 235 ? 14.656 -7.773 5.277 1 70.38 235 PRO B O 1
ATOM 4610 N N . TYR B 1 236 ? 15.344 -9.539 4.766 1 57.47 236 TYR B N 1
ATOM 4611 C CA . TYR B 1 236 ? 14.828 -10.148 5.988 1 57.47 236 TYR B CA 1
ATOM 4612 C C . TYR B 1 236 ? 15.953 -10.812 6.777 1 57.47 236 TYR B C 1
ATOM 4614 O O . TYR B 1 236 ? 16.922 -11.312 6.191 1 57.47 236 TYR B O 1
ATOM 4622 N N . PRO B 1 237 ? 15.766 -10.453 8.211 1 48.78 237 PRO B N 1
ATOM 4623 C CA . PRO B 1 237 ? 16.656 -11.305 9 1 48.78 237 PRO B CA 1
ATOM 4624 C C . PRO B 1 237 ? 16.438 -12.797 8.734 1 48.78 237 PRO B C 1
ATOM 4626 O O . PRO B 1 237 ? 15.32 -13.203 8.406 1 48.78 237 PRO B O 1
ATOM 4629 N N . SER B 1 238 ? 17.469 -13.469 8.508 1 42.75 238 SER B N 1
ATOM 4630 C CA . SER B 1 238 ? 17.547 -14.891 8.203 1 42.75 238 SER B CA 1
ATOM 4631 C C . SER B 1 238 ? 16.562 -15.695 9.047 1 42.75 238 SER B C 1
ATOM 4633 O O . SER B 1 238 ? 16.156 -16.781 8.656 1 42.75 238 SER B O 1
ATOM 4635 N N . ARG B 1 239 ? 16.328 -15.078 10.32 1 42.12 239 ARG B N 1
ATOM 4636 C CA . ARG B 1 239 ? 15.688 -15.977 11.273 1 42.12 239 ARG B CA 1
ATOM 4637 C C . ARG B 1 239 ? 14.258 -16.297 10.852 1 42.12 239 ARG B C 1
ATOM 4639 O O . ARG B 1 239 ? 13.664 -17.266 11.32 1 42.12 239 ARG B O 1
ATOM 4646 N N . TYR B 1 240 ? 13.633 -15.281 10.461 1 44.06 240 TYR B N 1
ATOM 4647 C CA . TYR B 1 240 ? 12.203 -15.523 10.32 1 44.06 240 TYR B CA 1
ATOM 4648 C C . TYR B 1 240 ? 11.859 -16 8.914 1 44.06 240 TYR B C 1
ATOM 4650 O O . TYR B 1 240 ? 10.703 -16.297 8.617 1 44.06 240 TYR B O 1
ATOM 4658 N N . GLY B 1 241 ? 12.711 -16.641 8.328 1 43.69 241 GLY B N 1
ATOM 4659 C CA . GLY B 1 241 ? 12.43 -17.25 7.039 1 43.69 241 GLY B CA 1
ATOM 4660 C C . GLY B 1 241 ? 12.016 -16.25 5.977 1 43.69 241 GLY B C 1
ATOM 4661 O O . GLY B 1 241 ? 11.969 -15.047 6.234 1 43.69 241 GLY B O 1
ATOM 4662 N N . VAL B 1 242 ? 11.594 -16.719 4.598 1 50.38 242 VAL B N 1
ATOM 4663 C CA . VAL B 1 242 ? 11.742 -16.297 3.205 1 50.38 242 VAL B CA 1
ATOM 4664 C C . VAL B 1 242 ? 10.625 -15.336 2.83 1 50.38 242 VAL B C 1
ATOM 4666 O O . VAL B 1 242 ? 10.867 -14.312 2.184 1 50.38 242 VAL B O 1
ATOM 4669 N N . PHE B 1 243 ? 9.258 -15.68 2.961 1 60.72 243 PHE B N 1
ATOM 4670 C CA . PHE B 1 243 ? 8.156 -15.008 2.287 1 60.72 243 PHE B CA 1
ATOM 4671 C C . PHE B 1 243 ? 7.27 -14.281 3.293 1 60.72 243 PHE B C 1
ATOM 4673 O O . PHE B 1 243 ? 6.852 -14.867 4.293 1 60.72 243 PHE B O 1
ATOM 4680 N N . TYR B 1 244 ? 7.176 -12.961 3.152 1 70.88 244 TYR B N 1
ATOM 4681 C CA . TYR B 1 244 ? 6.293 -12.172 4.008 1 70.88 244 TYR B CA 1
ATOM 4682 C C . TYR B 1 244 ? 5.02 -11.781 3.266 1 70.88 244 TYR B C 1
ATOM 4684 O O . TYR B 1 244 ? 5.082 -11.281 2.141 1 70.88 244 TYR B O 1
ATOM 4692 N N . HIS B 1 245 ? 4.004 -12.242 3.955 1 81.25 245 HIS B N 1
ATOM 4693 C CA . HIS B 1 245 ? 2.693 -11.867 3.434 1 81.25 245 HIS B CA 1
ATOM 4694 C C . HIS B 1 245 ? 2.037 -10.805 4.309 1 81.25 245 HIS B C 1
ATOM 4696 O O . HIS B 1 245 ? 2.137 -10.852 5.535 1 81.25 245 HIS B O 1
ATOM 4702 N N . HIS B 1 246 ? 1.511 -9.828 3.742 1 85.19 246 HIS B N 1
ATOM 4703 C CA . HIS B 1 246 ? 0.634 -8.875 4.414 1 85.19 246 HIS B CA 1
ATOM 4704 C C . HIS B 1 246 ? -0.681 -8.711 3.658 1 85.19 246 HIS B C 1
ATOM 4706 O O . HIS B 1 246 ? -0.691 -8.656 2.426 1 85.19 246 HIS B O 1
ATOM 4712 N N . VAL B 1 247 ? -1.742 -8.766 4.461 1 89.19 247 VAL B N 1
ATOM 4713 C CA . VAL B 1 247 ? -3.051 -8.516 3.867 1 89.19 247 VAL B CA 1
ATOM 4714 C C . VAL B 1 247 ? -3.824 -7.516 4.723 1 89.19 247 VAL B C 1
ATOM 4716 O O . VAL B 1 247 ? -3.801 -7.594 5.953 1 89.19 247 VAL B O 1
ATOM 4719 N N . ASP B 1 248 ? -4.344 -6.539 4.145 1 88.56 248 ASP B N 1
ATOM 4720 C CA . ASP B 1 248 ? -5.266 -5.598 4.773 1 88.56 248 ASP B CA 1
ATOM 4721 C C . ASP B 1 248 ? -6.52 -5.402 3.922 1 88.56 248 ASP B C 1
ATOM 4723 O O . ASP B 1 248 ? -6.438 -4.934 2.785 1 88.56 248 ASP B O 1
ATOM 4727 N N . ILE B 1 249 ? -7.656 -5.812 4.445 1 91.19 249 ILE B N 1
ATOM 4728 C CA . ILE B 1 249 ? -8.93 -5.746 3.73 1 91.19 249 ILE B CA 1
ATOM 4729 C C . ILE B 1 249 ? -9.875 -4.793 4.449 1 91.19 249 ILE B C 1
ATOM 4731 O O . ILE B 1 249 ? -10.164 -4.969 5.637 1 91.19 249 ILE B O 1
ATOM 4735 N N . ILE B 1 250 ? -10.32 -3.803 3.707 1 89.69 250 ILE B N 1
ATOM 4736 C CA . ILE B 1 250 ? -11.367 -2.943 4.242 1 89.69 250 ILE B CA 1
ATOM 4737 C C . ILE B 1 250 ? -12.609 -3.037 3.359 1 89.69 250 ILE B C 1
ATOM 4739 O O . ILE B 1 250 ? -12.516 -2.943 2.133 1 89.69 250 ILE B O 1
ATOM 4743 N N . GLY B 1 251 ? -13.656 -3.271 4.023 1 91.12 251 GLY B N 1
ATOM 4744 C CA . GLY B 1 251 ? -14.945 -3.357 3.35 1 91.12 251 GLY B CA 1
ATOM 4745 C C . GLY B 1 251 ? -16.016 -2.486 3.982 1 91.12 251 GLY B C 1
ATOM 4746 O O . GLY B 1 251 ? -15.734 -1.755 4.938 1 91.12 251 GLY B O 1
ATOM 4747 N N . LYS B 1 252 ? -17.172 -2.512 3.428 1 88.75 252 LYS B N 1
ATOM 4748 C CA . LYS B 1 252 ? -18.281 -1.69 3.891 1 88.75 252 LYS B CA 1
ATOM 4749 C C . LYS B 1 252 ? -18.656 -2.033 5.332 1 88.75 252 LYS B C 1
ATOM 4751 O O . LYS B 1 252 ? -19.078 -1.16 6.094 1 88.75 252 LYS B O 1
ATOM 4756 N N . ASN B 1 253 ? -18.375 -3.326 5.676 1 85.88 253 ASN B N 1
ATOM 4757 C CA . ASN B 1 253 ? -18.906 -3.768 6.957 1 85.88 253 ASN B CA 1
ATOM 4758 C C . ASN B 1 253 ? -17.812 -4.258 7.895 1 85.88 253 ASN B C 1
ATOM 4760 O O . ASN B 1 253 ? -18.094 -4.922 8.891 1 85.88 253 ASN B O 1
ATOM 4764 N N . GLY B 1 254 ? -16.578 -3.961 7.531 1 81.38 254 GLY B N 1
ATOM 4765 C CA . GLY B 1 254 ? -15.531 -4.426 8.43 1 81.38 254 GLY B CA 1
ATOM 4766 C C . GLY B 1 254 ? -14.156 -4.406 7.797 1 81.38 254 GLY B C 1
ATOM 4767 O O . GLY B 1 254 ? -13.984 -3.936 6.668 1 81.38 254 GLY B O 1
ATOM 4768 N N . ARG B 1 255 ? -13.203 -4.879 8.672 1 83.88 255 ARG B N 1
ATOM 4769 C CA . ARG B 1 255 ? -11.797 -4.93 8.266 1 83.88 255 ARG B CA 1
ATOM 4770 C C . ARG B 1 255 ? -11.141 -6.227 8.734 1 83.88 255 ARG B C 1
ATOM 4772 O O . ARG B 1 255 ? -11.438 -6.719 9.82 1 83.88 255 ARG B O 1
ATOM 4779 N N . ILE B 1 256 ? -10.32 -6.758 7.82 1 82.81 256 ILE B N 1
ATOM 4780 C CA . ILE B 1 256 ? -9.5 -7.914 8.164 1 82.81 256 ILE B CA 1
ATOM 4781 C C . ILE B 1 256 ? -8.031 -7.605 7.875 1 82.81 256 ILE B C 1
ATOM 4783 O O . ILE B 1 256 ? -7.699 -7.082 6.809 1 82.81 256 ILE B O 1
ATOM 4787 N N . ARG B 1 257 ? -7.164 -7.859 8.867 1 80.19 257 ARG B N 1
ATOM 4788 C CA . ARG B 1 257 ? -5.734 -7.652 8.68 1 80.19 257 ARG B CA 1
ATOM 4789 C C . ARG B 1 257 ? -4.949 -8.914 9.039 1 80.19 257 ARG B C 1
ATOM 4791 O O . ARG B 1 257 ? -5.246 -9.578 10.031 1 80.19 257 ARG B O 1
ATOM 4798 N N . TYR B 1 258 ? -4.016 -9.25 8.125 1 77.81 258 TYR B N 1
ATOM 4799 C CA . TYR B 1 258 ? -3.055 -10.312 8.383 1 77.81 258 TYR B CA 1
ATOM 4800 C C . TYR B 1 258 ? -1.626 -9.797 8.289 1 77.81 258 TYR B C 1
ATOM 4802 O O . TYR B 1 258 ? -1.239 -9.195 7.281 1 77.81 258 TYR B O 1
ATOM 4810 N N . THR B 1 259 ? -0.816 -9.859 9.391 1 69.94 259 THR B N 1
ATOM 4811 C CA . THR B 1 259 ? 0.612 -9.562 9.422 1 69.94 259 THR B CA 1
ATOM 4812 C C . THR B 1 259 ? 1.393 -10.719 10.031 1 69.94 259 THR B C 1
ATOM 4814 O O . THR B 1 259 ? 0.979 -11.289 11.047 1 69.94 259 THR B O 1
ATOM 4817 N N . PRO B 1 260 ? 2.283 -11.391 9.18 1 57.81 260 PRO B N 1
ATOM 4818 C CA . PRO B 1 260 ? 2.979 -12.578 9.672 1 57.81 260 PRO B CA 1
ATOM 4819 C C . PRO B 1 260 ? 3.465 -12.422 11.109 1 57.81 260 PRO B C 1
ATOM 4821 O O . PRO B 1 260 ? 3.504 -13.406 11.867 1 57.81 260 PRO B O 1
ATOM 4824 N N . LEU B 1 261 ? 4.27 -11.352 11.383 1 49.97 261 LEU B N 1
ATOM 4825 C CA . LEU B 1 261 ? 4.906 -11.461 12.695 1 49.97 261 LEU B CA 1
ATOM 4826 C C . LEU B 1 261 ? 3.863 -11.633 13.797 1 49.97 261 LEU B C 1
ATOM 4828 O O . LEU B 1 261 ? 2.732 -11.156 13.664 1 49.97 261 LEU B O 1
ATOM 4832 N N . ASP B 1 262 ? 4.074 -12.562 14.742 1 40.66 262 ASP B N 1
ATOM 4833 C CA . ASP B 1 262 ? 3.381 -13.023 15.938 1 40.66 262 ASP B CA 1
ATOM 4834 C C . ASP B 1 262 ? 2.145 -12.172 16.219 1 40.66 262 ASP B C 1
ATOM 4836 O O . ASP B 1 262 ? 1.657 -12.133 17.359 1 40.66 262 ASP B O 1
ATOM 4840 N N . THR B 1 263 ? 1.917 -11.422 15.305 1 39.84 263 THR B N 1
ATOM 4841 C CA . THR B 1 263 ? 0.747 -10.656 15.719 1 39.84 263 THR B CA 1
ATOM 4842 C C . THR B 1 263 ? -0.538 -11.344 15.266 1 39.84 263 THR B C 1
ATOM 4844 O O . THR B 1 263 ? -0.625 -11.82 14.133 1 39.84 263 THR B O 1
ATOM 4847 N N . PRO B 1 264 ? -1.355 -11.758 16.141 1 37.28 264 PRO B N 1
ATOM 4848 C CA . PRO B 1 264 ? -2.672 -12.305 15.805 1 37.28 264 PRO B CA 1
ATOM 4849 C C . PRO B 1 264 ? -3.35 -11.555 14.656 1 37.28 264 PRO B C 1
ATOM 4851 O O . PRO B 1 264 ? -3.115 -10.359 14.477 1 37.28 264 PRO B O 1
ATOM 4854 N N . VAL B 1 265 ? -3.619 -12.352 13.508 1 37.25 265 VAL B N 1
ATOM 4855 C CA . VAL B 1 265 ? -4.559 -11.75 12.57 1 37.25 265 VAL B CA 1
ATOM 4856 C C . VAL B 1 265 ? -5.672 -11.031 13.328 1 37.25 265 VAL B C 1
ATOM 4858 O O . VAL B 1 265 ? -6.332 -11.633 14.18 1 37.25 265 VAL B O 1
ATOM 4861 N N . VAL B 1 266 ? -5.672 -9.703 13.555 1 36.97 266 VAL B N 1
ATOM 4862 C CA . VAL B 1 266 ? -6.688 -8.945 14.273 1 36.97 266 VAL B CA 1
ATOM 4863 C C . VAL B 1 266 ? -7.793 -8.516 13.312 1 36.97 266 VAL B C 1
ATOM 4865 O O . VAL B 1 266 ? -7.516 -7.965 12.242 1 36.97 266 VAL B O 1
ATOM 4868 N N . GLY B 1 267 ? -8.906 -9.266 13.133 1 35.16 267 GLY B N 1
ATOM 4869 C CA . GLY B 1 267 ? -10.086 -8.836 12.398 1 35.16 267 GLY B CA 1
ATOM 4870 C C . GLY B 1 267 ? -11.039 -8.008 13.242 1 35.16 267 GLY B C 1
ATOM 4871 O O . GLY B 1 267 ? -11.266 -8.32 14.414 1 35.16 267 GLY B O 1
ATOM 4872 N N . VAL B 1 268 ? -11.086 -6.688 13.062 1 33.03 268 VAL B N 1
ATOM 4873 C CA . VAL B 1 268 ? -12.117 -5.887 13.711 1 33.03 268 VAL B CA 1
ATOM 4874 C C . VAL B 1 268 ? -13.352 -5.809 12.812 1 33.03 268 VAL B C 1
ATOM 4876 O O . VAL B 1 268 ? -13.281 -5.309 11.688 1 33.03 268 VAL B O 1
ATOM 4879 N N . ALA B 1 269 ? -14.227 -6.676 12.68 1 34.81 269 ALA B N 1
ATOM 4880 C CA . ALA B 1 269 ? -15.602 -6.453 12.242 1 34.81 269 ALA B CA 1
ATOM 4881 C C . ALA B 1 269 ? -16.547 -6.328 13.438 1 34.81 269 ALA B C 1
ATOM 4883 O O . ALA B 1 269 ? -16.703 -7.273 14.211 1 34.81 269 ALA B O 1
ATOM 4884 N N . LYS B 1 270 ? -17.609 -5.301 13.508 1 41.91 270 LYS B N 1
ATOM 4885 C CA . LYS B 1 270 ? -18.562 -4.965 14.555 1 41.91 270 LYS B CA 1
ATOM 4886 C C . LYS B 1 270 ? -18.094 -5.465 15.914 1 41.91 270 LYS B C 1
ATOM 4888 O O . LYS B 1 270 ? -18.344 -4.824 16.938 1 41.91 270 LYS B O 1
ATOM 4893 N N . ALA B 1 271 ? -17.672 -6.98 15.812 1 33.75 271 ALA B N 1
ATOM 4894 C CA . ALA B 1 271 ? -17.156 -7.719 16.969 1 33.75 271 ALA B CA 1
ATOM 4895 C C . ALA B 1 271 ? -15.758 -8.273 16.672 1 33.75 271 ALA B C 1
ATOM 4897 O O . ALA B 1 271 ? -15.484 -8.719 15.562 1 33.75 271 ALA B O 1
ATOM 4898 N N . ASN B 1 272 ? -14.922 -7.898 17.484 1 41.84 272 ASN B N 1
ATOM 4899 C CA . ASN B 1 272 ? -13.531 -8.328 17.453 1 41.84 272 ASN B CA 1
ATOM 4900 C C . ASN B 1 272 ? -13.414 -9.836 17.219 1 41.84 272 ASN B C 1
ATOM 4902 O O . ASN B 1 272 ? -14.164 -10.617 17.797 1 41.84 272 ASN B O 1
ATOM 4906 N N . PHE B 1 273 ? -13.188 -10.258 16.094 1 34.94 273 PHE B N 1
ATOM 4907 C CA . PHE B 1 273 ? -12.93 -11.695 16.016 1 34.94 273 PHE B CA 1
ATOM 4908 C C . PHE B 1 273 ? -11.453 -11.961 15.727 1 34.94 273 PHE B C 1
ATOM 4910 O O . PHE B 1 273 ? -10.766 -11.117 15.148 1 34.94 273 PHE B O 1
ATOM 4917 N N . GLU B 1 274 ? -10.875 -12.766 16.547 1 39.06 274 GLU B N 1
ATOM 4918 C CA . GLU B 1 274 ? -9.492 -13.18 16.344 1 39.06 274 GLU B CA 1
ATOM 4919 C C . GLU B 1 274 ? -9.414 -14.414 15.445 1 39.06 274 GLU B C 1
ATOM 4921 O O . GLU B 1 274 ? -10.258 -15.312 15.547 1 39.06 274 GLU B O 1
ATOM 4926 N N . MET B 1 275 ? -8.852 -14.367 14.406 1 39.66 275 MET B N 1
ATOM 4927 C CA . MET B 1 275 ? -8.609 -15.57 13.609 1 39.66 275 MET B CA 1
ATOM 4928 C C . MET B 1 275 ? -7.484 -16.406 14.219 1 39.66 275 MET B C 1
ATOM 4930 O O . MET B 1 275 ? -6.605 -15.867 14.898 1 39.66 275 MET B O 1
ATOM 4934 N N . PRO B 1 276 ? -7.426 -17.703 14.031 1 36.72 276 PRO B N 1
ATOM 4935 C CA . PRO B 1 276 ? -6.344 -18.562 14.539 1 36.72 276 PRO B CA 1
ATOM 4936 C C . PRO B 1 276 ? -4.965 -18.109 14.055 1 36.72 276 PRO B C 1
ATOM 4938 O O . PRO B 1 276 ? -4.848 -17.516 12.977 1 36.72 276 PRO B O 1
ATOM 4941 N N . ARG B 1 277 ? -3.98 -18.078 14.984 1 40.38 277 ARG B N 1
ATOM 4942 C CA . ARG B 1 277 ? -2.564 -17.797 14.766 1 40.38 277 ARG B CA 1
ATOM 4943 C C . ARG B 1 277 ? -1.939 -18.812 13.828 1 40.38 277 ARG B C 1
ATOM 4945 O O . ARG B 1 277 ? -2.189 -20.016 13.961 1 40.38 277 ARG B O 1
ATOM 4952 N N . PHE B 1 278 ? -1.693 -18.391 12.734 1 39.16 278 PHE B N 1
ATOM 4953 C CA . PHE B 1 278 ? -0.926 -19.312 11.898 1 39.16 278 PHE B CA 1
ATOM 4954 C C . PHE B 1 278 ? 0.569 -19.156 12.156 1 39.16 278 PHE B C 1
ATOM 4956 O O . PHE B 1 278 ? 1.052 -18.031 12.352 1 39.16 278 PHE B O 1
ATOM 4963 N N . SER B 1 279 ? 1.241 -20.062 12.82 1 37.69 279 SER B N 1
ATOM 4964 C CA . SER B 1 279 ? 2.686 -20.016 13.016 1 37.69 279 SER B CA 1
ATOM 4965 C C . SER B 1 279 ? 3.398 -19.5 11.773 1 37.69 279 SER B C 1
ATOM 4967 O O . SER B 1 279 ? 3.045 -19.875 10.648 1 37.69 279 SER B O 1
ATOM 4969 N N . PRO B 1 280 ? 4.066 -18.438 11.984 1 40.66 280 PRO B N 1
ATOM 4970 C CA . PRO B 1 280 ? 4.879 -17.953 10.867 1 40.66 280 PRO B CA 1
ATOM 4971 C C . PRO B 1 280 ? 5.535 -19.078 10.078 1 40.66 280 PRO B C 1
ATOM 4973 O O . PRO B 1 280 ? 5.734 -18.953 8.867 1 40.66 280 PRO B O 1
ATOM 4976 N N . LEU B 1 281 ? 6.254 -20 10.898 1 36.84 281 LEU B N 1
ATOM 4977 C CA . LEU B 1 281 ? 7.027 -21.062 10.289 1 36.84 281 LEU B CA 1
ATOM 4978 C C . LEU B 1 281 ? 6.113 -22.062 9.57 1 36.84 281 LEU B C 1
ATOM 4980 O O . LEU B 1 281 ? 6.586 -22.938 8.852 1 36.84 281 LEU B O 1
ATOM 4984 N N . LEU B 1 282 ? 5.113 -22.438 10.281 1 39.72 282 LEU B N 1
ATOM 4985 C CA . LEU B 1 282 ? 4.41 -23.609 9.766 1 39.72 282 LEU B CA 1
ATOM 4986 C C . LEU B 1 282 ? 3.908 -23.359 8.352 1 39.72 282 LEU B C 1
ATOM 4988 O O . LEU B 1 282 ? 3.014 -22.531 8.141 1 39.72 282 LEU B O 1
ATOM 4992 N N . SER B 1 283 ? 4.832 -23.328 7.445 1 46.38 283 SER B N 1
ATOM 4993 C CA . SER B 1 283 ? 4.789 -23.359 5.988 1 46.38 283 SER B CA 1
ATOM 4994 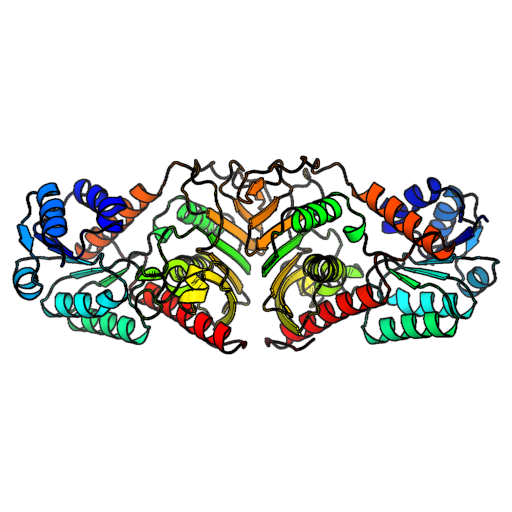C C . SER B 1 283 ? 3.562 -24.109 5.488 1 46.38 283 SER B C 1
ATOM 4996 O O . SER B 1 283 ? 3.537 -25.344 5.5 1 46.38 283 SER B O 1
ATOM 4998 N N . THR B 1 284 ? 2.408 -23.75 5.875 1 53.72 284 THR B N 1
ATOM 4999 C CA . THR B 1 284 ? 1.194 -24.203 5.207 1 53.72 284 THR B CA 1
ATOM 5000 C C . THR B 1 284 ? 1.448 -24.438 3.719 1 53.72 284 THR B C 1
ATOM 5002 O O . THR B 1 284 ? 0.599 -24.984 3.016 1 53.72 284 THR B O 1
ATOM 5005 N N . PHE B 1 285 ? 2.828 -24.266 3.527 1 67.38 285 PHE B N 1
ATOM 5006 C CA . PHE B 1 285 ? 3.213 -24.328 2.121 1 67.38 285 PHE B CA 1
ATOM 5007 C C . PHE B 1 285 ? 3.225 -25.75 1.611 1 67.38 285 PHE B C 1
ATOM 5009 O O . PHE B 1 285 ? 2.572 -26.078 0.614 1 67.38 285 PHE B O 1
ATOM 5016 N N . PRO B 1 286 ? 3.705 -26.625 2.457 1 72.12 286 PRO B N 1
ATOM 5017 C CA . PRO B 1 286 ? 3.684 -27.984 1.908 1 72.12 286 PRO B CA 1
ATOM 5018 C C . PRO B 1 286 ? 2.273 -28.562 1.822 1 72.12 286 PRO B C 1
ATOM 5020 O O . PRO B 1 286 ? 1.948 -29.266 0.862 1 72.12 286 PRO B O 1
ATOM 5023 N N . ASP B 1 287 ? 1.482 -28.156 2.744 1 86.62 287 ASP B N 1
ATOM 5024 C CA . ASP B 1 287 ? 0.115 -28.672 2.76 1 86.62 287 ASP B CA 1
ATOM 5025 C C . ASP B 1 287 ? -0.708 -28.062 1.621 1 86.62 287 ASP B C 1
ATOM 5027 O O . ASP B 1 287 ? -1.572 -28.734 1.053 1 86.62 287 ASP B O 1
ATOM 5031 N N . ALA B 1 288 ? -0.392 -26.922 1.32 1 91.69 288 ALA B N 1
ATOM 5032 C CA . ALA B 1 288 ? -1.137 -26.25 0.257 1 91.69 288 ALA B CA 1
ATOM 5033 C C . ALA B 1 288 ? -0.852 -26.891 -1.1 1 91.69 288 ALA B C 1
ATOM 5035 O O . ALA B 1 288 ? -1.755 -27.031 -1.928 1 91.69 288 ALA B O 1
ATOM 5036 N N . PHE B 1 289 ? 0.398 -27.297 -1.262 1 93.69 289 PHE B N 1
ATOM 5037 C CA . PHE B 1 289 ? 0.762 -27.953 -2.516 1 93.69 289 PHE B CA 1
ATOM 5038 C C . PHE B 1 289 ? 0.088 -29.312 -2.633 1 93.69 289 PHE B C 1
ATOM 5040 O O . PHE B 1 289 ? -0.362 -29.703 -3.715 1 93.69 289 PHE B O 1
ATOM 5047 N N . GLU B 1 290 ? 0.055 -30.016 -1.529 1 95.94 290 GLU B N 1
ATOM 5048 C CA . GLU B 1 290 ? -0.63 -31.312 -1.529 1 95.94 290 GLU B CA 1
ATOM 5049 C C . GLU B 1 290 ? -2.117 -31.141 -1.831 1 95.94 290 GLU B C 1
ATOM 5051 O O . GLU B 1 290 ? -2.678 -31.891 -2.637 1 95.94 290 GLU B O 1
ATOM 5056 N N . ARG B 1 291 ? -2.758 -30.172 -1.226 1 96.25 291 ARG B N 1
ATOM 5057 C CA . ARG B 1 291 ? -4.176 -29.922 -1.457 1 96.25 291 ARG B CA 1
ATOM 5058 C C . ARG B 1 291 ? -4.43 -29.516 -2.908 1 96.25 291 ARG B C 1
ATOM 5060 O O . ARG B 1 291 ? -5.402 -29.969 -3.518 1 96.25 291 ARG B O 1
ATOM 5067 N N . GLU B 1 292 ? -3.598 -28.719 -3.428 1 97.31 292 GLU B N 1
ATOM 5068 C CA . GLU B 1 292 ? -3.699 -28.266 -4.812 1 97.31 292 GLU B CA 1
ATOM 5069 C C . GLU B 1 292 ? -3.639 -29.438 -5.785 1 97.31 292 GLU B C 1
ATOM 5071 O O . GLU B 1 292 ? -4.535 -29.609 -6.613 1 97.31 292 GLU B O 1
ATOM 5076 N N . LEU B 1 293 ? -2.602 -30.266 -5.621 1 97.81 293 LEU B N 1
ATOM 5077 C CA . LEU B 1 293 ? -2.404 -31.375 -6.535 1 97.81 293 LEU B CA 1
ATOM 5078 C C . LEU B 1 293 ? -3.523 -32.406 -6.391 1 97.81 293 LEU B C 1
ATOM 5080 O O . LEU B 1 293 ? -4.039 -32.906 -7.391 1 97.81 293 LEU B O 1
ATOM 5084 N N . ARG B 1 294 ? -3.889 -32.688 -5.168 1 97.75 294 ARG B N 1
ATOM 5085 C CA . ARG B 1 294 ? -5 -33.594 -4.934 1 97.75 294 ARG B CA 1
ATOM 5086 C C . ARG B 1 294 ? -6.27 -33.125 -5.621 1 97.75 294 ARG B C 1
ATOM 5088 O O . ARG B 1 294 ? -6.988 -33.906 -6.242 1 97.75 294 ARG B O 1
ATOM 5095 N N . HIS B 1 295 ? -6.535 -31.875 -5.496 1 98.06 295 HIS B N 1
ATOM 5096 C CA . HIS B 1 295 ? -7.703 -31.281 -6.137 1 98.06 295 HIS B CA 1
ATOM 5097 C C . HIS B 1 295 ? -7.637 -31.422 -7.652 1 98.06 295 HIS B C 1
ATOM 5099 O O . HIS B 1 295 ? -8.625 -31.812 -8.281 1 98.06 295 HIS B O 1
ATOM 5105 N N . PHE B 1 296 ? -6.465 -31.141 -8.25 1 98.5 296 PHE B N 1
ATOM 5106 C CA . PHE B 1 296 ? -6.312 -31.234 -9.703 1 98.5 296 PHE B CA 1
ATOM 5107 C C . PHE B 1 296 ? -6.5 -32.656 -10.18 1 98.5 296 PHE B C 1
ATOM 5109 O O . PHE B 1 296 ? -7.188 -32.906 -11.18 1 98.5 296 PHE B O 1
ATOM 5116 N N . PHE B 1 297 ? -5.953 -33.625 -9.461 1 98.56 297 PHE B N 1
ATOM 5117 C CA . PHE B 1 297 ? -6.125 -35 -9.836 1 98.56 297 PHE B CA 1
ATOM 5118 C C . PHE B 1 297 ? -7.586 -35.438 -9.703 1 98.56 297 PHE B C 1
ATOM 5120 O O . PHE B 1 297 ? -8.102 -36.156 -10.539 1 98.56 297 PHE B O 1
ATOM 5127 N N . ASN B 1 298 ? -8.234 -34.969 -8.68 1 98.25 298 ASN B N 1
ATOM 5128 C CA . ASN B 1 298 ? -9.648 -35.281 -8.5 1 98.25 298 ASN B CA 1
ATOM 5129 C C . ASN B 1 298 ? -10.492 -34.688 -9.625 1 98.25 298 ASN B C 1
ATOM 5131 O O . ASN B 1 298 ? -11.469 -35.281 -10.062 1 98.25 298 ASN B O 1
ATOM 5135 N N . CYS B 1 299 ? -10.172 -33.531 -10.062 1 98.44 299 CYS B N 1
ATOM 5136 C CA . CYS B 1 299 ? -10.867 -32.938 -11.18 1 98.44 299 CYS B CA 1
ATOM 5137 C C . CYS B 1 299 ? -10.695 -33.75 -12.453 1 98.44 299 CYS B C 1
ATOM 5139 O O . CYS B 1 299 ? -11.656 -33.969 -13.195 1 98.44 299 CYS B O 1
ATOM 5141 N N . ILE B 1 300 ? -9.477 -34.188 -12.672 1 98.19 300 ILE B N 1
ATOM 5142 C CA . ILE B 1 300 ? -9.172 -35 -13.852 1 98.19 300 ILE B CA 1
ATOM 5143 C C . ILE B 1 300 ? -9.969 -36.281 -13.812 1 98.19 300 ILE B C 1
ATOM 5145 O O . ILE B 1 300 ? -10.43 -36.781 -14.852 1 98.19 300 ILE B O 1
ATOM 5149 N N . LYS B 1 301 ? -10.188 -36.844 -12.617 1 97.56 301 LYS B N 1
ATOM 5150 C CA . LYS B 1 301 ? -10.93 -38.062 -12.422 1 97.56 301 LYS B CA 1
ATOM 5151 C C . LYS B 1 301 ? -12.43 -37.812 -12.453 1 97.56 301 LYS B C 1
ATOM 5153 O O . LYS B 1 301 ? -13.227 -38.75 -12.328 1 97.56 301 LYS B O 1
ATOM 5158 N N . GLY B 1 302 ? -12.867 -36.594 -12.5 1 96.88 302 GLY B N 1
ATOM 5159 C CA . GLY B 1 302 ? -14.281 -36.219 -12.57 1 96.88 302 GLY B CA 1
ATOM 5160 C C . GLY B 1 302 ? -14.953 -36.188 -11.211 1 96.88 302 GLY B C 1
ATOM 5161 O O . GLY B 1 302 ? -16.188 -36.219 -11.117 1 96.88 302 GLY B O 1
ATOM 5162 N N . LYS B 1 303 ? -14.164 -36.031 -10.219 1 97.12 303 LYS B N 1
ATOM 5163 C CA . LYS B 1 303 ? -14.711 -36.094 -8.867 1 97.12 303 LYS B CA 1
ATOM 5164 C C . LYS B 1 303 ? -15.008 -34.719 -8.312 1 97.12 303 LYS B C 1
ATOM 5166 O O . LYS B 1 303 ? -15.781 -34.562 -7.367 1 97.12 303 LYS B O 1
ATOM 5171 N N . GLU B 1 304 ? -14.281 -33.719 -8.781 1 97.56 304 GLU B N 1
ATOM 5172 C CA . GLU B 1 304 ? -14.43 -32.344 -8.312 1 97.56 304 GLU B CA 1
ATOM 5173 C C . GLU B 1 304 ? -14.469 -31.375 -9.477 1 97.56 304 GLU B C 1
ATOM 5175 O O . GLU B 1 304 ? -14.039 -31.703 -10.586 1 97.56 304 GLU B O 1
ATOM 5180 N N . GLU B 1 305 ? -15.055 -30.219 -9.25 1 97.62 305 GLU B N 1
ATOM 5181 C CA . GLU B 1 305 ? -14.961 -29.094 -10.172 1 97.62 305 GLU B CA 1
ATOM 5182 C C . GLU B 1 305 ? -13.797 -28.172 -9.805 1 97.62 305 GLU B C 1
ATOM 5184 O O . GLU B 1 305 ? -13.531 -27.953 -8.625 1 97.62 305 GLU B O 1
ATOM 5189 N N . PRO B 1 306 ? -13.141 -27.672 -10.805 1 97.75 306 PRO B N 1
ATOM 5190 C CA . PRO B 1 306 ? -11.961 -26.859 -10.523 1 97.75 306 PRO B CA 1
ATOM 5191 C C . PRO B 1 306 ? -12.297 -25.578 -9.766 1 97.75 306 PRO B C 1
ATOM 5193 O O . PRO B 1 306 ? -13.219 -24.859 -10.148 1 97.75 306 PRO B O 1
ATOM 5196 N N . VAL B 1 307 ? -11.516 -25.281 -8.742 1 96.25 307 VAL B N 1
ATOM 5197 C CA . VAL B 1 307 ? -11.703 -24.047 -7.977 1 96.25 307 VAL B CA 1
ATOM 5198 C C . VAL B 1 307 ? -10.891 -22.922 -8.609 1 96.25 307 VAL B C 1
ATOM 5200 O O . VAL B 1 307 ? -11.125 -21.75 -8.32 1 96.25 307 VAL B O 1
ATOM 5203 N N . VAL B 1 308 ? -9.953 -23.219 -9.398 1 96.62 308 VAL B N 1
ATOM 5204 C CA . VAL B 1 308 ? -9.141 -22.297 -10.188 1 96.62 308 VAL B CA 1
ATOM 5205 C C . VAL B 1 308 ? -8.945 -22.844 -11.594 1 96.62 308 VAL B C 1
ATOM 5207 O O . VAL B 1 308 ? -8.609 -24.016 -11.773 1 96.62 308 VAL B O 1
ATOM 5210 N N . THR B 1 309 ? -9.219 -22.016 -12.586 1 98 309 THR B N 1
ATOM 5211 C CA . THR B 1 309 ? -9.148 -22.453 -13.977 1 98 309 THR B CA 1
ATOM 5212 C C . THR B 1 309 ? -7.918 -21.859 -14.664 1 98 309 THR B C 1
ATOM 5214 O O . THR B 1 309 ? -7.273 -20.969 -14.125 1 98 309 THR B O 1
ATOM 5217 N N . ALA B 1 310 ? -7.566 -22.438 -15.781 1 98.62 310 ALA B N 1
ATOM 5218 C CA . ALA B 1 310 ? -6.496 -21.875 -16.594 1 98.62 310 ALA B CA 1
ATOM 5219 C C . ALA B 1 310 ? -6.816 -20.438 -17 1 98.62 310 ALA B C 1
ATOM 5221 O O . ALA B 1 310 ? -5.918 -19.594 -17.109 1 98.62 310 ALA B O 1
ATOM 5222 N N . GLU B 1 311 ? -8.102 -20.141 -17.156 1 98.44 311 GLU B N 1
ATOM 5223 C CA . GLU B 1 311 ? -8.523 -18.781 -17.469 1 98.44 311 GLU B CA 1
ATOM 5224 C C . GLU B 1 311 ? -8.242 -17.828 -16.312 1 98.44 311 GLU B C 1
ATOM 5226 O O . GLU B 1 311 ? -7.836 -16.672 -16.531 1 98.44 311 GLU B O 1
ATOM 5231 N N . ASP B 1 312 ? -8.508 -18.281 -15.117 1 98.44 312 ASP B N 1
ATOM 5232 C CA . ASP B 1 312 ? -8.148 -17.5 -13.945 1 98.44 312 ASP B CA 1
ATOM 5233 C C . ASP B 1 312 ? -6.664 -17.125 -13.961 1 98.44 312 ASP B C 1
ATOM 5235 O O . ASP B 1 312 ? -6.297 -15.984 -13.703 1 98.44 312 ASP B O 1
ATOM 5239 N N . ALA B 1 313 ? -5.875 -18.156 -14.242 1 98.75 313 ALA B N 1
ATOM 5240 C CA . ALA B 1 313 ? -4.43 -17.953 -14.281 1 98.75 313 ALA B CA 1
ATOM 5241 C C . ALA B 1 313 ? -4.039 -16.984 -15.391 1 98.75 313 ALA B C 1
ATOM 5243 O O . ALA B 1 313 ? -3.121 -16.172 -15.227 1 98.75 313 ALA B O 1
ATOM 5244 N N . LEU B 1 314 ? -4.707 -17.078 -16.5 1 98.81 314 LEU B N 1
ATOM 5245 C CA . LEU B 1 314 ? -4.43 -16.188 -17.625 1 98.81 314 LEU B CA 1
ATOM 5246 C C . LEU B 1 314 ? -4.734 -14.742 -17.25 1 98.81 314 LEU B C 1
ATOM 5248 O O . LEU B 1 314 ? -3.971 -13.836 -17.594 1 98.81 314 LEU B O 1
ATOM 5252 N N . ILE B 1 315 ? -5.836 -14.5 -16.578 1 98.81 315 ILE B N 1
ATOM 5253 C CA . ILE B 1 315 ? -6.223 -13.148 -16.188 1 98.81 315 ILE B CA 1
ATOM 5254 C C . ILE B 1 315 ? -5.203 -12.594 -15.195 1 98.81 315 ILE B C 1
ATOM 5256 O O . ILE B 1 315 ? -4.836 -11.414 -15.273 1 98.81 315 ILE B O 1
ATOM 5260 N N . ALA B 1 316 ? -4.746 -13.438 -14.281 1 98.81 316 ALA B N 1
ATOM 5261 C CA . ALA B 1 316 ? -3.701 -13.016 -13.352 1 98.81 316 ALA B CA 1
ATOM 5262 C C . ALA B 1 316 ? -2.453 -12.555 -14.102 1 98.81 316 ALA B C 1
ATOM 5264 O O . ALA B 1 316 ? -1.858 -11.531 -13.758 1 98.81 316 ALA B O 1
ATOM 5265 N N . LEU B 1 317 ? -2.055 -13.32 -15.102 1 98.88 317 LEU B N 1
ATOM 5266 C CA . LEU B 1 317 ? -0.897 -12.969 -15.922 1 98.88 317 LEU B CA 1
ATOM 5267 C C . LEU B 1 317 ? -1.151 -11.68 -16.703 1 98.88 317 LEU B C 1
ATOM 5269 O O . LEU B 1 317 ? -0.258 -10.836 -16.828 1 98.88 317 LEU B O 1
ATOM 5273 N N . LYS B 1 318 ? -2.367 -11.547 -17.219 1 98.88 318 LYS B N 1
ATOM 5274 C CA . LYS B 1 318 ? -2.727 -10.352 -17.984 1 98.88 318 LYS B CA 1
ATOM 5275 C C . LYS B 1 318 ? -2.586 -9.094 -17.125 1 98.88 318 LYS B C 1
ATOM 5277 O O . LYS B 1 318 ? -2.057 -8.078 -17.578 1 98.88 318 LYS B O 1
ATOM 5282 N N . ILE B 1 319 ? -3.037 -9.109 -15.906 1 98.88 319 ILE B N 1
ATOM 5283 C CA . ILE B 1 319 ? -2.895 -7.973 -15 1 98.88 319 ILE B CA 1
ATOM 5284 C C . ILE B 1 319 ? -1.415 -7.637 -14.82 1 98.88 319 ILE B C 1
ATOM 5286 O O . ILE B 1 319 ? -1.021 -6.473 -14.93 1 98.88 319 ILE B O 1
ATOM 5290 N N . ALA B 1 320 ? -0.616 -8.656 -14.57 1 98.75 320 ALA B N 1
ATOM 5291 C CA . ALA B 1 320 ? 0.812 -8.453 -14.344 1 98.75 320 ALA B CA 1
ATOM 5292 C C . ALA B 1 320 ? 1.485 -7.852 -15.57 1 98.75 320 ALA B C 1
ATOM 5294 O O . ALA B 1 320 ? 2.305 -6.938 -15.453 1 98.75 320 ALA B O 1
ATOM 5295 N N . GLU B 1 321 ? 1.188 -8.391 -16.734 1 98.5 321 GLU B N 1
ATOM 5296 C CA . GLU B 1 321 ? 1.776 -7.895 -17.969 1 98.5 321 GLU B CA 1
ATOM 5297 C C . GLU B 1 321 ? 1.4 -6.434 -18.203 1 98.5 321 GLU B C 1
ATOM 5299 O O . GLU B 1 321 ? 2.25 -5.621 -18.578 1 98.5 321 GLU B O 1
ATOM 5304 N N . LYS B 1 322 ? 0.126 -6.098 -18.016 1 98.81 322 LYS B N 1
ATOM 5305 C CA . LYS B 1 322 ? -0.329 -4.723 -18.188 1 98.81 322 LYS B CA 1
ATOM 5306 C C . LYS B 1 322 ? 0.274 -3.803 -17.125 1 98.81 322 LYS B C 1
ATOM 5308 O O . LYS B 1 322 ? 0.545 -2.631 -17.391 1 98.81 322 LYS B O 1
ATOM 5313 N N . ALA B 1 323 ? 0.503 -4.336 -15.984 1 98.81 323 ALA B N 1
ATOM 5314 C CA . ALA B 1 323 ? 1.18 -3.568 -14.938 1 98.81 323 ALA B CA 1
ATOM 5315 C C . ALA B 1 323 ? 2.607 -3.221 -15.352 1 98.81 323 ALA B C 1
ATOM 5317 O O . ALA B 1 323 ? 3.072 -2.104 -15.117 1 98.81 323 ALA B O 1
ATOM 5318 N N . LYS B 1 324 ? 3.322 -4.203 -15.922 1 98.44 324 LYS B N 1
ATOM 5319 C CA . LYS B 1 324 ? 4.668 -3.93 -16.422 1 98.44 324 LYS B CA 1
ATOM 5320 C C . LYS B 1 324 ? 4.645 -2.828 -17.484 1 98.44 324 LYS B C 1
ATOM 5322 O O . LYS B 1 324 ? 5.512 -1.952 -17.484 1 98.44 324 LYS B O 1
ATOM 5327 N N . GLU B 1 325 ? 3.668 -2.918 -18.344 1 98.38 325 GLU B N 1
ATOM 5328 C CA . GLU B 1 325 ? 3.5 -1.876 -19.359 1 98.38 325 GLU B CA 1
ATOM 5329 C C . GLU B 1 325 ? 3.264 -0.515 -18.703 1 98.38 325 GLU B C 1
ATOM 5331 O O . GLU B 1 325 ? 3.873 0.481 -19.094 1 98.38 325 GLU B O 1
ATOM 5336 N N . SER B 1 326 ? 2.395 -0.495 -17.734 1 98.69 326 SER B N 1
ATOM 5337 C CA . SER B 1 326 ? 2.09 0.731 -17 1 98.69 326 SER B CA 1
ATOM 5338 C C . SER B 1 326 ? 3.346 1.331 -16.391 1 98.69 326 SER B C 1
ATOM 5340 O O . SER B 1 326 ? 3.59 2.533 -16.5 1 98.69 326 SER B O 1
ATOM 5342 N N . ALA B 1 327 ? 4.148 0.505 -15.75 1 98 327 ALA B N 1
ATOM 5343 C CA . ALA B 1 327 ? 5.363 0.961 -15.078 1 98 327 ALA B CA 1
ATOM 5344 C C . ALA B 1 327 ? 6.348 1.562 -16.078 1 98 327 ALA B C 1
ATOM 5346 O O . ALA B 1 327 ? 7.043 2.533 -15.773 1 98 327 ALA B O 1
ATOM 5347 N N . ARG B 1 328 ? 6.438 0.997 -17.219 1 96.38 328 ARG B N 1
ATOM 5348 C CA . ARG B 1 328 ? 7.363 1.479 -18.234 1 96.38 328 ARG B CA 1
ATOM 5349 C C . ARG B 1 328 ? 6.863 2.781 -18.859 1 96.38 328 ARG B C 1
ATOM 5351 O O . ARG B 1 328 ? 7.656 3.682 -19.141 1 96.38 328 ARG B O 1
ATOM 5358 N N . ARG B 1 329 ? 5.531 2.893 -18.984 1 96.5 329 ARG B N 1
ATOM 5359 C CA . ARG B 1 329 ? 4.957 4.059 -19.641 1 96.5 329 ARG B CA 1
ATOM 5360 C C . ARG B 1 329 ? 4.703 5.188 -18.641 1 96.5 329 ARG B C 1
ATOM 5362 O O . ARG B 1 329 ? 4.566 6.348 -19.031 1 96.5 329 ARG B O 1
ATOM 5369 N N . GLY B 1 330 ? 4.555 4.867 -17.453 1 96.25 330 GLY B N 1
ATOM 5370 C CA . GLY B 1 330 ? 4.199 5.855 -16.438 1 96.25 330 GLY B CA 1
ATOM 5371 C C . GLY B 1 330 ? 2.762 6.324 -16.547 1 96.25 330 GLY B C 1
ATOM 5372 O O . GLY B 1 330 ? 2.469 7.504 -16.328 1 96.25 330 GLY B O 1
ATOM 5373 N N . GLU B 1 331 ? 1.86 5.402 -17 1 97.31 331 GLU B N 1
ATOM 5374 C CA . GLU B 1 331 ? 0.459 5.742 -17.234 1 97.31 331 GLU B CA 1
ATOM 5375 C C . GLU B 1 331 ? -0.465 4.621 -16.781 1 97.31 331 GLU B C 1
ATOM 5377 O O . GLU B 1 331 ? -0.026 3.482 -16.594 1 97.31 331 GLU B O 1
ATOM 5382 N N . VAL B 1 332 ? -1.677 5.059 -16.531 1 98.38 332 VAL B N 1
ATOM 5383 C CA . VAL B 1 332 ? -2.701 4.047 -16.281 1 98.38 332 VAL B CA 1
ATOM 5384 C C .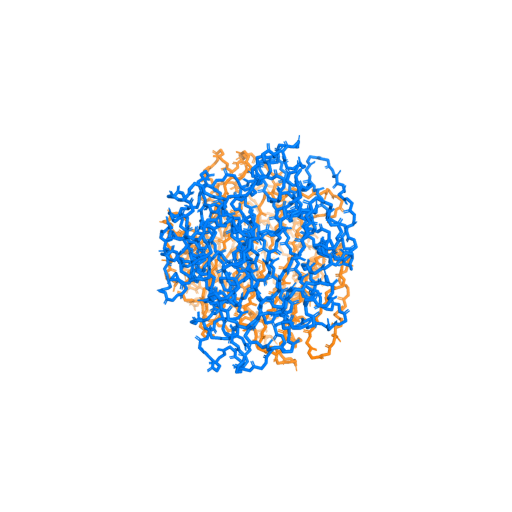 VAL B 1 332 ? -2.953 3.244 -17.562 1 98.38 332 VAL B C 1
ATOM 5386 O O . VAL B 1 332 ? -3.082 3.816 -18.641 1 98.38 332 VAL B O 1
ATOM 5389 N N . VAL B 1 333 ? -2.996 1.903 -17.438 1 98.69 333 VAL B N 1
ATOM 5390 C CA . VAL B 1 333 ? -3.203 1.04 -18.594 1 98.69 333 VAL B CA 1
ATOM 5391 C C . VAL B 1 333 ? -4.469 0.209 -18.391 1 98.69 333 VAL B C 1
ATOM 5393 O O . VAL B 1 333 ? -4.695 -0.344 -17.312 1 98.69 333 VAL B O 1
ATOM 5396 N N . GLU B 1 334 ? -5.305 0.112 -19.406 1 98.44 334 GLU B N 1
ATOM 5397 C CA . GLU B 1 334 ? -6.488 -0.74 -19.375 1 98.44 334 GLU B CA 1
ATOM 5398 C C . GLU B 1 334 ? -6.109 -2.215 -19.5 1 98.44 334 GLU B C 1
ATOM 5400 O O . GLU B 1 334 ? -5.203 -2.57 -20.25 1 98.44 334 GLU B O 1
ATOM 5405 N N . ILE B 1 335 ? -6.801 -3.057 -18.734 1 98.19 335 ILE B N 1
ATOM 5406 C CA . ILE B 1 335 ? -6.512 -4.484 -18.734 1 98.19 335 ILE B CA 1
ATOM 5407 C C . ILE B 1 335 ? -7.465 -5.207 -19.688 1 98.19 335 ILE B C 1
ATOM 5409 O O . ILE B 1 335 ? -8.672 -4.984 -19.656 1 98.19 335 ILE B O 1
#

InterPro domains:
  IPR000683 Gfo/Idh/MocA-like oxidoreductase, N-terminal [PF01408] (3-121)
  IPR004104 Gfo/Idh/MocA-like oxidoreductase, C-terminal [PF02894] (157-335)
  IPR036291 NAD(P)-binding domain superfamily [SSF51735] (3-141)
  IPR051450 Gfo/Idh/MocA Oxidoreductases [PTHR43377] (2-331)

Sequence (670 aa):
MELRVGVIGCGNIFNLAHKRALRRIEGIRVVACMDIDEERAREGARAFKAKAFTNLDEFLDLDIDVVEILTPTYTHAELAVAALKTGKHVIVEKPIALTVEEGERMIRTAEKEDLHLFVGHVRRFDKRWTQMKEVIKKRNILPMHIRKAEVQNLPFPKDYWYWDERKSGGVAVDLGVHVTDFLRWFFESEPLSVYAVGKSIKAEARANDTFDHFVMMISFEGEKTGIAEVSWAYPYPSRYGVFYHHVDIIGKNGRIRYTPLDTPVVGVAKANFEMPRFSPLLSTFPDAFERELRHFFNCIKGKEEPVVTAEDALIALKIAEKAKESARRGEVVEIMELRVGVIGCGNIFNLAHKRALRRIEGIRVVACMDIDEERAREGARAFKAKAFTNLDEFLDLDIDVVEILTPTYTHAELAVAALKTGKHVIVEKPIALTVEEGERMIRTAEKEDLHLFVGHVRRFDKRWTQMKEVIKKRNILPMHIRKAEVQNLPFPKDYWYWDERKSGGVAVDLGVHVTDFLRWFFESEPLSVYAVGKSIKAEARANDTFDHFVMMISFEGEKTGIAEVSWAYPYPSRYGVFYHHVDIIGKNGRIRYTPLDTPVVGVAKANFEMPRFSPLLSTFPDAFERELRHFFNCIKGKEEPVVTAEDALIALKIAEKAKESARRGEVVEI

Nearest PDB structures (foldseek):
  2glx-assembly6_F  TM=8.811E-01  e=9.729E-27  Ensifer adhaerens
  6jw7-assembly1_A  TM=8.619E-01  e=3.817E-27  Streptomyces kanamyceticus
  4hkt-assembly1_D  TM=8.670E-01  e=9.176E-27  Sinorhizobium meliloti 1021
  3e18-assembly1_A  TM=8.061E-01  e=4.258E-24  Listeria innocua
  3e18-assembly1_B  TM=7.874E-01  e=4.353E-25  Listeria innocua

Foldseek 3Di:
DAFEEEEEDQDDCVVPAVLVLQVPFPRYAHAAYEYCDQVSQVVSCVSRVHYGYNDLVVRLPDPGAEYEYEDFQQCQLVSLLVNLVSPHAYEYEPLNHLDLVSLVNSVVSCVVSVHAYHYCLLVCLQCVLVVVLVCCVVLVQAFAEKEKEWEEADPDALPDCQLACSTRVAQLGNVVLNQLLSVCLSNVFAWWKKAKAFDDDDPSNVVNVGGFWMWIWIATPPNHIYIYIYGNHDDDDCVLVDIWIWMWTHGPFWIWTDGLDPDFRFTDGVDTDTDDRDHSPPCSVNVSSSSSVNQVVCVNVVNDDDPAGSVSSSSSNVSSVNNVVNNVVVDMGTD/DAFEEEEEDQDDCVVPAVLVLQVPFPRYAHAAYEYCDQVSQVVSCVSRVHYGYNDLVVRLVDPGAEYEYEDFQQCQLVSLLVNLVSPHAYEYEPLNHLDLVSLVSSVVSCVVSVHAYHYCLLVCLQCVLVVVLVCCVVLVQAFAEKEKEKEFADPDALPDCQLACSTRVAQLRNVVLNQLLSVCLSNVFAWWKKAKAFDDDDPSNVVNVGGFWMWIWIATPPNHIYIYIYGNHDDDDPPLDTIWIWMWTHGPFWIWTDGLDPPFRFTDGVDTDTDDRDHSPPCSPNVSSSSSVNQVVCVNVVNDDDPAGSVSSSSSNVSSVNNVVNNVVVDMGTD

Radius of gyration: 28.88 Å; Cα contacts (8 Å, |Δi|>4): 1521; chains: 2; bounding box: 48×91×61 Å

Solvent-accessible surface area (backbone atoms only — not comparable to full-atom values): 33699 Å² total; per-residue (Å²): 129,70,42,32,30,30,37,36,31,46,48,67,64,27,71,71,33,49,52,63,27,62,71,69,44,81,59,53,42,56,52,32,17,25,16,84,50,59,69,40,4,43,57,52,6,59,76,55,76,27,44,57,33,62,47,67,69,68,54,65,68,48,93,47,49,33,37,37,40,50,58,63,35,59,49,36,35,64,53,48,42,55,41,32,75,70,72,20,28,37,38,31,42,61,47,58,28,65,42,61,68,44,32,50,51,39,52,51,48,20,58,75,63,70,43,57,55,40,50,49,62,46,65,76,41,22,63,73,51,48,49,48,52,49,47,39,61,76,62,55,19,58,74,38,36,38,39,40,34,48,36,26,58,62,91,63,63,60,83,39,61,62,42,36,48,89,37,36,42,23,45,47,33,58,52,26,28,60,45,44,35,47,47,34,63,73,63,70,42,57,68,46,32,23,37,22,49,66,34,53,58,45,69,43,23,52,76,50,76,33,46,24,33,35,39,35,45,32,36,28,57,87,80,21,38,35,36,34,36,28,29,41,58,43,76,62,69,64,84,63,76,61,77,42,50,35,36,41,36,38,24,67,48,25,33,41,37,40,47,54,75,91,41,60,26,54,25,37,34,106,50,78,39,73,51,80,70,66,57,74,74,64,58,55,54,51,57,8,45,31,50,42,51,51,51,52,54,34,30,75,72,68,75,44,78,77,91,66,48,46,65,54,44,42,52,12,44,39,50,26,54,36,25,53,50,7,34,74,68,69,37,67,31,76,92,128,69,42,31,29,30,37,36,31,46,47,67,64,26,70,72,34,49,53,63,27,61,73,68,45,81,59,54,42,57,53,32,18,26,17,84,50,59,68,39,5,44,56,51,6,58,78,55,75,29,43,58,32,62,46,68,69,69,54,66,68,46,93,47,47,32,36,36,39,50,59,62,35,61,49,35,35,65,53,48,42,56,42,31,74,68,70,21,27,36,38,31,43,62,48,57,29,64,42,61,69,44,31,50,51,38,52,51,48,20,58,73,63,70,44,56,56,40,48,49,61,46,64,76,41,23,65,72,51,48,49,49,52,48,49,38,60,78,61,53,19,58,72,38,37,36,38,40,32,49,34,20,54,61,93,63,62,60,82,38,62,62,44,36,47,88,40,36,44,23,44,47,34,57,52,25,28,60,44,45,36,47,48,35,63,74,62,69,41,58,68,46,33,24,35,22,48,65,35,52,58,45,69,43,24,51,75,50,75,32,47,25,34,35,39,36,44,32,36,28,56,88,79,22,37,35,36,35,36,30,30,40,59,41,76,61,62,78,82,76,57,69,77,45,52,34,38,41,36,38,25,67,48,26,34,41,37,40,48,55,67,93,45,60,27,54,25,40,32,108,54,77,41,73,51,82,72,68,58,71,75,66,58,54,55,50,57,8,46,31,49,41,52,52,49,52,52,33,31,76,72,68,75,44,76,76,92,66,47,45,64,53,43,42,51,12,45,40,50,25,54,38,25,53,51,7,36,75,67,68,37,67,31,77,92

Secondary structure (DSSP, 8-state):
-PEEEEEE--SHHIIIIIHHHHHH-TTEEEEEEE-SSHHHHHHHHHTTT-EEES-HHHHHTS--SEEEE-S-GGGHHHHHHHHHHTT-EEEEESSS-SSHHHHHHHHHHHHHHT--EEEE-GGGG-HHHHHHHHHHHHTT--EEEEEEEEE-B----TTSGGG-HHHH--HHHHTHHHHHHHHHHHHTS-EEEEEEEEE--SHHHHHTT--SEEEEEEEETTTEEEEEEEESB----GGG---EEEEEEEETTEEEEE-SSS---EEEESEEEEPP---SSS-HHHHHHHHHHHHHHHHHTTSS--SS-HHHHHHHHHHHHHHHHHHHHTS-EE-/-PEEEEEE--SHHIIIIIHHHHHH-TTEEEEEEE-SSHHHHHHHHHTTT-EEES-HHHHHTS--SEEEE-S-GGGHHHHHHHHHHTT-EEEEESSS-SSHHHHHHHHHHHHHHT--EEEE-GGGG-HHHHHHHHHHHHTT--EEEEEEEEE-B----TTSGGG-HHHH--HHHHTHHHHHHHHHHHHTS-EEEEEEEEE--SHHHHHTT--SEEEEEEEETTTEEEEEEEESB----GGG-S-EEEEEEEETTEEEEE-SSS---EEEESEEEEPP---SSS-HHHHHHHHHHHHHHHHHTTSS--SS-HHHHHHHHHHHHHHHHHHHHTS-EE-

Organism: Thermococcus gammatolerans (strain DSM 15229 / JCM 11827 / EJ3) (NCBI:txid593117)